Protein AF-A0A522W7G7-F1 (afdb_monomer_lite)

Foldseek 3Di:
DAWAFWAKDQFDFPADKDWADDPQFIKIKTKTFPDFADWDFPFKDLAPHTPVVAPQKDKDKAAAPGDDDLDQRDKDWFPVAAWAWQAFPVRDDPPDPSKDDQTWADAAPFWFQKKKWKKKLQQDFFFQDPVRFTDKDKWKKWKWKFAAHNVRHTPDDIDTQDIDMDMDRDRHMGMHMDMGGDDIGIMTMMMHIDHGADPDPRGSGIMTTHIMMGRTPDDDNPGNTIMMMMMGTDDPVCDPVSVSRMMTTIFFWFWQQDPVPGTDDTDGFFFLLRQLVCQCCPPLHVVDDPVQEPNVQSVVLRVVCVVVVQGFTADDPDDDHSLVVSQLSLVSSQWHWDGDPSHIYIDHQADDDFFQFEAEPVFFDPPFKDKDFQDDDPQQFQKEKEWEQAPVPRHIDIDIEGDPPGPRPRYHYDYNGRTHDPVSRRVSRNLVNLCSPPFGIKIKTKGFCLLVRDDAFGKYWYCYDVVRQFDKFFFQDKDAPDPDPQGAFIKTFTPDFDDDDPPFWKFKWKADPSRTIFDRFTWDDDPPRRRMITTNDGGHHDFDNDDPDDTIMMFMDTDNSSTFMWGWHDWDDDPRMIMTMTTGDDPSSHPD

Structure (mmCIF, N/CA/C/O backbone):
data_AF-A0A522W7G7-F1
#
_entry.id   AF-A0A522W7G7-F1
#
loop_
_atom_site.group_PDB
_atom_site.id
_atom_site.type_symbol
_atom_site.label_atom_id
_atom_site.label_alt_id
_atom_site.label_comp_id
_atom_site.label_asym_id
_atom_site.label_entity_id
_atom_site.label_seq_id
_atom_site.pdbx_PDB_ins_code
_atom_site.Cartn_x
_atom_site.Cartn_y
_atom_site.Cartn_z
_atom_site.occupancy
_atom_site.B_iso_or_equiv
_atom_site.auth_seq_id
_atom_site.auth_comp_id
_atom_site.auth_asym_id
_atom_site.auth_atom_id
_atom_site.pdbx_PDB_model_num
ATOM 1 N N . PRO A 1 1 ? -5.370 4.120 8.090 1.00 91.12 1 PRO A N 1
ATOM 2 C CA . PRO A 1 1 ? -4.248 3.660 7.225 1.00 91.12 1 PRO A CA 1
ATOM 3 C C . PRO A 1 1 ? -4.772 2.934 5.969 1.00 91.12 1 PRO A C 1
ATOM 5 O O . PRO A 1 1 ? -5.864 2.363 6.013 1.00 91.12 1 PRO A O 1
ATOM 8 N N . VAL A 1 2 ? -4.006 2.943 4.870 1.00 94.50 2 VAL A N 1
ATOM 9 C CA . VAL A 1 2 ? -4.248 2.107 3.674 1.00 94.50 2 VAL A CA 1
ATOM 10 C C . VAL A 1 2 ? -3.197 1.004 3.647 1.00 94.50 2 VAL A C 1
ATOM 12 O O . VAL A 1 2 ? -2.003 1.293 3.657 1.00 94.50 2 VAL A O 1
ATOM 15 N N . ILE A 1 3 ? -3.624 -0.255 3.622 1.00 95.62 3 ILE A N 1
ATOM 16 C CA . ILE A 1 3 ? -2.718 -1.404 3.642 1.00 95.62 3 ILE A CA 1
ATOM 17 C C . ILE A 1 3 ? -2.875 -2.168 2.331 1.00 95.62 3 ILE A C 1
ATOM 19 O O . ILE A 1 3 ? -3.988 -2.468 1.902 1.00 95.62 3 ILE A O 1
ATOM 23 N N . TYR A 1 4 ? -1.753 -2.500 1.705 1.00 97.62 4 TYR A N 1
ATOM 24 C CA . TYR A 1 4 ? -1.694 -3.366 0.533 1.00 97.62 4 TYR A CA 1
ATOM 25 C C . TYR A 1 4 ? -1.002 -4.676 0.876 1.00 97.62 4 TYR A C 1
ATOM 27 O O . TYR A 1 4 ? -0.157 -4.719 1.769 1.00 97.62 4 TYR A O 1
ATOM 35 N N . GLY A 1 5 ? -1.360 -5.734 0.150 1.00 97.06 5 GLY A N 1
ATOM 36 C CA . GLY A 1 5 ? -0.810 -7.064 0.368 1.00 97.06 5 GLY A CA 1
ATOM 37 C C . GLY A 1 5 ? -1.135 -7.637 1.741 1.00 97.06 5 GLY A C 1
ATOM 38 O O . GLY A 1 5 ? -2.173 -7.320 2.324 1.00 97.06 5 GLY A O 1
ATOM 39 N N . ARG A 1 6 ? -0.266 -8.527 2.221 1.00 97.12 6 ARG A N 1
ATOM 40 C CA . ARG A 1 6 ? -0.372 -9.233 3.501 1.00 97.12 6 ARG A CA 1
ATOM 41 C C . ARG A 1 6 ? 0.526 -8.583 4.546 1.00 97.12 6 ARG A C 1
ATOM 43 O O . ARG A 1 6 ? 1.748 -8.664 4.433 1.00 97.12 6 ARG A O 1
ATOM 50 N N . HIS A 1 7 ? -0.060 -8.029 5.603 1.00 96.06 7 HIS A N 1
ATOM 51 C CA . HIS A 1 7 ? 0.700 -7.344 6.648 1.00 96.06 7 HIS A CA 1
ATOM 52 C C . HIS A 1 7 ? 0.181 -7.646 8.060 1.00 96.06 7 HIS A C 1
ATOM 54 O O . HIS A 1 7 ? -0.998 -7.952 8.246 1.00 96.06 7 HIS A O 1
ATOM 60 N N . LEU A 1 8 ? 1.074 -7.537 9.050 1.00 94.75 8 LEU A N 1
ATOM 61 C CA . LEU A 1 8 ? 0.727 -7.466 10.467 1.00 94.75 8 LEU A CA 1
ATOM 62 C C . LEU A 1 8 ? 0.385 -6.026 10.838 1.00 94.75 8 LEU A C 1
ATOM 64 O O . LEU A 1 8 ? 1.203 -5.130 10.639 1.00 94.75 8 LEU A O 1
ATOM 68 N N . ILE A 1 9 ? -0.783 -5.808 11.418 1.00 92.88 9 ILE A N 1
ATOM 69 C CA . ILE A 1 9 ? -1.237 -4.487 11.836 1.00 92.88 9 ILE A CA 1
ATOM 70 C C . ILE A 1 9 ? -1.632 -4.480 13.307 1.00 92.88 9 ILE A C 1
ATOM 72 O O . ILE A 1 9 ? -2.141 -5.469 13.831 1.00 92.88 9 ILE A O 1
ATOM 76 N N . TYR A 1 10 ? -1.422 -3.336 13.944 1.00 92.50 10 TYR A N 1
ATOM 77 C CA . TYR A 1 10 ? -1.948 -3.013 15.265 1.00 92.50 10 TYR A CA 1
ATOM 78 C C . TYR A 1 10 ? -3.056 -1.987 15.032 1.00 92.50 10 TYR A C 1
ATOM 80 O O . TYR A 1 10 ? -2.742 -0.824 14.785 1.00 92.50 10 TYR A O 1
ATOM 88 N N . PRO A 1 11 ? -4.323 -2.423 14.943 1.00 92.69 11 PRO A N 1
ATOM 89 C CA . PRO A 1 11 ? -5.392 -1.559 14.478 1.00 92.69 11 PRO A CA 1
ATOM 90 C C . PRO A 1 11 ? -5.786 -0.532 15.547 1.00 92.69 11 PRO A C 1
ATOM 92 O O . PRO A 1 11 ? -5.988 -0.873 16.717 1.00 92.69 11 PRO A O 1
ATOM 95 N N . ASP A 1 12 ? -5.938 0.720 15.120 1.00 90.31 12 ASP A N 1
ATOM 96 C CA . ASP A 1 12 ? -6.388 1.819 15.974 1.00 90.31 12 ASP A CA 1
ATOM 97 C C . ASP A 1 12 ? -7.847 1.630 16.402 1.00 90.31 12 ASP A C 1
ATOM 99 O O . ASP A 1 12 ? -8.611 0.904 15.764 1.00 90.31 12 ASP A O 1
ATOM 103 N N . LEU A 1 13 ? -8.251 2.300 17.480 1.00 91.56 13 LEU A N 1
ATOM 104 C CA . LEU A 1 13 ? -9.642 2.301 17.929 1.00 91.56 13 LEU A CA 1
ATOM 105 C C . LEU A 1 13 ? -10.512 3.139 16.981 1.00 91.56 13 LEU A C 1
ATOM 107 O O . LEU A 1 13 ? -10.180 4.279 16.668 1.00 91.56 13 LEU A O 1
ATOM 111 N N . ALA A 1 14 ? -11.635 2.570 16.546 1.00 91.06 14 ALA A N 1
ATOM 112 C CA . ALA A 1 14 ? -12.650 3.260 15.751 1.00 91.06 14 ALA A CA 1
ATOM 113 C C . ALA A 1 14 ? -13.609 4.083 16.626 1.00 91.06 14 ALA A C 1
ATOM 115 O O . ALA A 1 14 ? -14.141 5.092 16.176 1.00 91.06 14 ALA A O 1
ATOM 116 N N . ALA A 1 15 ? -13.837 3.629 17.860 1.00 89.00 15 ALA A N 1
ATOM 117 C CA . ALA A 1 15 ? -14.727 4.238 18.841 1.00 89.00 15 ALA A CA 1
ATOM 118 C C . ALA A 1 15 ? -14.174 4.026 20.259 1.00 89.00 15 ALA A C 1
ATOM 120 O O . ALA A 1 15 ? -13.318 3.160 20.478 1.00 89.00 15 ALA A O 1
ATOM 121 N N . GLU A 1 16 ? -14.652 4.818 21.220 1.00 87.50 16 GLU A N 1
ATOM 122 C CA . GLU A 1 16 ? -14.221 4.711 22.614 1.00 87.50 16 GLU A CA 1
ATOM 123 C C . GLU A 1 16 ? -14.655 3.359 23.220 1.00 87.50 16 GLU A C 1
ATOM 125 O O . GLU A 1 16 ? -15.833 3.001 23.155 1.00 87.50 16 GLU A O 1
ATOM 130 N N . PRO A 1 17 ? -13.731 2.576 23.806 1.00 89.50 17 PRO A N 1
ATOM 131 C CA . PRO A 1 17 ? -14.076 1.331 24.479 1.00 89.50 17 PRO A CA 1
ATOM 132 C C . PRO A 1 17 ? -14.952 1.576 25.705 1.00 89.50 17 PRO A C 1
ATOM 134 O O . PRO A 1 17 ? -14.692 2.488 26.488 1.00 89.50 17 PRO A O 1
ATOM 137 N N . TYR A 1 18 ? -15.909 0.688 25.950 1.00 87.50 18 TYR A N 1
ATOM 138 C CA . TYR A 1 18 ? -16.707 0.704 27.174 1.00 87.50 18 TYR A CA 1
ATOM 139 C C . TYR A 1 18 ? -16.729 -0.673 27.832 1.00 87.50 18 TYR A C 1
ATOM 141 O O . TYR A 1 18 ? -16.375 -1.694 27.238 1.00 87.50 18 TYR A O 1
ATOM 149 N N . GLN A 1 19 ? -17.127 -0.692 29.098 1.00 88.75 19 GLN A N 1
ATOM 150 C CA . GLN A 1 19 ? -17.252 -1.910 29.891 1.00 88.75 19 GLN A CA 1
ATOM 151 C C . GLN A 1 19 ? -18.669 -2.027 30.429 1.00 88.75 19 GLN A C 1
ATOM 153 O O . GLN A 1 19 ? -19.292 -0.995 30.653 1.00 88.75 19 GLN A O 1
ATOM 158 N N . ASP A 1 20 ? -19.157 -3.244 30.651 1.00 88.38 20 ASP A N 1
ATOM 159 C CA . ASP A 1 20 ? -20.384 -3.531 31.405 1.00 88.38 20 ASP A CA 1
ATOM 160 C C . ASP A 1 20 ? -20.235 -4.822 32.229 1.00 88.38 20 ASP A C 1
ATOM 162 O O . ASP A 1 20 ? -19.193 -5.480 32.184 1.00 88.38 20 ASP A O 1
ATOM 166 N N . TYR A 1 21 ? -21.250 -5.159 33.026 1.00 90.38 21 TYR A N 1
ATOM 167 C CA . TYR A 1 21 ? -21.317 -6.392 33.802 1.00 90.38 21 TYR A CA 1
ATOM 168 C C . TYR A 1 21 ? -22.448 -7.293 33.300 1.00 90.38 21 TYR A C 1
ATOM 170 O O . TYR A 1 21 ? -23.620 -6.913 33.325 1.00 90.38 21 TYR A O 1
ATOM 178 N N . VAL A 1 22 ? -22.120 -8.530 32.931 1.00 87.00 22 VAL A N 1
ATOM 179 C CA . VAL A 1 22 ? -23.094 -9.565 32.559 1.00 87.00 22 VAL A CA 1
ATOM 180 C C . VAL A 1 22 ? -22.932 -10.735 33.520 1.00 87.00 22 VAL A C 1
ATOM 182 O O . VAL A 1 22 ? -21.869 -11.339 33.601 1.00 87.00 22 VAL A O 1
ATOM 185 N N . GLY A 1 23 ? -23.975 -11.035 34.300 1.00 85.12 23 GLY A N 1
ATOM 186 C CA . GLY A 1 23 ? -23.921 -12.113 35.297 1.00 85.12 23 GLY A CA 1
ATOM 187 C C . GLY A 1 23 ? -22.902 -11.885 36.425 1.00 85.12 23 GLY A C 1
ATOM 188 O O . GLY A 1 23 ? -22.436 -12.849 37.020 1.00 85.12 23 GLY A O 1
ATOM 189 N N . GLY A 1 24 ? -22.535 -10.629 36.712 1.00 83.38 24 GLY A N 1
ATOM 190 C CA . GLY A 1 24 ? -21.509 -10.278 37.705 1.00 83.38 24 GLY A CA 1
ATOM 191 C C . GLY A 1 24 ? -20.077 -10.245 37.164 1.00 83.38 24 GLY A C 1
ATOM 192 O O . GLY A 1 24 ? -19.179 -9.740 37.842 1.00 83.38 24 GLY A O 1
ATOM 193 N N . GLU A 1 25 ? -19.867 -10.721 35.937 1.00 85.81 25 GLU A N 1
ATOM 194 C CA . GLU A 1 25 ? -18.581 -10.707 35.247 1.00 85.81 25 GLU A CA 1
ATOM 195 C C . GLU A 1 25 ? -18.455 -9.444 34.396 1.00 85.81 25 GLU A C 1
ATOM 197 O O . GLU A 1 25 ? -19.409 -9.023 33.745 1.00 85.81 25 GLU A O 1
ATOM 202 N N . GLN A 1 26 ? -17.280 -8.823 34.410 1.00 87.56 26 GLN A N 1
ATOM 203 C CA . GLN A 1 26 ? -17.023 -7.610 33.641 1.00 87.56 26 GLN A CA 1
ATOM 204 C C . GLN A 1 26 ? -16.679 -7.968 32.198 1.00 87.56 26 GLN A C 1
ATOM 206 O O . GLN A 1 26 ? -15.850 -8.844 31.965 1.00 87.56 26 GLN A O 1
ATOM 211 N N . PHE A 1 27 ? -17.261 -7.266 31.236 1.00 89.38 27 PHE A N 1
ATOM 212 C CA . PHE A 1 27 ? -16.915 -7.363 29.824 1.00 89.38 27 PHE A CA 1
ATOM 213 C C . PHE A 1 27 ? -16.343 -6.039 29.331 1.00 89.38 27 PHE A C 1
ATOM 215 O O . PHE A 1 27 ? -16.799 -4.971 29.728 1.00 89.38 27 PHE A O 1
ATOM 222 N N . LEU A 1 28 ? -15.336 -6.117 28.466 1.00 89.56 28 LEU A N 1
ATOM 223 C CA . LEU A 1 28 ? -14.746 -5.006 27.733 1.00 89.56 28 LEU A CA 1
ATOM 224 C C . LEU A 1 28 ? -15.131 -5.133 26.261 1.00 89.56 28 LEU A C 1
ATOM 226 O O . LEU A 1 28 ? -14.927 -6.182 25.650 1.00 89.56 28 LEU A O 1
ATOM 230 N N . TYR A 1 29 ? -15.644 -4.044 25.707 1.00 90.88 29 TYR A N 1
ATOM 231 C CA . TYR A 1 29 ? -16.017 -3.918 24.308 1.00 90.88 29 TYR A CA 1
ATOM 232 C C . TYR A 1 29 ? -15.044 -2.956 23.638 1.00 90.88 29 TYR A C 1
ATOM 234 O O . TYR A 1 29 ? -14.789 -1.865 24.151 1.00 90.88 29 TYR A O 1
ATOM 242 N N . GLN A 1 30 ? -14.495 -3.356 22.498 1.00 92.50 30 GLN A N 1
ATOM 243 C CA . GLN A 1 30 ? -13.601 -2.540 21.683 1.00 92.50 30 GLN A CA 1
ATOM 244 C C . GLN A 1 30 ? -13.996 -2.643 20.214 1.00 92.50 30 GLN A C 1
ATOM 246 O O . GLN A 1 30 ? -14.396 -3.707 19.741 1.00 92.50 30 GLN A O 1
ATOM 251 N N . LEU A 1 31 ? -13.831 -1.543 19.488 1.00 94.06 31 LEU A N 1
ATOM 252 C CA . LEU A 1 31 ? -14.000 -1.492 18.044 1.00 94.06 31 LEU A CA 1
ATOM 253 C C . LEU A 1 31 ? -12.723 -0.937 17.426 1.00 94.06 31 LEU A C 1
ATOM 255 O O . LEU A 1 31 ? -12.281 0.150 17.788 1.00 94.06 31 LEU A O 1
ATOM 259 N N . HIS A 1 32 ? -12.139 -1.685 16.499 1.00 94.75 32 HIS A N 1
ATOM 260 C CA . HIS A 1 32 ? -10.863 -1.373 15.869 1.00 94.75 32 HIS A CA 1
ATOM 261 C C . HIS A 1 32 ? -11.012 -1.157 14.362 1.00 94.75 32 HIS A C 1
ATOM 263 O O . HIS A 1 32 ? -11.818 -1.826 13.716 1.00 94.75 32 HIS A O 1
ATOM 269 N N . VAL A 1 33 ? -10.186 -0.284 13.782 1.00 95.00 33 VAL A N 1
ATOM 270 C CA . VAL A 1 33 ? -10.069 -0.079 12.332 1.00 95.00 33 VAL A CA 1
ATOM 271 C C . VAL A 1 33 ? -8.899 -0.895 11.793 1.00 95.00 33 VAL A C 1
ATOM 273 O O . VAL A 1 33 ? -7.739 -0.565 12.031 1.00 95.00 33 VAL A O 1
ATOM 276 N N . ILE A 1 34 ? -9.187 -1.937 11.009 1.00 95.56 34 ILE A N 1
ATOM 277 C CA . ILE A 1 34 ? -8.149 -2.707 10.302 1.00 95.56 34 ILE A CA 1
ATOM 278 C C . ILE A 1 34 ? -7.509 -1.827 9.225 1.00 95.56 34 ILE A C 1
ATOM 280 O O . ILE A 1 34 ? -6.289 -1.742 9.123 1.00 95.56 34 ILE A O 1
ATOM 284 N N . GLY A 1 35 ? -8.326 -1.136 8.431 1.00 95.06 35 GLY A N 1
ATOM 285 C CA . GLY A 1 35 ? -7.845 -0.197 7.425 1.00 95.06 35 GLY A CA 1
ATOM 286 C C . GLY A 1 35 ? -8.902 0.168 6.394 1.00 95.06 35 GLY A C 1
ATOM 287 O O . GLY A 1 35 ? -10.005 -0.379 6.377 1.00 95.06 35 GLY A O 1
ATOM 288 N N . GLN A 1 36 ? -8.530 1.072 5.491 1.00 94.88 36 GLN A N 1
ATOM 289 C CA . GLN A 1 36 ? -9.367 1.494 4.370 1.00 94.88 36 GLN A CA 1
ATOM 290 C C . GLN A 1 36 ? -9.653 0.326 3.422 1.00 94.88 36 GLN A C 1
ATOM 292 O O . GLN A 1 36 ? -8.720 -0.358 3.018 1.00 94.88 36 GLN A O 1
ATOM 297 N N . GLY A 1 37 ? -10.916 0.143 3.035 1.00 94.88 37 GLY A N 1
ATOM 298 C CA . GLY A 1 37 ? -11.534 -0.879 2.178 1.00 94.88 37 GLY A CA 1
ATOM 299 C C . GLY A 1 37 ? -11.643 -2.267 2.820 1.00 94.88 37 GLY A C 1
ATOM 300 O O . GLY A 1 37 ? -11.604 -2.386 4.037 1.00 94.88 37 GLY A O 1
ATOM 301 N N . GLU A 1 38 ? -11.768 -3.315 2.002 1.00 96.50 38 GLU A N 1
ATOM 302 C CA . GLU A 1 38 ? -11.968 -4.699 2.449 1.00 96.50 38 GLU A CA 1
ATOM 303 C C . GLU A 1 38 ? -10.657 -5.488 2.661 1.00 96.50 38 GLU A C 1
ATOM 305 O O . GLU A 1 38 ? -9.681 -5.334 1.914 1.00 96.50 38 GLU A O 1
ATOM 310 N N . TYR A 1 39 ? -10.645 -6.370 3.665 1.00 97.62 39 TYR A N 1
ATOM 311 C CA . TYR A 1 39 ? -9.520 -7.247 3.997 1.00 97.62 39 TYR A CA 1
ATOM 312 C C . TYR A 1 39 ? -9.982 -8.685 4.247 1.00 97.62 39 TYR A C 1
ATOM 314 O O . TYR A 1 39 ? -11.057 -8.932 4.785 1.00 97.62 39 TYR A O 1
ATOM 322 N N . ALA A 1 40 ? -9.151 -9.652 3.868 1.00 97.75 40 ALA A N 1
ATOM 323 C CA . ALA A 1 40 ? -9.248 -11.020 4.356 1.00 97.75 40 ALA A CA 1
ATOM 324 C C . ALA A 1 40 ? -8.370 -11.158 5.597 1.00 97.75 40 ALA A C 1
ATOM 326 O O . ALA A 1 40 ? -7.145 -11.070 5.507 1.00 97.75 40 ALA A O 1
ATOM 327 N N . VAL A 1 41 ? -9.005 -11.352 6.748 1.00 96.94 41 VAL A N 1
ATOM 328 C CA . VAL A 1 41 ? -8.308 -11.577 8.013 1.00 96.94 41 VAL A CA 1
ATOM 329 C C . VAL A 1 41 ? -7.867 -13.033 8.077 1.00 96.94 41 VAL A C 1
ATOM 331 O O . VAL A 1 41 ? -8.687 -13.940 7.977 1.00 96.94 41 VAL A O 1
ATOM 334 N N . GLU A 1 42 ? -6.563 -13.243 8.220 1.00 95.31 42 GLU A N 1
ATOM 335 C CA . GLU A 1 42 ? -5.960 -14.568 8.366 1.00 95.31 42 GLU A CA 1
ATOM 336 C C . GLU A 1 42 ? -5.901 -14.968 9.838 1.00 95.31 42 GLU A C 1
ATOM 338 O O . GLU A 1 42 ? -6.243 -16.091 10.199 1.00 95.31 42 GLU A O 1
ATOM 343 N N . GLN A 1 43 ? -5.470 -14.039 10.692 1.00 94.81 43 GLN A N 1
ATOM 344 C CA . GLN A 1 43 ? -5.283 -14.306 12.108 1.00 94.81 43 GLN A CA 1
ATOM 345 C C . GLN A 1 43 ? -5.492 -13.039 12.932 1.00 94.81 43 GLN A C 1
ATOM 347 O O . GLN A 1 43 ? -5.018 -11.965 12.568 1.00 94.81 43 GLN A O 1
ATOM 352 N N . ILE A 1 44 ? -6.152 -13.187 14.075 1.00 95.62 44 ILE A N 1
ATOM 353 C CA . ILE A 1 44 ? -6.248 -12.165 15.118 1.00 95.62 44 ILE A CA 1
ATOM 354 C C . ILE A 1 44 ? -5.482 -12.702 16.327 1.00 95.62 44 ILE A C 1
ATOM 356 O O . ILE A 1 44 ? -5.597 -13.888 16.657 1.00 95.62 44 ILE A O 1
ATOM 360 N N . ARG A 1 45 ? -4.668 -11.861 16.961 1.00 93.38 45 ARG A N 1
ATOM 361 C CA . ARG A 1 45 ? -3.810 -12.247 18.084 1.00 93.38 45 ARG A CA 1
ATOM 362 C C . ARG A 1 45 ? -3.842 -11.202 19.186 1.00 93.38 45 ARG A C 1
ATOM 364 O O . ARG A 1 45 ? -4.105 -10.027 18.934 1.00 93.38 45 ARG A O 1
ATOM 371 N N . ILE A 1 46 ? -3.515 -11.654 20.387 1.00 89.00 46 ILE A N 1
ATOM 372 C CA . ILE A 1 46 ? -3.149 -10.812 21.522 1.00 89.00 46 ILE A CA 1
ATOM 373 C C . ILE A 1 46 ? -1.665 -11.068 21.766 1.00 89.00 46 ILE A C 1
ATOM 375 O O . ILE A 1 46 ? -1.280 -12.197 22.077 1.00 89.00 46 ILE A O 1
ATOM 379 N N . GLU A 1 47 ? -0.834 -10.049 21.542 1.00 85.94 47 GLU A N 1
ATOM 380 C CA . GLU A 1 47 ? 0.618 -10.226 21.385 1.00 85.94 47 GLU A CA 1
ATOM 381 C C . GLU A 1 47 ? 0.931 -11.314 20.329 1.00 85.94 47 GLU A C 1
ATOM 383 O O . GLU A 1 47 ? 0.537 -11.186 19.168 1.00 85.94 47 GLU A O 1
ATOM 388 N N . ASP A 1 48 ? 1.595 -12.403 20.714 1.00 85.38 48 ASP A N 1
ATOM 389 C CA . ASP A 1 48 ? 1.925 -13.519 19.824 1.00 85.38 48 ASP A CA 1
ATOM 390 C C . ASP A 1 48 ? 0.923 -14.686 19.904 1.00 85.38 48 ASP A C 1
ATOM 392 O O . ASP A 1 48 ? 1.015 -15.635 19.120 1.00 85.38 48 ASP A O 1
ATOM 396 N N . THR A 1 49 ? -0.067 -14.617 20.802 1.00 89.19 49 THR A N 1
ATOM 397 C CA . THR A 1 49 ? -1.021 -15.710 21.044 1.00 89.19 49 THR A CA 1
ATOM 398 C C . THR A 1 49 ? -2.264 -15.564 20.156 1.00 89.19 49 THR A C 1
ATOM 400 O O . THR A 1 49 ? -2.882 -14.496 20.156 1.00 89.19 49 THR A O 1
ATOM 403 N N . PRO A 1 50 ? -2.680 -16.609 19.409 1.00 91.31 50 PRO A N 1
ATOM 404 C CA . PRO A 1 50 ? -3.940 -16.599 18.665 1.00 91.31 50 PRO A CA 1
ATOM 405 C C . PRO A 1 50 ? -5.131 -16.247 19.561 1.00 91.31 50 PRO A C 1
ATOM 407 O O . PRO A 1 50 ? -5.278 -16.813 20.641 1.00 91.31 50 PRO A O 1
ATOM 410 N N . ILE A 1 51 ? -6.014 -15.356 19.098 1.00 89.94 51 ILE A N 1
ATOM 411 C CA . ILE A 1 51 ? -7.162 -14.913 19.905 1.00 89.94 51 ILE A CA 1
ATOM 412 C C . ILE A 1 51 ? -8.144 -16.055 20.202 1.00 89.94 51 ILE A C 1
ATOM 414 O O . ILE A 1 51 ? -8.831 -16.036 21.212 1.00 89.94 51 ILE A O 1
ATOM 418 N N . SER A 1 52 ? -8.168 -17.084 19.349 1.00 88.62 52 SER A N 1
ATOM 419 C CA . SER A 1 52 ? -8.980 -18.290 19.528 1.00 88.62 52 SER A CA 1
ATOM 420 C C . SER A 1 52 ? -8.579 -19.130 20.743 1.00 88.62 52 SER A C 1
ATOM 422 O O . SER A 1 52 ? -9.331 -20.015 21.130 1.00 88.62 52 SER A O 1
ATOM 424 N N . SER A 1 53 ? -7.395 -18.896 21.317 1.00 88.56 53 SER A N 1
ATOM 425 C CA . SER A 1 53 ? -6.954 -19.555 22.551 1.00 88.56 53 SER A CA 1
ATOM 426 C C . SER A 1 53 ? -7.633 -18.989 23.803 1.00 88.56 53 SER A C 1
ATOM 428 O O . SER A 1 53 ? -7.475 -19.562 24.877 1.00 88.56 53 SER A O 1
ATOM 430 N N . PHE A 1 54 ? -8.356 -17.872 23.678 1.00 86.25 54 PHE A N 1
ATOM 431 C CA . PHE A 1 54 ? -9.082 -17.228 24.766 1.00 86.25 54 PHE A CA 1
ATOM 432 C C . PHE A 1 54 ? -10.581 -17.480 24.571 1.00 86.25 54 PHE A C 1
ATOM 434 O O . PHE A 1 54 ? -11.236 -16.799 23.782 1.00 86.25 54 PHE A O 1
ATOM 441 N N . GLU A 1 55 ? -11.132 -18.472 25.275 1.00 86.00 55 GLU A N 1
ATOM 442 C CA . GLU A 1 55 ? -12.563 -18.828 25.200 1.00 86.00 55 GLU A CA 1
ATOM 443 C C . GLU A 1 55 ? -13.474 -17.668 25.626 1.00 86.00 55 GLU A C 1
ATOM 445 O O . GLU A 1 55 ? -14.638 -17.574 25.236 1.00 86.00 55 GLU A O 1
ATOM 450 N N . GLU A 1 56 ? -12.930 -16.760 26.426 1.00 86.19 56 GLU A N 1
ATOM 451 C CA . GLU A 1 56 ? -13.596 -15.579 26.935 1.00 86.19 56 GLU A CA 1
ATOM 452 C C . GLU A 1 56 ? -13.647 -14.390 25.961 1.00 86.19 56 GLU A C 1
ATOM 454 O O . GLU A 1 56 ? -14.189 -13.336 26.317 1.00 86.19 56 GLU A O 1
ATOM 459 N N . VAL A 1 57 ? -13.089 -14.540 24.755 1.00 89.62 57 VAL A N 1
ATOM 460 C CA . VAL A 1 57 ? -13.034 -13.490 23.735 1.00 89.62 57 VAL A CA 1
ATOM 461 C C . VAL A 1 57 ? -13.905 -13.846 22.535 1.00 89.62 57 VAL A C 1
ATOM 463 O O . VAL A 1 57 ? -13.751 -14.881 21.894 1.00 89.62 57 VAL A O 1
ATOM 466 N N . GLN A 1 58 ? -14.803 -12.932 22.189 1.00 92.81 58 GLN A N 1
ATOM 467 C CA . GLN A 1 58 ? -15.609 -12.970 20.976 1.00 92.81 58 GLN A CA 1
ATOM 468 C C . GLN A 1 58 ? -15.130 -11.879 20.023 1.00 92.81 58 GLN A C 1
ATOM 470 O O . GLN A 1 58 ? -14.815 -10.765 20.448 1.00 92.81 58 GLN A O 1
ATOM 475 N N . THR A 1 59 ? -15.095 -12.188 18.730 1.00 94.94 59 THR A N 1
ATOM 476 C CA . THR A 1 59 ? -14.718 -11.236 17.685 1.00 94.94 59 THR A CA 1
ATOM 477 C C . THR A 1 59 ? -15.729 -11.230 16.550 1.00 94.94 59 THR A C 1
ATOM 479 O O . THR A 1 59 ? -16.362 -12.240 16.247 1.00 94.94 59 THR A O 1
ATOM 482 N N . GLU A 1 60 ? -15.862 -10.079 15.905 1.00 95.62 60 GLU A N 1
ATOM 483 C CA . GLU A 1 60 ? -16.651 -9.888 14.693 1.00 95.62 60 GLU A CA 1
ATOM 484 C C . GLU A 1 60 ? -15.819 -9.052 13.716 1.00 95.62 60 GLU A C 1
ATOM 486 O O . GLU A 1 60 ? -15.320 -7.984 14.071 1.00 95.62 60 GLU A O 1
ATOM 491 N N . ILE A 1 61 ? -15.651 -9.537 12.485 1.00 96.62 61 ILE A N 1
ATOM 492 C CA . ILE A 1 61 ? -15.037 -8.768 11.398 1.00 96.62 61 ILE A CA 1
ATOM 493 C C . ILE A 1 61 ? -16.169 -8.149 10.591 1.00 96.62 61 ILE A C 1
ATOM 495 O O . ILE A 1 61 ? -17.013 -8.871 10.061 1.00 96.62 61 ILE A O 1
ATOM 499 N N . ILE A 1 62 ? -16.163 -6.826 10.472 1.00 95.56 62 ILE A N 1
ATOM 500 C CA . ILE A 1 62 ? -17.225 -6.067 9.816 1.00 95.56 62 ILE A CA 1
ATOM 501 C C . ILE A 1 62 ? -16.680 -5.511 8.495 1.00 95.56 62 ILE A C 1
ATOM 503 O O . ILE A 1 62 ? -15.768 -4.675 8.518 1.00 95.56 62 ILE A O 1
ATOM 507 N N . PRO A 1 63 ? -17.192 -5.965 7.335 1.00 94.19 63 PRO A N 1
ATOM 508 C CA . PRO A 1 63 ? -16.827 -5.399 6.042 1.00 94.19 63 PRO A CA 1
ATOM 509 C C . PRO A 1 63 ? -17.267 -3.931 5.900 1.00 94.19 63 PRO A C 1
ATOM 511 O O . PRO A 1 63 ? -18.207 -3.504 6.578 1.00 94.19 63 PRO A O 1
ATOM 514 N N . PRO A 1 64 ? -16.664 -3.171 4.967 1.00 93.06 64 PRO A N 1
ATOM 515 C CA . PRO A 1 64 ? -17.078 -1.801 4.671 1.00 93.06 64 PRO A CA 1
ATOM 516 C C . PRO A 1 64 ? -18.588 -1.661 4.442 1.00 93.06 64 PRO A C 1
ATOM 518 O O . PRO A 1 64 ? -19.183 -2.445 3.702 1.00 93.06 64 PRO A O 1
ATOM 521 N N . GLY A 1 65 ? -19.204 -0.661 5.079 1.00 88.00 65 GLY A N 1
ATOM 522 C CA . GLY A 1 65 ? -20.640 -0.373 4.966 1.00 88.00 65 GLY A CA 1
ATOM 523 C C . GLY A 1 65 ? -21.575 -1.377 5.656 1.00 88.00 65 GLY A C 1
ATOM 524 O O . GLY A 1 65 ? -22.792 -1.250 5.532 1.00 88.00 65 GLY A O 1
ATOM 525 N N . SER A 1 66 ? -21.042 -2.376 6.367 1.00 90.38 66 SER A N 1
ATOM 526 C CA . SER A 1 66 ? -21.847 -3.330 7.141 1.00 90.38 66 SER A CA 1
ATOM 527 C C . SER A 1 66 ? -22.118 -2.819 8.559 1.00 90.38 66 SER A C 1
ATOM 529 O O . SER A 1 66 ? -21.354 -2.030 9.111 1.00 90.38 66 SER A O 1
ATOM 531 N N . ARG A 1 67 ? -23.216 -3.280 9.167 1.00 86.88 67 ARG A N 1
ATOM 532 C CA . ARG A 1 67 ? -23.590 -2.911 10.538 1.00 86.88 67 ARG A CA 1
ATOM 533 C C . ARG A 1 67 ? -22.753 -3.686 11.557 1.00 86.88 67 ARG A C 1
ATOM 535 O O . ARG A 1 67 ? -22.615 -4.897 11.432 1.00 86.88 67 ARG A O 1
ATOM 542 N N . VAL A 1 68 ? -22.281 -2.992 12.590 1.00 88.81 68 VAL A N 1
ATOM 543 C CA . VAL A 1 68 ? -21.618 -3.592 13.759 1.00 88.81 68 VAL A CA 1
ATOM 544 C C . VAL A 1 68 ? -22.665 -4.225 14.681 1.00 88.81 68 VAL A C 1
ATOM 546 O O . VAL A 1 68 ? -23.672 -3.580 14.986 1.00 88.81 68 VAL A O 1
ATOM 549 N N . THR A 1 69 ? -22.464 -5.479 15.104 1.00 89.81 69 THR A N 1
ATOM 550 C CA . THR A 1 69 ? -23.444 -6.202 15.941 1.00 89.81 69 THR A CA 1
ATOM 551 C C . THR A 1 69 ? -22.910 -6.606 17.311 1.00 89.81 69 THR A C 1
ATOM 553 O O . THR A 1 69 ? -23.681 -6.665 18.269 1.00 89.81 69 THR A O 1
ATOM 556 N N . LEU A 1 70 ? -21.601 -6.835 17.437 1.00 90.44 70 LEU A N 1
ATOM 557 C CA . LEU A 1 70 ? -20.945 -7.227 18.685 1.00 90.44 70 LEU A CA 1
ATOM 558 C C . LEU A 1 70 ? -20.569 -6.029 19.577 1.00 90.44 70 LEU A C 1
ATOM 560 O O . LEU A 1 70 ? -20.324 -6.200 20.772 1.00 90.44 70 LEU A O 1
ATOM 564 N N . PHE A 1 71 ? -20.533 -4.823 19.008 1.00 89.88 71 PHE A N 1
ATOM 565 C CA . PHE A 1 71 ? -20.186 -3.568 19.677 1.00 89.88 71 PHE A CA 1
ATOM 566 C C . PHE A 1 71 ? -21.261 -2.516 19.394 1.00 89.88 71 PHE A C 1
ATOM 568 O O . PHE A 1 71 ? -21.667 -2.354 18.244 1.00 89.88 71 PHE A O 1
ATOM 575 N N . GLU A 1 72 ? -21.710 -1.787 20.418 1.00 88.62 72 GLU A N 1
ATOM 576 C CA . GLU A 1 72 ? -22.552 -0.610 20.199 1.00 88.62 72 GLU A CA 1
ATOM 577 C C . GLU A 1 72 ? -21.651 0.605 19.933 1.00 88.62 72 GLU A C 1
ATOM 579 O O . GLU A 1 72 ? -20.879 0.979 20.816 1.00 88.62 72 GLU A O 1
ATOM 584 N N . PRO A 1 73 ? -21.714 1.215 18.739 1.00 80.19 73 PRO A N 1
ATOM 585 C CA . PRO A 1 73 ? -20.686 2.147 18.308 1.00 80.19 73 PRO A CA 1
ATOM 586 C C . PRO A 1 73 ? -20.770 3.535 18.959 1.00 80.19 73 PRO A C 1
ATOM 588 O O . PRO A 1 73 ? -19.733 4.167 19.142 1.00 80.19 73 PRO A O 1
ATOM 591 N N . ASP A 1 74 ? -21.965 3.959 19.380 1.00 87.12 74 ASP A N 1
ATOM 592 C CA . ASP A 1 74 ? -22.197 5.258 20.017 1.00 87.12 74 ASP A CA 1
ATOM 593 C C . ASP A 1 74 ? -22.602 5.097 21.490 1.00 87.12 74 ASP A C 1
ATOM 595 O O . ASP A 1 74 ? -23.769 5.239 21.875 1.00 87.12 74 ASP A O 1
ATOM 599 N N . VAL A 1 75 ? -21.616 4.797 22.335 1.00 89.75 75 VAL A N 1
ATOM 600 C CA . VAL A 1 75 ? -21.780 4.748 23.793 1.00 89.75 75 VAL A CA 1
ATOM 601 C C . VAL A 1 75 ? -20.911 5.815 24.434 1.00 89.75 75 VAL A C 1
ATOM 603 O O . VAL A 1 75 ? -19.703 5.844 24.229 1.00 89.75 75 VAL A O 1
ATOM 606 N N . VAL A 1 76 ? -21.521 6.665 25.257 1.00 90.56 76 VAL A N 1
ATOM 607 C CA . VAL A 1 76 ? -20.804 7.665 26.057 1.00 90.56 76 VAL A CA 1
ATOM 608 C C . VAL A 1 76 ? -20.892 7.287 27.527 1.00 90.56 76 VAL A C 1
ATOM 610 O O . VAL A 1 76 ? -21.957 6.887 27.994 1.00 90.56 76 VAL A O 1
ATOM 613 N N . THR A 1 77 ? -19.788 7.420 28.263 1.00 91.31 77 THR A N 1
ATOM 614 C CA . THR A 1 77 ? -19.750 7.204 29.716 1.00 91.31 77 THR A CA 1
ATOM 615 C C . THR A 1 77 ? -19.579 8.541 30.433 1.00 91.31 77 THR A C 1
ATOM 617 O O . THR A 1 77 ? -18.685 9.316 30.103 1.00 91.31 77 THR A O 1
ATOM 620 N N . ALA A 1 78 ? -20.426 8.826 31.421 1.00 92.31 78 ALA A N 1
ATOM 621 C CA . ALA A 1 78 ? -20.344 10.055 32.200 1.00 92.31 78 ALA A CA 1
ATOM 622 C C . ALA A 1 78 ? -19.163 9.992 33.182 1.00 92.31 78 ALA A C 1
ATOM 624 O O . ALA A 1 78 ? -19.158 9.177 34.104 1.00 92.31 78 ALA A O 1
ATOM 625 N N . ALA A 1 79 ? -18.181 10.879 33.006 1.00 87.56 79 ALA A N 1
ATOM 626 C CA . ALA A 1 79 ? -16.952 10.898 33.807 1.00 87.56 79 ALA A CA 1
ATOM 627 C C . ALA A 1 79 ? -17.172 11.246 35.294 1.00 87.56 79 ALA A C 1
ATOM 629 O O . ALA A 1 79 ? -16.328 10.940 36.132 1.00 87.56 79 ALA A O 1
ATOM 630 N N . GLU A 1 80 ? -18.294 11.891 35.627 1.00 88.94 80 GLU A N 1
ATOM 631 C CA . GLU A 1 80 ? -18.630 12.303 36.998 1.00 88.94 80 GLU A CA 1
ATOM 632 C C . GLU A 1 80 ? -19.038 11.120 37.888 1.00 88.94 80 GLU A C 1
ATOM 634 O O . GLU A 1 80 ? -18.929 11.196 39.114 1.00 88.94 80 GLU A O 1
ATOM 639 N N . VAL A 1 81 ? -19.475 10.007 37.291 1.00 91.31 81 VAL A N 1
ATOM 640 C CA . VAL A 1 81 ? -19.864 8.800 38.025 1.00 91.31 81 VAL A CA 1
ATOM 641 C C . VAL A 1 81 ? -18.649 7.901 38.197 1.00 91.31 81 VAL A C 1
ATOM 643 O O . VAL A 1 81 ? -18.132 7.343 37.233 1.00 91.31 81 VAL A O 1
ATOM 646 N N . ALA A 1 82 ? -18.198 7.764 39.443 1.00 88.38 82 ALA A N 1
ATOM 647 C CA . ALA A 1 82 ? -16.925 7.129 39.772 1.00 88.38 82 ALA A CA 1
ATOM 648 C C . ALA A 1 82 ? -16.983 6.344 41.096 1.00 88.38 82 ALA A C 1
ATOM 650 O O . ALA A 1 82 ? -16.040 6.361 41.890 1.00 88.38 82 ALA A O 1
ATOM 651 N N . GLY A 1 83 ? -18.094 5.654 41.368 1.00 91.81 83 GLY A N 1
ATOM 652 C CA . GLY A 1 83 ? -18.221 4.795 42.548 1.00 91.81 83 GLY A CA 1
ATOM 653 C C . GLY A 1 83 ? -18.767 5.490 43.796 1.00 91.81 83 GLY A C 1
ATOM 654 O O . GLY A 1 83 ? -18.434 5.065 44.904 1.00 91.81 83 GLY A O 1
ATOM 655 N N . GLN A 1 84 ? -19.579 6.541 43.656 1.00 95.06 84 GLN A N 1
ATOM 656 C CA . GLN A 1 84 ? -20.214 7.213 44.796 1.00 95.06 84 GLN A CA 1
ATOM 657 C C . GLN A 1 84 ? -21.137 6.247 45.560 1.00 95.06 84 GLN A C 1
ATOM 659 O O . GLN A 1 84 ? -21.923 5.526 44.949 1.00 95.06 84 GLN A O 1
ATOM 664 N N . GLU A 1 85 ? -21.063 6.220 46.894 1.00 95.31 85 GLU A N 1
ATOM 665 C CA . GLU A 1 85 ? -21.966 5.403 47.718 1.00 95.31 85 GLU A CA 1
ATOM 666 C C . GLU A 1 85 ? -23.378 6.003 47.734 1.00 95.31 85 GLU A C 1
ATOM 668 O O . GLU A 1 85 ? -23.542 7.203 47.955 1.00 95.31 85 GLU A O 1
ATOM 673 N N . LEU A 1 86 ? -24.409 5.174 47.537 1.00 95.56 86 LEU A N 1
ATOM 674 C CA . LEU A 1 86 ? -25.787 5.622 47.738 1.00 95.56 86 LEU A CA 1
ATOM 675 C C . LEU A 1 86 ? -26.089 5.672 49.238 1.00 95.56 86 LEU A C 1
ATOM 677 O O . LEU A 1 86 ? -26.084 4.645 49.927 1.00 95.56 86 LEU A O 1
ATOM 681 N N . VAL A 1 87 ? -26.387 6.871 49.732 1.00 94.00 87 VAL A N 1
ATOM 682 C CA . VAL A 1 87 ? -26.651 7.118 51.151 1.00 94.00 87 VAL A CA 1
ATOM 683 C C . VAL A 1 87 ? -27.999 6.515 51.545 1.00 94.00 87 VAL A C 1
ATOM 685 O O . VAL A 1 87 ? -29.021 6.761 50.907 1.00 94.00 87 VAL A O 1
ATOM 688 N N . ALA A 1 88 ? -28.005 5.699 52.598 1.00 92.88 88 ALA A N 1
ATOM 689 C CA . ALA A 1 88 ? -29.218 5.056 53.093 1.00 92.88 88 ALA A CA 1
ATOM 690 C C . ALA A 1 88 ? -30.104 6.030 53.880 1.00 92.88 88 ALA A C 1
ATOM 692 O O . ALA A 1 88 ? -29.555 6.895 54.559 1.00 92.88 88 ALA A O 1
ATOM 693 N N . PRO A 1 89 ? -31.440 5.856 53.904 1.00 92.62 89 PRO A N 1
ATOM 694 C CA . PRO A 1 89 ? -32.365 6.769 54.582 1.00 92.62 89 PRO A CA 1
ATOM 695 C C . PRO A 1 89 ? -32.040 7.031 56.060 1.00 92.62 89 PRO A C 1
ATOM 697 O O . PRO A 1 89 ? -32.237 8.139 56.542 1.00 92.62 89 PRO A O 1
ATOM 700 N N . ASN A 1 90 ? -31.501 6.038 56.776 1.00 93.31 90 ASN A N 1
ATOM 701 C CA . ASN A 1 90 ? -31.080 6.163 58.178 1.00 93.31 90 ASN A CA 1
ATOM 702 C C . ASN A 1 90 ? -29.736 6.890 58.381 1.00 93.31 90 ASN A C 1
ATOM 704 O O . ASN A 1 90 ? -29.318 7.072 59.520 1.00 93.31 90 ASN A O 1
ATOM 708 N N . LEU A 1 91 ? -29.052 7.264 57.299 1.00 92.25 91 LEU A N 1
ATOM 709 C CA . LEU A 1 91 ? -27.753 7.943 57.291 1.00 92.25 91 LEU A CA 1
ATOM 710 C C . LEU A 1 91 ? -27.779 9.263 56.502 1.00 92.25 91 LEU A C 1
ATOM 712 O O . LEU A 1 91 ? -26.750 9.929 56.405 1.00 92.25 91 LEU A O 1
ATOM 716 N N . VAL A 1 92 ? -28.931 9.641 55.937 1.00 91.12 92 VAL A N 1
ATOM 717 C CA . VAL A 1 92 ? -29.115 10.937 55.271 1.00 91.12 92 VAL A CA 1
ATOM 718 C C . VAL A 1 92 ? -29.037 12.045 56.322 1.00 91.12 92 VAL A C 1
ATOM 720 O O . VAL A 1 92 ? -29.685 11.964 57.368 1.00 91.12 92 VAL A O 1
ATOM 723 N N . GLN A 1 93 ? -28.229 13.076 56.066 1.00 88.44 93 GLN A N 1
ATOM 724 C CA . GLN A 1 93 ? -28.111 14.214 56.975 1.00 88.44 93 GLN A CA 1
ATOM 725 C C . GLN A 1 93 ? -29.377 15.077 56.930 1.00 88.44 93 GLN A C 1
ATOM 727 O O . GLN A 1 93 ? -30.098 15.124 55.934 1.00 88.44 93 GLN A O 1
ATOM 732 N N . SER A 1 94 ? -29.670 15.773 58.030 1.00 83.50 94 SER A N 1
ATOM 733 C CA . SER A 1 94 ? -30.848 16.640 58.111 1.00 83.50 94 SER A CA 1
ATOM 734 C C . SER A 1 94 ? -30.793 17.739 57.045 1.00 83.50 94 SER A C 1
ATOM 736 O O . SER A 1 94 ? -29.949 18.627 57.130 1.00 83.50 94 SER A O 1
ATOM 738 N N . GLY A 1 95 ? -31.734 17.714 56.098 1.00 81.81 95 GLY A N 1
ATOM 739 C CA . GLY A 1 95 ? -31.830 18.677 54.994 1.00 81.81 95 GLY A CA 1
ATOM 740 C C . GLY A 1 95 ? -31.479 18.099 53.620 1.00 81.81 95 GLY A C 1
ATOM 741 O O . GLY A 1 95 ? -31.849 18.710 52.621 1.00 81.81 95 GLY A O 1
ATOM 742 N N . ASP A 1 96 ? -30.858 16.918 53.566 1.00 88.31 96 ASP A N 1
ATOM 743 C CA . ASP A 1 96 ? -30.558 16.221 52.315 1.00 88.31 96 ASP A CA 1
ATOM 744 C C . ASP A 1 96 ? -31.735 15.349 51.860 1.00 88.31 96 ASP A C 1
ATOM 746 O O . ASP A 1 96 ? -32.478 14.774 52.661 1.00 88.31 96 ASP A O 1
ATOM 750 N N . ASP A 1 97 ? -31.895 15.207 50.546 1.00 88.81 97 ASP A N 1
ATOM 751 C CA . ASP A 1 97 ? -32.936 14.371 49.945 1.00 88.81 97 ASP A CA 1
ATOM 752 C C . ASP A 1 97 ? -32.482 12.917 49.702 1.00 88.81 97 ASP A C 1
ATOM 754 O O . ASP A 1 97 ? -33.298 12.066 49.327 1.00 88.81 97 ASP A O 1
ATOM 758 N N . GLY A 1 98 ? -31.205 12.612 49.964 1.00 91.88 98 GLY A N 1
ATOM 759 C CA . GLY A 1 98 ? -30.593 11.290 49.821 1.00 91.88 98 GLY A CA 1
ATOM 760 C C . GLY A 1 98 ? -30.334 10.855 48.374 1.00 91.88 98 GLY A C 1
ATOM 761 O O . GLY A 1 98 ? -30.028 9.680 48.155 1.00 91.88 98 GLY A O 1
ATOM 762 N N . TYR A 1 99 ? -30.480 11.750 47.392 1.00 95.38 99 TYR A N 1
ATOM 763 C CA . TYR A 1 99 ? -30.107 11.468 46.008 1.00 95.38 99 TYR A CA 1
ATOM 764 C C . TYR A 1 99 ? -28.608 11.679 45.779 1.00 95.38 99 TYR A C 1
ATOM 766 O O . TYR A 1 99 ? -27.997 12.612 46.291 1.00 95.38 99 TYR A O 1
ATOM 774 N N . ILE A 1 100 ? -28.024 10.815 44.953 1.00 96.12 100 ILE A N 1
ATOM 775 C CA . ILE A 1 100 ? -26.708 11.011 44.350 1.00 96.12 100 ILE A CA 1
ATOM 776 C C . ILE A 1 100 ? -26.920 11.424 42.894 1.00 96.12 100 ILE A C 1
ATOM 778 O O . ILE A 1 100 ? -27.666 10.764 42.166 1.00 96.12 100 ILE A O 1
ATOM 782 N N . GLY A 1 101 ? -26.266 12.510 42.485 1.00 93.69 101 GLY A N 1
ATOM 783 C CA . GLY A 1 101 ? -26.537 13.222 41.236 1.00 93.69 101 GLY A CA 1
ATOM 784 C C . GLY A 1 101 ? -27.310 14.529 41.485 1.00 93.69 101 GLY A C 1
ATOM 785 O O . GLY A 1 101 ? -27.445 14.950 42.634 1.00 93.69 101 GLY A O 1
ATOM 786 N N . PRO A 1 102 ? -27.832 15.181 40.437 1.00 94.88 102 PRO A N 1
ATOM 787 C CA . PRO A 1 102 ? -27.921 14.679 39.071 1.00 94.88 102 PRO A CA 1
ATOM 788 C C . PRO A 1 102 ? -26.591 14.738 38.313 1.00 94.88 102 PRO A C 1
ATOM 790 O O . PRO A 1 102 ? -25.826 15.682 38.475 1.00 94.88 102 PRO A O 1
ATOM 793 N N . PHE A 1 103 ? -26.340 13.743 37.463 1.00 96.44 103 PHE A N 1
ATOM 794 C CA . PHE A 1 103 ? -25.215 13.744 36.523 1.00 96.44 103 PHE A CA 1
ATOM 795 C C . PHE A 1 103 ? -25.724 13.681 35.090 1.00 96.44 103 PHE A C 1
ATOM 797 O O . PHE A 1 103 ? -26.668 12.947 34.788 1.00 96.44 103 PHE A O 1
ATOM 804 N N . THR A 1 104 ? -25.081 14.430 34.200 1.00 96.31 104 THR A N 1
ATOM 805 C CA . THR A 1 104 ? -25.416 14.436 32.773 1.00 96.31 104 THR A CA 1
ATOM 806 C C . THR A 1 104 ? -24.982 13.119 32.126 1.00 96.31 104 THR A C 1
ATOM 808 O O . THR A 1 104 ? -23.823 12.727 32.233 1.00 96.31 104 THR A O 1
ATOM 811 N N . ALA A 1 105 ? -25.891 12.448 31.414 1.00 95.00 105 ALA A N 1
ATOM 812 C CA . ALA A 1 105 ? -25.623 11.159 30.777 1.00 95.00 105 ALA A CA 1
ATOM 813 C C . ALA A 1 105 ? -24.954 11.282 29.400 1.00 95.00 105 ALA A C 1
ATOM 815 O O . ALA A 1 105 ? -24.143 10.432 29.040 1.00 95.00 105 ALA A O 1
ATOM 816 N N . ASN A 1 106 ? -25.298 12.314 28.621 1.00 93.75 106 ASN A N 1
ATOM 817 C CA . ASN A 1 106 ? -24.788 12.500 27.264 1.00 93.75 106 ASN A CA 1
ATOM 818 C C . ASN A 1 106 ? -24.464 13.976 26.930 1.00 93.75 106 ASN A C 1
ATOM 820 O O . ASN A 1 106 ? -25.096 14.886 27.483 1.00 93.75 106 ASN A O 1
ATOM 824 N N . PRO A 1 107 ? -23.477 14.238 26.046 1.00 92.38 107 PRO A N 1
ATOM 825 C CA . PRO A 1 107 ? -23.044 15.592 25.688 1.00 92.38 107 PRO A CA 1
ATOM 826 C C . PRO A 1 107 ? -24.140 16.441 25.028 1.00 92.38 107 PRO A C 1
ATOM 828 O O . PRO A 1 107 ? -25.170 15.924 24.588 1.00 92.38 107 PRO A O 1
ATOM 831 N N . VAL A 1 108 ? -23.899 17.750 24.924 1.00 93.00 108 VAL A N 1
ATOM 832 C CA . VAL A 1 108 ? -24.727 18.653 24.104 1.00 93.00 108 VAL A CA 1
ATOM 833 C C . VAL A 1 108 ? -24.794 18.158 22.651 1.00 93.00 108 VAL A C 1
ATOM 835 O O . VAL A 1 108 ? -23.875 17.486 22.187 1.00 93.00 108 VAL A O 1
ATOM 838 N N . ASP A 1 109 ? -25.904 18.431 21.963 1.00 88.19 109 ASP A N 1
ATOM 839 C CA . ASP A 1 109 ? -26.171 18.019 20.573 1.00 88.19 109 ASP A CA 1
ATOM 840 C C . ASP A 1 109 ? -26.171 16.500 20.313 1.00 88.19 109 ASP A C 1
ATOM 842 O O . ASP A 1 109 ? -26.116 16.049 19.169 1.00 88.19 109 ASP A O 1
ATOM 846 N N . THR A 1 110 ? -26.297 15.683 21.365 1.00 91.50 110 THR A N 1
ATOM 847 C CA . THR A 1 110 ? -26.453 14.226 21.248 1.00 91.50 110 THR A CA 1
ATOM 848 C C . THR A 1 110 ? -27.806 13.757 21.776 1.00 91.50 110 THR A C 1
ATOM 850 O O . THR A 1 110 ? -28.438 14.406 22.609 1.00 91.50 110 THR A O 1
ATOM 853 N N . THR A 1 111 ? -28.265 12.604 21.288 1.00 93.31 111 THR A N 1
ATOM 854 C CA . THR A 1 111 ? -29.572 12.030 21.632 1.00 93.31 111 THR A CA 1
ATOM 855 C C . THR A 1 111 ? -29.398 10.582 22.079 1.00 93.31 111 THR A C 1
ATOM 857 O O . THR A 1 111 ? -28.975 9.741 21.289 1.00 93.31 111 THR A O 1
ATOM 860 N N . ALA A 1 112 ? -29.726 10.287 23.337 1.00 94.50 112 ALA A N 1
ATOM 861 C CA . ALA A 1 112 ? -29.706 8.948 23.912 1.00 94.50 112 ALA A CA 1
ATOM 862 C C . ALA A 1 112 ? -31.066 8.255 23.750 1.00 94.50 112 ALA A C 1
ATOM 864 O O . ALA A 1 112 ? -32.105 8.849 24.034 1.00 94.50 112 ALA A O 1
ATOM 865 N N . GLY A 1 113 ? -31.053 6.992 23.320 1.00 94.50 113 GLY A N 1
ATOM 866 C CA . GLY A 1 113 ? -32.236 6.119 23.267 1.00 94.50 113 GLY A CA 1
ATOM 867 C C . GLY A 1 113 ? -32.281 5.100 24.409 1.00 94.50 113 GLY A C 1
ATOM 868 O O . GLY A 1 113 ? -33.311 4.477 24.664 1.00 94.50 113 GLY A O 1
ATOM 869 N N . ALA A 1 114 ? -31.168 4.917 25.120 1.00 95.62 114 ALA A N 1
ATOM 870 C CA . ALA A 1 114 ? -31.121 4.127 26.340 1.00 95.62 114 ALA A CA 1
ATOM 871 C C . ALA A 1 114 ? -30.052 4.650 27.305 1.00 95.62 114 ALA A C 1
ATOM 873 O O . ALA A 1 114 ? -29.068 5.265 26.893 1.00 95.62 114 ALA A O 1
ATOM 874 N N . LEU A 1 115 ? -30.229 4.346 28.588 1.00 96.69 115 LEU A N 1
ATOM 875 C CA . LEU A 1 115 ? -29.316 4.686 29.675 1.00 96.69 115 LEU A CA 1
ATOM 876 C C . LEU A 1 115 ? -28.814 3.407 30.349 1.00 96.69 115 LEU A C 1
ATOM 878 O O . LEU A 1 115 ? -29.599 2.511 30.665 1.00 96.69 115 LEU A O 1
ATOM 882 N N . GLY A 1 116 ? -27.503 3.315 30.543 1.00 95.94 116 GLY A N 1
ATOM 883 C CA . GLY A 1 116 ? -26.826 2.224 31.233 1.00 95.94 116 GLY A CA 1
ATOM 884 C C . GLY A 1 116 ? -26.435 2.628 32.647 1.00 95.94 116 GLY A C 1
ATOM 885 O O . GLY A 1 116 ? -25.801 3.663 32.821 1.00 95.94 116 GLY A O 1
ATOM 886 N N . ILE A 1 117 ? -26.785 1.823 33.646 1.00 96.62 117 ILE A N 1
ATOM 887 C CA . ILE A 1 117 ? -26.493 2.093 35.057 1.00 96.62 117 ILE A CA 1
ATOM 888 C C . ILE A 1 117 ? -25.765 0.903 35.657 1.00 96.62 117 ILE A C 1
ATOM 890 O O . ILE A 1 117 ? -26.321 -0.197 35.697 1.00 96.62 117 ILE A O 1
ATOM 894 N N . ASP A 1 118 ? -24.567 1.145 36.178 1.00 95.56 118 ASP A N 1
ATOM 895 C CA . ASP A 1 118 ? -23.805 0.135 36.905 1.00 95.56 118 ASP A CA 1
ATOM 896 C C . ASP A 1 118 ? -23.860 0.390 38.403 1.00 95.56 118 ASP A C 1
ATOM 898 O O . ASP A 1 118 ? -23.631 1.508 38.863 1.00 95.56 118 ASP A O 1
ATOM 902 N N . VAL A 1 119 ? -24.099 -0.660 39.182 1.00 95.88 119 VAL A N 1
ATOM 903 C CA . VAL A 1 119 ? -24.023 -0.619 40.643 1.00 95.88 119 VAL A CA 1
ATOM 904 C C . VAL A 1 119 ? -23.097 -1.709 41.162 1.00 95.88 119 VAL A C 1
ATOM 906 O O . VAL A 1 119 ? -23.033 -2.815 40.621 1.00 95.88 119 VAL A O 1
ATOM 909 N N . VAL A 1 120 ? -22.369 -1.386 42.226 1.00 95.75 120 VAL A N 1
ATOM 910 C CA . VAL A 1 120 ? -21.382 -2.271 42.844 1.00 95.75 120 VAL A CA 1
ATOM 911 C C . VAL A 1 120 ? -21.651 -2.359 44.338 1.00 95.75 120 VAL A C 1
ATOM 913 O O . VAL A 1 120 ? -21.739 -1.338 45.015 1.00 95.75 120 VAL A O 1
ATOM 916 N N . MET A 1 121 ? -21.727 -3.575 44.869 1.00 96.25 121 MET A N 1
ATOM 917 C CA . MET A 1 121 ? -21.744 -3.843 46.306 1.00 96.25 121 MET A CA 1
ATOM 918 C C . MET A 1 121 ? -20.370 -4.403 46.690 1.00 96.25 121 MET A C 1
ATOM 920 O O . MET A 1 121 ? -20.150 -5.615 46.589 1.00 96.25 121 MET A O 1
ATOM 924 N N . PRO A 1 122 ? -19.401 -3.541 47.064 1.00 94.12 122 PRO A N 1
ATOM 925 C CA . PRO A 1 122 ? -17.983 -3.908 47.132 1.00 94.12 122 PRO A CA 1
ATOM 926 C C . PRO A 1 122 ? -17.697 -5.004 48.161 1.00 94.12 122 PRO A C 1
ATOM 928 O O . PRO A 1 122 ? -16.863 -5.872 47.918 1.00 94.12 122 PRO A O 1
ATOM 931 N N . ARG A 1 123 ? -18.435 -5.001 49.276 1.00 94.06 123 ARG A N 1
ATOM 932 C CA . ARG A 1 123 ? -18.332 -5.988 50.360 1.00 94.06 123 ARG A CA 1
ATOM 933 C C . ARG A 1 123 ? -19.296 -7.176 50.201 1.00 94.06 123 ARG A C 1
ATOM 935 O O . ARG A 1 123 ? -19.444 -7.952 51.138 1.00 94.06 123 ARG A O 1
ATOM 942 N N . GLY A 1 124 ? -19.989 -7.288 49.068 1.00 94.69 124 GLY A N 1
ATOM 943 C CA . GLY A 1 124 ? -21.140 -8.181 48.925 1.00 94.69 124 GLY A CA 1
ATOM 944 C C . GLY A 1 124 ? -22.344 -7.729 49.753 1.00 94.69 124 GLY A C 1
ATOM 945 O O . GLY A 1 124 ? -22.426 -6.570 50.173 1.00 94.69 124 GLY A O 1
ATOM 946 N N . LEU A 1 125 ? -23.281 -8.652 49.973 1.00 96.50 125 LEU A N 1
ATOM 947 C CA . LEU A 1 125 ? -24.471 -8.460 50.800 1.00 96.50 125 LEU A CA 1
ATOM 948 C C . LEU A 1 125 ? -24.572 -9.613 51.791 1.00 96.50 125 LEU A C 1
ATOM 950 O O . LEU A 1 125 ? -24.762 -10.754 51.377 1.00 96.50 125 LEU A O 1
ATOM 954 N N . TYR A 1 126 ? -24.408 -9.330 53.083 1.00 97.31 126 TYR A N 1
ATOM 955 C CA . TYR A 1 126 ? -24.505 -10.343 54.133 1.00 97.31 126 TYR A CA 1
ATOM 956 C C . TYR A 1 126 ? -24.574 -9.739 55.539 1.00 97.31 126 TYR A C 1
ATOM 958 O O . TYR A 1 126 ? -24.188 -8.591 55.757 1.00 97.31 126 TYR A O 1
ATOM 966 N N . TYR A 1 127 ? -24.966 -10.562 56.510 1.00 96.38 127 TYR A N 1
ATOM 967 C CA . TYR A 1 127 ? -24.639 -10.389 57.925 1.00 96.38 127 TYR A CA 1
ATOM 968 C C . TYR A 1 127 ? -23.974 -11.663 58.457 1.00 96.38 127 TYR A C 1
ATOM 970 O O . TYR A 1 127 ? -24.505 -12.754 58.273 1.00 96.38 127 TYR A O 1
ATOM 978 N N . ALA A 1 128 ? -22.796 -11.552 59.073 1.00 95.19 128 ALA A N 1
ATOM 979 C CA . ALA A 1 128 ? -22.092 -12.715 59.613 1.00 95.19 128 ALA A CA 1
ATOM 980 C C . ALA A 1 128 ? -22.633 -13.070 61.001 1.00 95.19 128 ALA A C 1
ATOM 982 O O . ALA A 1 128 ? -22.294 -12.400 61.981 1.00 95.19 128 ALA A O 1
ATOM 983 N N . ASN A 1 129 ? -23.440 -14.129 61.086 1.00 92.75 129 ASN A N 1
ATOM 984 C CA . ASN A 1 129 ? -24.046 -14.562 62.342 1.00 92.75 129 ASN A CA 1
ATOM 985 C C . ASN A 1 129 ? -23.051 -15.289 63.261 1.00 92.75 129 ASN A C 1
ATOM 987 O O . ASN A 1 129 ? -21.939 -15.654 62.870 1.00 92.75 129 ASN A O 1
ATOM 991 N N . ASP A 1 130 ? -23.448 -15.487 64.518 1.00 92.44 130 ASP A N 1
ATOM 992 C CA . ASP A 1 130 ? -22.623 -16.163 65.530 1.00 92.44 130 ASP A CA 1
ATOM 993 C C . ASP A 1 130 ? -22.486 -17.672 65.288 1.00 92.44 130 ASP A C 1
ATOM 995 O O . ASP A 1 130 ? -21.589 -18.307 65.835 1.00 92.44 130 ASP A O 1
ATOM 999 N N . GLY A 1 131 ? -23.327 -18.239 64.418 1.00 87.19 131 GLY A N 1
ATOM 1000 C CA . GLY A 1 131 ? -23.244 -19.629 63.968 1.00 87.19 131 GLY A CA 1
ATOM 1001 C C . GLY A 1 131 ? -22.230 -19.865 62.844 1.00 87.19 131 GLY A C 1
ATOM 1002 O O . GLY A 1 131 ? -22.128 -20.987 62.356 1.00 87.19 131 GLY A O 1
ATOM 1003 N N . GLY A 1 132 ? -21.502 -18.831 62.406 1.00 85.44 132 GLY A N 1
ATOM 1004 C CA . GLY A 1 132 ? -20.493 -18.930 61.347 1.00 85.44 132 GLY A CA 1
ATOM 1005 C C . GLY A 1 132 ? -21.055 -18.965 59.921 1.00 85.44 132 GLY A C 1
ATOM 1006 O O . GLY A 1 132 ? -20.299 -19.208 58.984 1.00 85.44 132 GLY A O 1
ATOM 1007 N N . SER A 1 133 ? -22.354 -18.711 59.739 1.00 92.62 133 SER A N 1
ATOM 1008 C CA . SER A 1 133 ? -22.996 -18.602 58.422 1.00 92.62 133 SER A CA 1
ATOM 1009 C C . SER A 1 133 ? -23.328 -17.146 58.071 1.00 92.62 133 SER A C 1
ATOM 1011 O O . SER A 1 133 ? -23.224 -16.240 58.903 1.00 92.62 133 SER A O 1
ATOM 1013 N N . LEU A 1 134 ? -23.656 -16.908 56.800 1.00 95.56 134 LEU A N 1
ATOM 1014 C CA . LEU A 1 134 ? -24.015 -15.589 56.287 1.00 95.56 134 LEU A CA 1
ATOM 1015 C C . LEU A 1 134 ? -25.533 -15.495 56.132 1.00 95.56 134 LEU A C 1
ATOM 1017 O O . LEU A 1 134 ? -26.128 -16.277 55.393 1.00 95.56 134 LEU A O 1
ATOM 1021 N N . ASP A 1 135 ? -26.144 -14.517 56.793 1.00 95.88 135 ASP A N 1
ATOM 1022 C CA . ASP A 1 135 ? -27.555 -14.190 56.609 1.00 95.88 135 ASP A CA 1
ATOM 1023 C C . ASP A 1 135 ? -27.725 -13.211 55.450 1.00 95.88 135 ASP A C 1
ATOM 1025 O O . ASP A 1 135 ? -26.876 -12.345 55.208 1.00 95.88 135 ASP A O 1
ATOM 1029 N N . SER A 1 136 ? -28.855 -13.316 54.751 1.00 96.00 136 SER A N 1
ATOM 1030 C CA . SER A 1 136 ? -29.134 -12.456 53.606 1.00 96.00 136 SER A CA 1
ATOM 1031 C C . SER A 1 136 ? -29.317 -10.992 54.018 1.00 96.00 136 SER A C 1
ATOM 1033 O O . SER A 1 136 ? -29.972 -10.669 55.017 1.00 96.00 136 SER A O 1
ATOM 1035 N N . ARG A 1 137 ? -28.802 -10.089 53.183 1.00 96.81 137 ARG A N 1
ATOM 1036 C CA . ARG A 1 137 ? -29.146 -8.661 53.190 1.00 96.81 137 ARG A CA 1
ATOM 1037 C C . ARG A 1 137 ? -29.695 -8.249 51.832 1.00 96.81 137 ARG A C 1
ATOM 1039 O O . ARG A 1 137 ? -29.354 -8.855 50.818 1.00 96.81 137 ARG A O 1
ATOM 1046 N N . THR A 1 138 ? -30.575 -7.253 51.841 1.00 96.81 138 THR A N 1
ATOM 1047 C CA . THR A 1 138 ? -31.300 -6.784 50.658 1.00 96.81 138 THR A CA 1
ATOM 1048 C C . THR A 1 138 ? -31.110 -5.290 50.513 1.00 96.81 138 THR A C 1
ATOM 1050 O O . THR A 1 138 ? -31.523 -4.553 51.401 1.00 96.81 138 THR A O 1
ATOM 1053 N N . VAL A 1 139 ? -30.563 -4.862 49.378 1.00 97.00 139 VAL A N 1
ATOM 1054 C CA . VAL A 1 139 ? -30.498 -3.446 49.007 1.00 97.00 139 VAL A CA 1
ATOM 1055 C C . VAL A 1 139 ? -31.584 -3.140 47.989 1.00 97.00 139 VAL A C 1
ATOM 1057 O O . VAL A 1 139 ? -31.789 -3.906 47.045 1.00 97.00 139 VAL A O 1
ATOM 1060 N N . GLN A 1 140 ? -32.243 -1.999 48.161 1.00 97.56 140 GLN A N 1
ATOM 1061 C CA . GLN A 1 140 ? -33.232 -1.446 47.245 1.00 97.56 140 GLN A CA 1
ATOM 1062 C C . GLN A 1 140 ? -32.811 -0.039 46.848 1.00 97.56 140 GLN A C 1
ATOM 1064 O O . GLN A 1 140 ? -32.389 0.754 47.688 1.00 97.56 140 GLN A O 1
ATOM 1069 N N . TRP A 1 141 ? -32.922 0.297 45.570 1.00 97.69 141 TRP A N 1
ATOM 1070 C CA . TRP A 1 141 ? -32.596 1.634 45.083 1.00 97.69 141 TRP A CA 1
ATOM 1071 C C . TRP A 1 141 ? -33.554 2.062 43.982 1.00 97.69 141 TRP A C 1
ATOM 1073 O O . TRP A 1 141 ? -34.265 1.247 43.408 1.00 97.69 141 TRP A O 1
ATOM 1083 N N . GLN A 1 142 ? -33.578 3.356 43.702 1.00 97.75 142 GLN A N 1
ATOM 1084 C CA . GLN A 1 142 ? -34.373 3.988 42.664 1.00 97.75 142 GLN A CA 1
ATOM 1085 C C . GLN A 1 142 ? -33.449 4.672 41.667 1.00 97.75 142 GLN A C 1
ATOM 1087 O O . GLN A 1 142 ? -32.474 5.312 42.062 1.00 97.75 142 GLN A O 1
ATOM 1092 N N . VAL A 1 143 ? -33.776 4.538 40.386 1.00 98.19 143 VAL A N 1
ATOM 1093 C CA . VAL A 1 143 ? -33.117 5.228 39.278 1.00 98.19 143 VAL A CA 1
ATOM 1094 C C . VAL A 1 143 ? -34.120 6.206 38.685 1.00 98.19 143 VAL A C 1
ATOM 1096 O O . VAL A 1 143 ? -35.192 5.793 38.240 1.00 98.19 143 VAL A O 1
ATOM 1099 N N . GLU A 1 144 ? -33.769 7.487 38.652 1.00 98.06 144 GLU A N 1
ATOM 1100 C CA . GLU A 1 144 ? -34.565 8.518 37.992 1.00 98.06 144 GLU A CA 1
ATOM 1101 C C . GLU A 1 144 ? -33.770 9.202 36.890 1.00 98.06 144 GLU A C 1
ATOM 1103 O O . GLU A 1 144 ? -32.570 9.432 37.034 1.00 98.06 144 GLU A O 1
ATOM 1108 N N . ALA A 1 145 ? -34.457 9.579 35.817 1.00 97.69 145 ALA A N 1
ATOM 1109 C CA . ALA A 1 145 ? -33.900 10.414 34.766 1.00 97.69 145 ALA A CA 1
ATOM 1110 C C . ALA A 1 145 ? -34.865 11.542 34.406 1.00 97.69 145 ALA A C 1
ATOM 1112 O O . ALA A 1 145 ? -36.082 11.402 34.550 1.00 97.69 145 ALA A O 1
ATOM 1113 N N . ARG A 1 146 ? -34.331 12.653 33.905 1.00 97.06 146 ARG A N 1
ATOM 1114 C CA . ARG A 1 146 ? -35.130 13.704 33.264 1.00 97.06 146 ARG A CA 1
ATOM 1115 C C . ARG A 1 146 ? -34.435 14.216 32.015 1.00 97.06 146 ARG A C 1
ATOM 1117 O O . ARG A 1 146 ? -33.207 14.222 31.949 1.00 97.06 146 ARG A O 1
ATOM 1124 N N . ALA A 1 147 ? -35.234 14.634 31.040 1.00 96.62 147 ALA A N 1
ATOM 1125 C CA . ALA A 1 147 ? -34.721 15.253 29.829 1.00 96.62 147 ALA A CA 1
ATOM 1126 C C . ALA A 1 147 ? -34.221 16.676 30.121 1.00 96.62 147 ALA A C 1
ATOM 1128 O O . ALA A 1 147 ? -34.860 17.413 30.881 1.00 96.62 147 ALA A O 1
ATOM 1129 N N . ILE A 1 148 ? -33.110 17.054 29.496 1.00 96.62 148 ILE A N 1
ATOM 1130 C CA . ILE A 1 148 ? -32.481 18.372 29.609 1.00 96.62 148 ILE A CA 1
ATOM 1131 C C . ILE A 1 148 ? -32.206 18.968 28.225 1.00 96.62 148 ILE A C 1
ATOM 1133 O O . ILE A 1 148 ? -32.045 18.233 27.250 1.00 96.62 148 ILE A O 1
ATOM 1137 N N . ASP A 1 149 ? -32.175 20.294 28.139 1.00 94.06 149 ASP A N 1
ATOM 1138 C CA . ASP A 1 149 ? -31.835 21.044 26.928 1.00 94.06 149 ASP A CA 1
ATOM 1139 C C . ASP A 1 149 ? -30.313 21.124 26.715 1.00 94.06 149 ASP A C 1
ATOM 1141 O O . ASP A 1 149 ? -29.530 20.435 27.384 1.00 94.06 149 ASP A O 1
ATOM 1145 N N . ALA A 1 150 ? -29.884 21.913 25.730 1.00 91.00 150 ALA A N 1
ATOM 1146 C CA . ALA A 1 150 ? -28.475 22.078 25.393 1.00 91.00 150 ALA A CA 1
ATOM 1147 C C . ALA A 1 150 ? -27.690 22.766 26.525 1.00 91.00 150 ALA A C 1
ATOM 1149 O O . ALA A 1 150 ? -26.546 22.401 26.801 1.00 91.00 150 ALA A O 1
ATOM 1150 N N . GLU A 1 151 ? -28.331 23.695 27.230 1.00 91.62 151 GLU A N 1
ATOM 1151 C CA . GLU A 1 151 ? -27.786 24.459 28.349 1.00 91.62 151 GLU A CA 1
ATOM 1152 C C . GLU A 1 151 ? -27.833 23.693 29.686 1.00 91.62 151 GLU A C 1
ATOM 1154 O O . GLU A 1 151 ? -27.259 24.144 30.677 1.00 91.62 151 GLU A O 1
ATOM 1159 N N . GLY A 1 152 ? -28.478 22.521 29.727 1.00 88.94 152 GLY A N 1
ATOM 1160 C CA . GLY A 1 152 ? -28.669 21.720 30.942 1.00 88.94 152 GLY A CA 1
ATOM 1161 C C . GLY A 1 152 ? -29.910 22.103 31.756 1.00 88.94 152 GLY A C 1
ATOM 1162 O O . GLY A 1 152 ? -30.093 21.618 32.872 1.00 88.94 152 GLY A O 1
ATOM 1163 N N . GLY A 1 153 ? -30.779 22.952 31.212 1.00 93.44 153 GLY A N 1
ATOM 1164 C CA . GLY A 1 153 ? -32.105 23.233 31.742 1.00 93.44 153 GLY A CA 1
ATOM 1165 C C . GLY A 1 153 ? -33.027 22.022 31.615 1.00 93.44 153 GLY A C 1
ATOM 1166 O O . GLY A 1 153 ? -33.003 21.286 30.634 1.00 93.44 153 GLY A O 1
ATOM 1167 N N . ALA A 1 154 ? -33.856 21.782 32.629 1.00 94.12 154 ALA A N 1
ATOM 1168 C CA . ALA A 1 154 ? -34.788 20.659 32.623 1.00 94.12 154 ALA A CA 1
ATOM 1169 C C . ALA A 1 154 ? -35.955 20.900 31.654 1.00 94.12 154 ALA A C 1
ATOM 1171 O O . ALA A 1 154 ? -36.687 21.878 31.791 1.00 94.12 154 ALA A O 1
ATOM 1172 N N . ILE A 1 155 ? -36.184 19.959 30.736 1.00 90.75 155 ILE A N 1
ATOM 1173 C CA . ILE A 1 155 ? -37.310 19.980 29.784 1.00 90.75 155 ILE A CA 1
ATOM 1174 C C . ILE A 1 155 ? -38.564 19.326 30.399 1.00 90.75 155 ILE A C 1
ATOM 1176 O O . ILE A 1 155 ? -39.687 19.544 29.946 1.00 90.75 155 ILE A O 1
ATOM 1180 N N . GLY A 1 156 ? -38.401 18.543 31.469 1.00 87.38 156 GLY A N 1
ATOM 1181 C CA . GLY A 1 156 ? -39.498 17.873 32.160 1.00 87.38 156 GLY A CA 1
ATOM 1182 C C . GLY A 1 156 ? -39.177 17.499 33.605 1.00 87.38 156 GLY A C 1
ATOM 1183 O O . GLY A 1 156 ? -38.092 17.768 34.126 1.00 87.38 156 GLY A O 1
ATOM 1184 N N . GLY A 1 157 ? -40.157 16.877 34.260 1.00 93.94 157 GLY A N 1
ATOM 1185 C CA . GLY A 1 157 ? -39.996 16.325 35.601 1.00 93.94 157 GLY A CA 1
ATOM 1186 C C . GLY A 1 157 ? -39.147 15.054 35.619 1.00 93.94 157 GLY A C 1
ATOM 1187 O O . GLY A 1 157 ? -38.884 14.438 34.587 1.00 93.94 157 GLY A O 1
ATOM 1188 N N . TRP A 1 158 ? -38.747 14.651 36.822 1.00 96.62 158 TRP A N 1
ATOM 1189 C CA . TRP A 1 158 ? -38.092 13.370 37.057 1.00 96.62 158 TRP A CA 1
ATOM 1190 C C . TRP A 1 158 ? -39.031 12.204 36.754 1.00 96.62 158 TRP A C 1
ATOM 1192 O O . TRP A 1 158 ? -40.173 12.178 37.214 1.00 96.62 158 TRP A O 1
ATOM 1202 N N . VAL A 1 159 ? -38.530 11.232 35.997 1.00 96.44 159 VAL A N 1
ATOM 1203 C CA . VAL A 1 159 ? -39.214 9.979 35.681 1.00 96.44 159 VAL A CA 1
ATOM 1204 C C . VAL A 1 159 ? -38.466 8.841 36.357 1.00 96.44 159 VAL A C 1
ATOM 1206 O O . VAL A 1 159 ? -37.253 8.703 36.194 1.00 96.44 159 VAL A O 1
ATOM 1209 N N . VAL A 1 160 ? -39.191 8.003 37.097 1.00 97.38 160 VAL A N 1
ATOM 1210 C CA . VAL A 1 160 ? -38.638 6.776 37.676 1.00 97.38 160 VAL A CA 1
ATOM 1211 C C . VAL A 1 160 ? -38.443 5.757 36.558 1.00 97.38 160 VAL A C 1
ATOM 1213 O O . VAL A 1 160 ? -39.415 5.274 35.982 1.00 97.38 160 VAL A O 1
ATOM 1216 N N . LEU A 1 161 ? -37.188 5.425 36.257 1.00 96.56 161 LEU A N 1
ATOM 1217 C CA . LEU A 1 161 ? -36.849 4.388 35.281 1.00 96.56 161 LEU A CA 1
ATOM 1218 C C . LEU A 1 161 ? -37.018 2.991 35.881 1.00 96.56 161 LEU A C 1
ATOM 1220 O O . LEU A 1 161 ? -37.501 2.084 35.206 1.00 96.56 161 LEU A O 1
ATOM 1224 N N . ALA A 1 162 ? -36.616 2.816 37.144 1.00 97.06 162 ALA A N 1
ATOM 1225 C CA . ALA A 1 162 ? -36.737 1.554 37.868 1.00 97.06 162 ALA A CA 1
ATOM 1226 C C . ALA A 1 162 ? -36.565 1.727 39.384 1.00 97.06 162 ALA A C 1
ATOM 1228 O O . ALA A 1 162 ? -35.951 2.689 39.850 1.00 97.06 162 ALA A O 1
ATOM 1229 N N . GLN A 1 163 ? -37.030 0.725 40.138 1.00 97.44 163 GLN A N 1
ATOM 1230 C CA . GLN A 1 163 ? -36.741 0.538 41.564 1.00 97.44 163 GLN A CA 1
ATOM 1231 C C . GLN A 1 163 ? -36.176 -0.871 41.828 1.00 97.44 163 GLN A C 1
ATOM 1233 O O . GLN A 1 163 ? -36.907 -1.751 42.293 1.00 97.44 163 GLN A O 1
ATOM 1238 N N . PRO A 1 164 ? -34.916 -1.159 41.456 1.00 96.81 164 PRO A N 1
ATOM 1239 C CA . PRO A 1 164 ? -34.377 -2.503 41.602 1.00 96.81 164 PRO A CA 1
ATOM 1240 C C . PRO A 1 164 ? -34.173 -2.905 43.071 1.00 96.81 164 PRO A C 1
ATOM 1242 O O . PRO A 1 164 ? -33.951 -2.074 43.954 1.00 96.81 164 PRO A O 1
ATOM 1245 N N . SER A 1 165 ? -34.196 -4.216 43.309 1.00 96.25 165 SER A N 1
ATOM 1246 C CA . SER A 1 165 ? -33.905 -4.845 44.597 1.00 96.25 165 SER A CA 1
ATOM 1247 C C . SER A 1 165 ? -32.957 -6.016 44.372 1.00 96.25 165 SER A C 1
ATOM 1249 O O . SER A 1 165 ? -33.155 -6.796 43.439 1.00 96.25 165 SER A O 1
ATOM 1251 N N . HIS A 1 166 ? -31.954 -6.177 45.231 1.00 96.69 166 HIS A N 1
ATOM 1252 C CA . HIS A 1 166 ? -31.037 -7.312 45.173 1.00 96.69 166 HIS A CA 1
ATOM 1253 C C . HIS A 1 166 ? -30.774 -7.875 46.568 1.00 96.69 166 HIS A C 1
ATOM 1255 O O . HIS A 1 166 ? -30.456 -7.124 47.489 1.00 96.69 166 HIS A O 1
ATOM 1261 N N . SER A 1 167 ? -30.898 -9.195 46.701 1.00 96.75 167 SER A N 1
ATOM 1262 C CA . SER A 1 167 ? -30.698 -9.933 47.947 1.00 96.75 167 SER A CA 1
ATOM 1263 C C . SER A 1 167 ? -29.610 -10.975 47.756 1.00 96.75 167 SER A C 1
ATOM 1265 O O . SER A 1 167 ? -29.670 -11.755 46.806 1.00 96.75 167 SER A O 1
ATOM 1267 N N . ALA A 1 168 ? -28.645 -11.020 48.668 1.00 96.12 168 ALA A N 1
ATOM 1268 C CA . ALA A 1 168 ? -27.663 -12.095 48.709 1.00 96.12 168 ALA A CA 1
ATOM 1269 C C . ALA A 1 168 ? -27.182 -12.343 50.143 1.00 96.12 168 ALA A C 1
ATOM 1271 O O . ALA A 1 168 ? -27.444 -11.542 51.042 1.00 96.12 168 ALA A O 1
ATOM 1272 N N . ALA A 1 169 ? -26.487 -13.466 50.327 1.00 96.12 169 ALA A N 1
ATOM 1273 C CA . ALA A 1 169 ? -25.839 -13.895 51.565 1.00 96.12 169 ALA A CA 1
ATOM 1274 C C . ALA A 1 169 ? -24.365 -14.245 51.280 1.00 96.12 169 ALA A C 1
ATOM 1276 O O . ALA A 1 169 ? -23.924 -15.379 51.452 1.00 96.12 169 ALA A O 1
ATOM 1277 N N . THR A 1 170 ? -23.618 -13.283 50.740 1.00 94.94 170 THR A N 1
ATOM 1278 C CA . THR A 1 170 ? -22.226 -13.458 50.308 1.00 94.94 170 THR A CA 1
ATOM 1279 C C . THR A 1 170 ? -21.375 -12.250 50.669 1.00 94.94 170 THR A C 1
ATOM 1281 O O . THR A 1 170 ? -21.824 -11.110 50.577 1.00 94.94 170 THR A O 1
ATOM 1284 N N . ASN A 1 171 ? -20.122 -12.503 51.038 1.00 93.19 171 ASN A N 1
ATOM 1285 C CA . ASN A 1 171 ? -19.091 -11.486 51.248 1.00 93.19 171 ASN A CA 1
ATOM 1286 C C . ASN A 1 171 ? -18.296 -11.152 49.971 1.00 93.19 171 ASN A C 1
ATOM 1288 O O . ASN A 1 171 ? -17.396 -10.315 50.007 1.00 93.19 171 ASN A O 1
ATOM 1292 N N . SER A 1 172 ? -18.607 -11.811 48.851 1.00 93.06 172 SER A N 1
ATOM 1293 C CA . SER A 1 172 ? -17.994 -11.536 47.550 1.00 93.06 172 SER A CA 1
ATOM 1294 C C . SER A 1 172 ? -18.608 -10.291 46.917 1.00 93.06 172 SER A C 1
ATOM 1296 O O . SER A 1 172 ? -19.817 -10.081 47.011 1.00 93.06 172 SER A O 1
ATOM 1298 N N . THR A 1 173 ? -17.793 -9.475 46.245 1.00 93.44 173 THR A N 1
ATOM 1299 C CA . THR A 1 173 ? -18.268 -8.280 45.535 1.00 93.44 173 THR A CA 1
ATOM 1300 C C . THR A 1 173 ? -19.343 -8.633 44.510 1.00 93.44 173 THR A C 1
ATOM 1302 O O . THR A 1 173 ? -19.153 -9.535 43.696 1.00 93.44 173 THR A O 1
ATOM 1305 N N . ILE A 1 174 ? -20.436 -7.873 44.501 1.00 94.69 174 ILE A N 1
ATOM 1306 C CA . ILE A 1 174 ? -21.513 -8.008 43.513 1.00 94.69 174 ILE A CA 1
ATOM 1307 C C . ILE A 1 174 ? -21.452 -6.806 42.570 1.00 94.69 174 ILE A C 1
ATOM 1309 O O . ILE A 1 174 ? -21.275 -5.674 43.021 1.00 94.69 174 ILE A O 1
ATOM 1313 N N . ARG A 1 175 ? -21.581 -7.045 41.262 1.00 93.75 175 ARG A N 1
ATOM 1314 C CA . ARG A 1 175 ? -21.558 -6.011 40.217 1.00 93.75 175 ARG A CA 1
ATOM 1315 C C . ARG A 1 175 ? -22.721 -6.240 39.266 1.00 93.75 175 ARG A C 1
ATOM 1317 O O . ARG A 1 175 ? -22.898 -7.356 38.789 1.00 93.75 175 ARG A O 1
ATOM 1324 N N . LEU A 1 176 ? -23.523 -5.214 39.016 1.00 94.50 176 LEU A N 1
ATOM 1325 C CA . LEU A 1 176 ? -24.726 -5.320 38.194 1.00 94.50 176 LEU A CA 1
ATOM 1326 C C . LEU A 1 176 ? -24.778 -4.157 37.207 1.00 94.50 176 LEU A C 1
ATOM 1328 O O . LEU A 1 176 ? -24.547 -3.016 37.604 1.00 94.50 176 LEU A O 1
ATOM 1332 N N . SER A 1 177 ? -25.138 -4.447 35.959 1.00 95.31 177 SER A N 1
ATOM 1333 C CA . SER A 1 177 ? -25.418 -3.450 34.925 1.00 95.31 177 SER A CA 1
ATOM 1334 C C . SER A 1 177 ? -26.868 -3.546 34.478 1.00 95.31 177 SER A C 1
ATOM 1336 O O . SER A 1 177 ? -27.381 -4.633 34.217 1.00 95.31 177 SER A O 1
ATOM 1338 N N . PHE A 1 178 ? -27.520 -2.397 34.345 1.00 95.12 178 PHE A N 1
ATOM 1339 C CA . PHE A 1 178 ? -28.890 -2.276 33.860 1.00 95.12 178 PHE A CA 1
ATOM 1340 C C . PHE A 1 178 ? -28.925 -1.384 32.624 1.00 95.12 178 PHE A C 1
ATOM 1342 O O . PHE A 1 178 ? -28.220 -0.380 32.579 1.00 95.12 178 PHE A O 1
ATOM 1349 N N . ARG A 1 179 ? -29.765 -1.721 31.638 1.00 95.38 179 ARG A N 1
ATOM 1350 C CA . ARG A 1 179 ? -30.031 -0.891 30.453 1.00 95.38 179 ARG A CA 1
ATOM 1351 C C . ARG A 1 179 ? -31.514 -0.536 30.422 1.00 95.38 179 ARG A C 1
ATOM 1353 O O . ARG A 1 179 ? -32.356 -1.427 30.339 1.00 95.38 179 ARG A O 1
ATOM 1360 N N . TYR A 1 180 ? -31.824 0.754 30.466 1.00 96.31 180 TYR A N 1
ATOM 1361 C CA . TYR A 1 180 ? -33.187 1.281 30.443 1.00 96.31 180 TYR A CA 1
ATOM 1362 C C . TYR A 1 180 ? -33.426 2.035 29.140 1.00 96.31 180 TYR A C 1
ATOM 1364 O O . TYR A 1 180 ? -32.650 2.921 28.796 1.00 96.31 180 TYR A O 1
ATOM 1372 N N . SER A 1 181 ? -34.486 1.690 28.410 1.00 96.06 181 SER A N 1
ATOM 1373 C CA . SER A 1 181 ? -34.873 2.441 27.207 1.00 96.06 181 SER A CA 1
ATOM 1374 C C . SER A 1 181 ? -35.514 3.767 27.605 1.00 96.06 181 SER A C 1
ATOM 1376 O O . SER A 1 181 ? -36.311 3.808 28.541 1.00 96.06 181 SER A O 1
ATOM 1378 N N . VAL A 1 182 ? -35.184 4.835 26.886 1.00 95.12 182 VAL A N 1
ATOM 1379 C CA . VAL A 1 182 ? -35.749 6.174 27.080 1.00 95.12 182 VAL A CA 1
ATOM 1380 C C . VAL A 1 182 ? -36.153 6.764 25.735 1.00 95.12 182 VAL A C 1
ATOM 1382 O O . VAL A 1 182 ? -35.649 6.357 24.688 1.00 95.12 182 VAL A O 1
ATOM 1385 N N . SER A 1 183 ? -37.075 7.726 25.742 1.00 94.19 183 SER A N 1
ATOM 1386 C CA . SER A 1 183 ? -37.369 8.487 24.525 1.00 94.19 183 SER A CA 1
ATOM 1387 C C . SER A 1 183 ? -36.097 9.192 24.038 1.00 94.19 183 SER A C 1
ATOM 1389 O O . SER A 1 183 ? -35.329 9.655 24.878 1.00 94.19 183 SER A O 1
ATOM 1391 N N . PRO A 1 184 ? -35.863 9.321 22.724 1.00 94.75 184 PRO A N 1
ATOM 1392 C CA . PRO A 1 184 ? -34.683 10.010 22.213 1.00 94.75 184 PRO A CA 1
ATOM 1393 C C . PRO A 1 184 ? -34.548 11.421 22.814 1.00 94.75 184 PRO A C 1
ATOM 1395 O O . PRO A 1 184 ? -35.427 12.261 22.624 1.00 94.75 184 PRO A O 1
ATOM 1398 N N . GLY A 1 185 ? -33.471 11.676 23.559 1.00 94.44 185 GLY A N 1
ATOM 1399 C CA . GLY A 1 185 ? -33.196 12.996 24.136 1.00 94.44 185 GLY A CA 1
ATOM 1400 C C . GLY A 1 185 ? -31.866 13.073 24.879 1.00 94.44 185 GLY A C 1
ATOM 1401 O O . GLY A 1 185 ? -31.130 12.089 24.957 1.00 94.44 185 GLY A O 1
ATOM 1402 N N . ARG A 1 186 ? -31.554 14.245 25.436 1.00 95.56 186 ARG A N 1
ATOM 1403 C CA . ARG A 1 186 ? -30.441 14.423 26.373 1.00 95.56 186 ARG A CA 1
ATOM 1404 C C . ARG A 1 186 ? -30.952 14.293 27.799 1.00 95.56 186 ARG A C 1
ATOM 1406 O O . ARG A 1 186 ? -32.007 14.837 28.111 1.00 95.56 186 ARG A O 1
ATOM 1413 N N . TYR A 1 187 ? -30.227 13.566 28.644 1.00 96.88 187 TYR A N 1
ATOM 1414 C CA . TYR A 1 187 ? -30.689 13.221 29.987 1.00 96.88 187 TYR A CA 1
ATOM 1415 C C . TYR A 1 187 ? -29.674 13.562 31.067 1.00 96.88 187 TYR A C 1
ATOM 1417 O O . TYR A 1 187 ? -28.464 13.468 30.863 1.00 96.88 187 TYR A O 1
ATOM 1425 N N . GLU A 1 188 ? -30.190 13.849 32.254 1.00 97.06 188 GLU A N 1
ATOM 1426 C CA . GLU A 1 188 ? -29.459 13.663 33.502 1.00 97.06 188 GLU A CA 1
ATOM 1427 C C . GLU A 1 188 ? -30.134 12.597 34.363 1.00 97.06 188 GLU A C 1
ATOM 1429 O O . GLU A 1 188 ? -31.340 12.347 34.250 1.00 97.06 188 GLU A O 1
ATOM 1434 N N . VAL A 1 189 ? -29.334 11.949 35.206 1.00 98.06 189 VAL A N 1
ATOM 1435 C CA . VAL A 1 189 ? -29.731 10.791 36.005 1.00 98.06 189 VAL A CA 1
ATOM 1436 C C . VAL A 1 189 ? -29.354 11.013 37.462 1.00 98.06 189 VAL A C 1
ATOM 1438 O O . VAL A 1 189 ? -28.302 11.580 37.760 1.00 98.06 189 VAL A O 1
ATOM 1441 N N . ARG A 1 190 ? -30.198 10.530 38.374 1.00 97.44 190 ARG A N 1
ATOM 1442 C CA . ARG A 1 190 ? -29.902 10.463 39.808 1.00 97.44 190 ARG A CA 1
ATOM 1443 C C . ARG A 1 190 ? -30.376 9.147 40.406 1.00 97.44 190 ARG A C 1
ATOM 1445 O O . ARG A 1 190 ? -31.372 8.571 39.961 1.00 97.44 190 ARG A O 1
ATOM 1452 N N . LEU A 1 191 ? -29.668 8.681 41.428 1.00 98.00 191 LEU A N 1
ATOM 1453 C CA . LEU A 1 191 ? -29.973 7.440 42.138 1.00 98.00 191 LEU A CA 1
ATOM 1454 C C . LEU A 1 191 ? -30.236 7.710 43.617 1.00 98.00 191 LEU A C 1
ATOM 1456 O O . LEU A 1 191 ? -29.639 8.607 44.204 1.00 98.00 191 LEU A O 1
ATOM 1460 N N . LYS A 1 192 ? -31.086 6.891 44.236 1.00 96.50 192 LYS A N 1
ATOM 1461 C CA . LYS A 1 192 ? -31.355 6.945 45.679 1.00 96.50 192 LYS A CA 1
ATOM 1462 C C . LYS A 1 192 ? -31.519 5.553 46.260 1.00 96.50 192 LYS A C 1
ATOM 1464 O O . LYS A 1 192 ? -32.211 4.725 45.675 1.00 96.50 192 LYS A O 1
ATOM 1469 N N . ARG A 1 193 ? -30.923 5.294 47.424 1.00 97.00 193 ARG A N 1
ATOM 1470 C CA . ARG A 1 193 ? -31.172 4.063 48.184 1.00 97.00 193 ARG A CA 1
ATOM 1471 C C . ARG A 1 193 ? -32.507 4.160 48.930 1.00 97.00 193 ARG A C 1
ATOM 1473 O O . ARG A 1 193 ? -32.836 5.206 49.484 1.00 97.00 193 ARG A O 1
ATOM 1480 N N . LEU A 1 194 ? -33.270 3.071 48.935 1.00 96.44 194 LEU A N 1
ATOM 1481 C CA . LEU A 1 194 ? -34.618 2.991 49.502 1.00 96.44 194 LEU A CA 1
ATOM 1482 C C . LEU A 1 194 ? -34.660 2.234 50.837 1.00 96.44 194 LEU A C 1
ATOM 1484 O O . LEU A 1 194 ? -35.511 2.527 51.671 1.00 96.44 194 LEU A O 1
ATOM 1488 N N . ASP A 1 195 ? -33.748 1.287 51.061 1.00 95.88 195 ASP A N 1
ATOM 1489 C CA . ASP A 1 195 ? -33.679 0.489 52.288 1.00 95.88 195 ASP A CA 1
ATOM 1490 C C . ASP A 1 195 ? -32.726 1.089 53.338 1.00 95.88 195 ASP A C 1
ATOM 1492 O O . ASP A 1 195 ? -31.758 1.782 53.014 1.00 95.88 195 ASP A O 1
ATOM 1496 N N . THR A 1 196 ? -32.967 0.783 54.614 1.00 94.69 196 THR A N 1
ATOM 1497 C CA . THR A 1 196 ? -32.086 1.173 55.724 1.00 94.69 196 THR A CA 1
ATOM 1498 C C . THR A 1 196 ? -30.799 0.350 55.732 1.00 94.69 196 THR A C 1
ATOM 1500 O O . THR A 1 196 ? -30.843 -0.883 55.758 1.00 94.69 196 THR A O 1
ATOM 1503 N N . LYS A 1 197 ? -29.644 1.022 55.810 1.00 93.88 197 LYS A N 1
ATOM 1504 C CA . LYS A 1 197 ? -28.341 0.357 55.913 1.00 93.88 197 LYS A CA 1
ATOM 1505 C C . LYS A 1 197 ? -28.183 -0.314 57.268 1.00 93.88 197 LYS A C 1
ATOM 1507 O O . LYS A 1 197 ? -28.421 0.305 58.304 1.00 93.88 197 LYS A O 1
ATOM 1512 N N . ASP A 1 198 ? -27.707 -1.555 57.226 1.00 93.94 198 ASP A N 1
ATOM 1513 C CA . ASP A 1 198 ? -27.222 -2.274 58.402 1.00 93.94 198 ASP A CA 1
ATOM 1514 C C . ASP A 1 198 ? -25.800 -1.778 58.670 1.00 93.94 198 ASP A C 1
ATOM 1516 O O . ASP A 1 198 ? -24.906 -1.959 57.841 1.00 93.94 198 ASP A O 1
ATOM 1520 N N . THR A 1 199 ? -25.628 -1.058 59.775 1.00 93.38 199 THR A N 1
ATOM 1521 C CA . THR A 1 199 ? -24.368 -0.409 60.148 1.00 93.38 199 THR A CA 1
ATOM 1522 C C . THR A 1 199 ? -23.482 -1.295 61.016 1.00 93.38 199 THR A C 1
ATOM 1524 O O . THR A 1 199 ? -22.415 -0.846 61.434 1.00 93.38 199 THR A O 1
ATOM 1527 N N . ALA A 1 200 ? -23.886 -2.540 61.294 1.00 92.75 200 ALA A N 1
ATOM 1528 C CA . ALA A 1 200 ? -23.047 -3.471 62.031 1.00 92.75 200 ALA A CA 1
ATOM 1529 C C . ALA A 1 200 ? -21.729 -3.726 61.281 1.00 92.75 200 ALA A C 1
ATOM 1531 O O . ALA A 1 200 ? -21.714 -3.944 60.071 1.00 92.75 200 ALA A O 1
ATOM 1532 N N . GLU A 1 201 ? -20.609 -3.789 62.004 1.00 91.19 201 GLU A N 1
ATOM 1533 C CA . GLU A 1 201 ? -19.291 -4.065 61.405 1.00 91.19 201 GLU A CA 1
ATOM 1534 C C . GLU A 1 201 ? -19.252 -5.421 60.675 1.00 91.19 201 GLU A C 1
ATOM 1536 O O . GLU A 1 201 ? -18.561 -5.590 59.664 1.00 91.19 201 GLU A O 1
ATOM 1541 N N . ARG A 1 202 ? -20.069 -6.367 61.163 1.00 93.88 202 ARG A N 1
ATOM 1542 C CA . ARG A 1 202 ? -20.271 -7.722 60.628 1.00 93.88 202 ARG A CA 1
ATOM 1543 C C . ARG A 1 202 ? -21.224 -7.782 59.426 1.00 93.88 202 ARG A C 1
ATOM 1545 O O . ARG A 1 202 ? -21.457 -8.879 58.918 1.00 93.88 202 ARG A O 1
ATOM 1552 N N . ALA A 1 203 ? -21.763 -6.648 58.973 1.00 94.38 203 ALA A N 1
ATOM 1553 C CA . ALA A 1 203 ? -22.625 -6.561 57.801 1.00 94.38 203 ALA A CA 1
ATOM 1554 C C . ALA A 1 203 ? -21.867 -6.029 56.572 1.00 94.38 203 ALA A C 1
ATOM 1556 O O . ALA A 1 203 ? -21.209 -4.987 56.614 1.00 94.38 203 ALA A O 1
ATOM 1557 N N . GLY A 1 204 ? -22.000 -6.727 55.445 1.00 95.12 204 GLY A N 1
ATOM 1558 C CA . GLY A 1 204 ? -21.785 -6.153 54.120 1.00 95.12 204 GLY A CA 1
ATOM 1559 C C . GLY A 1 204 ? -23.122 -5.615 53.628 1.00 95.12 204 GLY A C 1
ATOM 1560 O O . GLY A 1 204 ? -24.002 -6.402 53.293 1.00 95.12 204 GLY A O 1
ATOM 1561 N N . HIS A 1 205 ? -23.325 -4.295 53.649 1.00 95.94 205 HIS A N 1
ATOM 1562 C CA . HIS A 1 205 ? -24.604 -3.702 53.239 1.00 95.94 205 HIS A CA 1
ATOM 1563 C C . HIS A 1 205 ? -24.433 -2.336 52.551 1.00 95.94 205 HIS A C 1
ATOM 1565 O O . HIS A 1 205 ? -25.096 -1.347 52.878 1.00 95.94 205 HIS A O 1
ATOM 1571 N N . GLU A 1 206 ? -23.493 -2.271 51.613 1.00 94.56 206 GLU A N 1
ATOM 1572 C CA . GLU A 1 206 ? -23.079 -1.061 50.896 1.00 94.56 206 GLU A CA 1
ATOM 1573 C C . GLU A 1 206 ? -23.375 -1.192 49.398 1.00 94.56 206 GLU A C 1
ATOM 1575 O O . GLU A 1 206 ? -23.178 -2.261 48.824 1.00 94.56 206 GLU A O 1
ATOM 1580 N N . ILE A 1 207 ? -23.819 -0.102 48.769 1.00 96.88 207 ILE A N 1
ATOM 1581 C CA . ILE A 1 207 ? -24.058 -0.001 47.325 1.00 96.88 207 ILE A CA 1
ATOM 1582 C C . ILE A 1 207 ? -23.425 1.288 46.799 1.00 96.88 207 ILE A C 1
ATOM 1584 O O . ILE A 1 207 ? -23.603 2.362 47.371 1.00 96.88 207 ILE A O 1
ATOM 1588 N N . ARG A 1 208 ? -22.695 1.177 45.693 1.00 96.94 208 ARG A N 1
ATOM 1589 C CA . ARG A 1 208 ? -22.040 2.282 44.995 1.00 96.94 208 ARG A CA 1
ATOM 1590 C C . ARG A 1 208 ? -22.537 2.385 43.564 1.00 96.94 208 ARG A C 1
ATOM 1592 O O . ARG A 1 208 ? -22.744 1.361 42.915 1.00 96.94 208 ARG A O 1
ATOM 1599 N N . TRP A 1 209 ? -22.683 3.606 43.065 1.00 96.56 209 TRP A N 1
ATOM 1600 C CA . TRP A 1 209 ? -22.948 3.884 41.659 1.00 96.56 209 TRP A CA 1
ATOM 1601 C C . TRP A 1 209 ? -21.638 3.801 40.874 1.00 96.56 209 TRP A C 1
ATOM 1603 O O . TRP A 1 209 ? -20.783 4.672 40.989 1.00 96.56 209 TRP A O 1
ATOM 1613 N N . GLY A 1 210 ? -21.462 2.716 40.122 1.00 93.50 210 GLY A N 1
ATOM 1614 C CA . GLY A 1 210 ? -20.228 2.414 39.402 1.00 93.50 210 GLY A CA 1
ATOM 1615 C C . GLY A 1 210 ? -20.016 3.292 38.172 1.00 93.50 210 GLY A C 1
ATOM 1616 O O . GLY A 1 210 ? -18.974 3.927 38.061 1.00 93.50 210 GLY A O 1
ATOM 1617 N N . ALA A 1 211 ? -20.995 3.328 37.267 1.00 94.62 211 ALA A N 1
ATOM 1618 C CA . ALA A 1 211 ? -20.917 4.058 36.003 1.00 94.62 211 ALA A CA 1
ATOM 1619 C C . ALA A 1 211 ? -22.311 4.453 35.492 1.00 94.62 211 ALA A C 1
ATOM 1621 O O . ALA A 1 211 ? -23.319 3.800 35.791 1.00 94.62 211 ALA A O 1
ATOM 1622 N N . LEU A 1 212 ? -22.349 5.517 34.691 1.00 96.38 212 LEU A N 1
ATOM 1623 C CA . LEU A 1 212 ? -23.507 5.958 33.918 1.00 96.38 212 LEU A CA 1
ATOM 1624 C C . LEU A 1 212 ? -23.113 5.994 32.443 1.00 96.38 212 LEU A C 1
ATOM 1626 O O . LEU A 1 212 ? -22.140 6.653 32.084 1.00 96.38 212 LEU A O 1
ATOM 1630 N N . ARG A 1 213 ? -23.874 5.300 31.600 1.00 95.12 213 ARG A N 1
ATOM 1631 C CA . ARG A 1 213 ? -23.694 5.269 30.148 1.00 95.12 213 ARG A CA 1
ATOM 1632 C C . ARG A 1 213 ? -24.927 5.806 29.434 1.00 95.12 213 ARG A C 1
ATOM 1634 O O . ARG A 1 213 ? -26.050 5.586 29.886 1.00 95.12 213 ARG A O 1
ATOM 1641 N N . ALA A 1 214 ? -24.728 6.416 28.279 1.00 95.00 214 ALA A N 1
ATOM 1642 C CA . ALA A 1 214 ? -25.780 6.752 27.335 1.00 95.00 214 ALA A CA 1
ATOM 1643 C C . ALA A 1 214 ? -25.521 6.045 26.003 1.00 95.00 214 ALA A C 1
ATOM 1645 O O . ALA A 1 214 ? -24.439 6.161 25.435 1.00 95.00 214 ALA A O 1
ATOM 1646 N N . TYR A 1 215 ? -26.526 5.320 25.517 1.00 93.50 215 TYR A N 1
ATOM 1647 C CA . TYR A 1 215 ? -26.516 4.667 24.211 1.00 93.50 215 TYR A CA 1
ATOM 1648 C C . TYR A 1 215 ? -27.217 5.600 23.224 1.00 93.50 215 TYR A C 1
ATOM 1650 O O . TYR A 1 215 ? -28.435 5.805 23.329 1.00 93.50 215 TYR A O 1
ATOM 1658 N N . LEU A 1 216 ? -26.456 6.216 22.321 1.00 92.25 216 LEU A N 1
ATOM 1659 C CA . LEU A 1 216 ? -26.995 7.212 21.400 1.00 92.25 216 LEU A CA 1
ATOM 1660 C C . LEU A 1 216 ? -27.789 6.547 20.272 1.00 92.25 216 LEU A C 1
ATOM 1662 O O . LEU A 1 216 ? -27.581 5.386 19.936 1.00 92.25 216 LEU A O 1
ATOM 1666 N N . THR A 1 217 ? -28.741 7.280 19.697 1.00 86.25 217 THR A N 1
ATOM 1667 C CA . THR A 1 217 ? -29.581 6.784 18.591 1.00 86.25 217 THR A CA 1
ATOM 1668 C C . THR A 1 217 ? -28.933 6.940 17.212 1.00 86.25 217 THR A C 1
ATOM 1670 O O . THR A 1 217 ? -29.544 6.565 16.211 1.00 86.25 217 THR A O 1
ATOM 1673 N N . GLY A 1 218 ? -27.741 7.538 17.143 1.00 74.62 218 GLY A N 1
ATOM 1674 C CA . GLY A 1 218 ? -26.967 7.676 15.914 1.00 74.62 218 GLY A CA 1
ATOM 1675 C C . GLY A 1 218 ? -26.449 6.330 15.408 1.00 74.62 218 GLY A C 1
ATOM 1676 O O . GLY A 1 218 ? -26.296 5.375 16.166 1.00 74.62 218 GLY A O 1
ATOM 1677 N N . GLN A 1 219 ? -26.218 6.244 14.099 1.00 71.94 219 GLN A N 1
ATOM 1678 C CA . GLN A 1 219 ? -25.333 5.226 13.544 1.00 71.94 219 GLN A CA 1
ATOM 1679 C C . GLN A 1 219 ? -24.111 5.954 12.996 1.00 71.94 219 GLN A C 1
ATOM 1681 O O . GLN A 1 219 ? -24.262 6.731 12.048 1.00 71.94 219 GLN A O 1
ATOM 1686 N N . PRO A 1 220 ? -22.925 5.746 13.579 1.00 79.19 220 PRO A N 1
ATOM 1687 C CA . PRO A 1 220 ? -21.721 6.375 13.081 1.00 79.19 220 PRO A CA 1
ATOM 1688 C C . PRO A 1 220 ? -21.346 5.751 11.739 1.00 79.19 220 PRO A C 1
ATOM 1690 O O . PRO A 1 220 ? -21.367 4.530 11.563 1.00 79.19 220 PRO A O 1
ATOM 1693 N N . ASP A 1 221 ? -21.006 6.612 10.785 1.00 85.69 221 ASP A N 1
ATOM 1694 C CA . ASP A 1 221 ? -20.461 6.200 9.500 1.00 85.69 221 ASP A CA 1
ATOM 1695 C C . ASP A 1 221 ? -18.935 6.150 9.597 1.00 85.69 221 ASP A C 1
ATOM 1697 O O . ASP A 1 221 ? -18.256 7.177 9.646 1.00 85.69 221 ASP A O 1
ATOM 1701 N N . PHE A 1 222 ? -18.389 4.937 9.626 1.00 88.12 222 PHE A N 1
ATOM 1702 C CA . PHE A 1 222 ? -16.942 4.707 9.606 1.00 88.12 222 PHE A CA 1
ATOM 1703 C C . PHE A 1 222 ? -16.353 4.790 8.187 1.00 88.12 222 PHE A C 1
ATOM 1705 O O . PHE A 1 222 ? -15.143 4.642 7.999 1.00 88.12 222 PHE A O 1
ATOM 1712 N N . GLY A 1 223 ? -17.193 5.019 7.176 1.00 90.06 223 GLY A N 1
ATOM 1713 C CA . GLY A 1 223 ? -16.819 5.053 5.776 1.00 90.06 223 GLY A CA 1
ATOM 1714 C C . GLY A 1 223 ? -16.455 3.675 5.229 1.00 90.06 223 GLY A C 1
ATOM 1715 O O . GLY A 1 223 ? -16.845 2.617 5.729 1.00 90.06 223 GLY A O 1
ATOM 1716 N N . SER A 1 224 ? -15.676 3.677 4.148 1.00 92.62 224 SER A N 1
ATOM 1717 C CA . SER A 1 224 ? -15.249 2.446 3.482 1.00 92.62 224 SER A CA 1
ATOM 1718 C C . SER A 1 224 ? -14.053 1.805 4.191 1.00 92.62 224 SER A C 1
ATOM 1720 O O . SER A 1 224 ? -12.966 1.774 3.623 1.00 92.62 224 SER A O 1
ATOM 1722 N N . VAL A 1 225 ? -14.226 1.298 5.412 1.00 95.00 225 VAL A N 1
ATOM 1723 C CA . VAL A 1 225 ? -13.175 0.629 6.208 1.00 95.00 225 VAL A CA 1
ATOM 1724 C C . VAL A 1 225 ? -13.617 -0.761 6.666 1.00 95.00 225 VAL A C 1
ATOM 1726 O O . VAL A 1 225 ? -14.805 -1.008 6.842 1.00 95.00 225 VAL A O 1
ATOM 1729 N N . THR A 1 226 ? -12.669 -1.676 6.879 1.00 96.88 226 THR A N 1
ATOM 1730 C CA . THR A 1 226 ? -12.953 -2.934 7.593 1.00 96.88 226 THR A CA 1
ATOM 1731 C C . THR A 1 226 ? -12.725 -2.724 9.082 1.00 96.88 226 THR A C 1
ATOM 1733 O O . THR A 1 226 ? -11.674 -2.207 9.477 1.00 96.88 226 THR A O 1
ATOM 1736 N N . LEU A 1 227 ? -13.679 -3.157 9.902 1.00 96.31 227 LEU A N 1
ATOM 1737 C CA . LEU A 1 227 ? -13.604 -3.060 11.357 1.00 96.31 227 LEU A CA 1
ATOM 1738 C C . LEU A 1 227 ? -13.428 -4.437 11.999 1.00 96.31 227 LEU A C 1
ATOM 1740 O O . LEU A 1 227 ? -13.774 -5.470 11.422 1.00 96.31 227 LEU A O 1
ATOM 1744 N N . LEU A 1 228 ? -12.911 -4.427 13.221 1.00 96.62 228 LEU A N 1
ATOM 1745 C CA . LEU A 1 228 ? -12.850 -5.573 14.115 1.00 96.62 228 LEU A CA 1
ATOM 1746 C C . LEU A 1 228 ? -13.503 -5.179 15.441 1.00 96.62 228 LEU A C 1
ATOM 1748 O O . LEU A 1 228 ? -12.947 -4.369 16.182 1.00 96.62 228 LEU A O 1
ATOM 1752 N N . ALA A 1 229 ? -14.667 -5.748 15.740 1.00 95.44 229 ALA A N 1
ATOM 1753 C CA . ALA A 1 229 ? -15.268 -5.652 17.063 1.00 95.44 229 ALA A CA 1
ATOM 1754 C C . ALA A 1 229 ? -14.769 -6.805 17.935 1.00 95.44 229 ALA A C 1
ATOM 1756 O O . ALA A 1 229 ? -14.677 -7.950 17.485 1.00 95.44 229 ALA A O 1
ATOM 1757 N N . VAL A 1 230 ? -14.442 -6.496 19.185 1.00 93.56 230 VAL A N 1
ATOM 1758 C CA . VAL A 1 230 ? -13.923 -7.451 20.162 1.00 93.56 230 VAL A CA 1
ATOM 1759 C C . VAL A 1 230 ? -14.696 -7.280 21.461 1.00 93.56 230 VAL A C 1
ATOM 1761 O O . VAL A 1 230 ? -14.783 -6.178 22.003 1.00 93.56 230 VAL A O 1
ATOM 1764 N N . LYS A 1 231 ? -15.247 -8.381 21.967 1.00 92.12 231 LYS A N 1
ATOM 1765 C CA . LYS A 1 231 ? -15.894 -8.472 23.274 1.00 92.12 231 LYS A CA 1
ATOM 1766 C C . LYS A 1 231 ? -15.114 -9.460 24.126 1.00 92.12 231 LYS A C 1
ATOM 1768 O O . LYS A 1 231 ? -14.997 -10.624 23.760 1.00 92.12 231 LYS A O 1
ATOM 1773 N N . MET A 1 232 ? -14.599 -9.013 25.263 1.00 88.81 232 MET A N 1
ATOM 1774 C CA . MET A 1 232 ? -13.739 -9.822 26.129 1.00 88.81 232 MET A CA 1
ATOM 1775 C C . MET A 1 232 ? -14.278 -9.823 27.544 1.00 88.81 232 MET A C 1
ATOM 1777 O O . MET A 1 232 ? -14.542 -8.756 28.091 1.00 88.81 232 MET A O 1
ATOM 1781 N N . ARG A 1 233 ? -14.401 -10.992 28.167 1.00 87.75 233 ARG A N 1
ATOM 1782 C CA . ARG A 1 233 ? -14.622 -11.054 29.613 1.00 87.75 233 ARG A CA 1
ATOM 1783 C C . ARG A 1 233 ? -13.317 -10.723 30.336 1.00 87.75 233 ARG A C 1
ATOM 1785 O O . ARG A 1 233 ? -12.284 -11.319 30.045 1.00 87.75 233 ARG A O 1
ATOM 1792 N N . ALA A 1 234 ? -13.356 -9.810 31.296 1.00 74.69 234 ALA A N 1
ATOM 1793 C CA . ALA A 1 234 ? -12.225 -9.541 32.169 1.00 74.69 234 ALA A CA 1
ATOM 1794 C C . ALA A 1 234 ? -12.045 -10.720 33.140 1.00 74.69 234 ALA A C 1
ATOM 1796 O O . ALA A 1 234 ? -12.881 -10.958 34.013 1.00 74.69 234 ALA A O 1
ATOM 1797 N N . THR A 1 235 ? -10.957 -11.462 32.964 1.00 67.81 235 THR A N 1
ATOM 1798 C CA . THR A 1 235 ? -10.495 -12.535 33.855 1.00 67.81 235 THR A CA 1
ATOM 1799 C C . THR A 1 235 ? -9.098 -12.183 34.374 1.00 67.81 235 THR A C 1
ATOM 1801 O O . THR A 1 235 ? -8.424 -11.322 33.805 1.00 67.81 235 THR A O 1
ATOM 1804 N N . ASP A 1 236 ? -8.622 -12.861 35.423 1.00 57.25 236 ASP A N 1
ATOM 1805 C CA . ASP A 1 236 ? -7.266 -12.646 35.965 1.00 57.25 236 ASP A CA 1
ATOM 1806 C C . ASP A 1 236 ? -6.145 -12.895 34.928 1.00 57.25 236 ASP A C 1
ATOM 1808 O O . ASP A 1 236 ? -5.038 -12.377 35.074 1.00 57.25 236 ASP A O 1
ATOM 1812 N N . ASN A 1 237 ? -6.434 -13.634 33.848 1.00 54.84 237 ASN A N 1
ATOM 1813 C CA . ASN A 1 237 ? -5.486 -13.928 32.769 1.00 54.84 237 ASN A CA 1
ATOM 1814 C C . ASN A 1 237 ? -5.377 -12.814 31.715 1.00 54.84 237 ASN A C 1
ATOM 1816 O O . ASN A 1 237 ? -4.382 -12.758 30.991 1.00 54.84 237 ASN A O 1
ATOM 1820 N N . LEU A 1 238 ? -6.367 -11.920 31.617 1.00 59.06 238 LEU A N 1
ATOM 1821 C CA . LEU A 1 238 ? -6.407 -10.877 30.596 1.00 59.06 238 LEU A CA 1
ATOM 1822 C C . LEU A 1 238 ? -6.238 -9.496 31.234 1.00 59.06 238 LEU A C 1
ATOM 1824 O O . LEU A 1 238 ? -7.193 -8.780 31.532 1.00 59.06 238 LEU A O 1
ATOM 1828 N N . SER A 1 239 ? -4.979 -9.112 31.446 1.00 61.94 239 SER A N 1
ATOM 1829 C CA . SER A 1 239 ? -4.649 -7.796 31.994 1.00 61.94 239 SER A CA 1
ATOM 1830 C C . SER A 1 239 ? -5.110 -6.659 31.064 1.00 61.94 239 SER A C 1
ATOM 1832 O O . SER A 1 239 ? -5.100 -6.800 29.838 1.00 61.94 239 SER A O 1
ATOM 1834 N N . GLN A 1 240 ? -5.414 -5.477 31.623 1.00 62.72 240 GLN A N 1
ATOM 1835 C CA . GLN A 1 240 ? -5.706 -4.257 30.841 1.00 62.72 240 GLN A CA 1
ATOM 1836 C C . GLN A 1 240 ? -4.590 -3.874 29.852 1.00 62.72 240 GLN A C 1
ATOM 1838 O O . GLN A 1 240 ? -4.816 -3.085 28.935 1.00 62.72 240 GLN A O 1
ATOM 1843 N N . ARG A 1 241 ? -3.368 -4.386 30.052 1.00 63.88 241 ARG A N 1
ATOM 1844 C CA . ARG A 1 241 ? -2.250 -4.200 29.126 1.00 63.88 241 ARG A CA 1
ATOM 1845 C C . ARG A 1 241 ? -2.387 -5.135 27.924 1.00 63.88 241 ARG A C 1
ATOM 1847 O O . ARG A 1 241 ? -2.259 -4.673 26.796 1.00 63.88 241 ARG A O 1
ATOM 1854 N N . SER A 1 242 ? -2.697 -6.410 28.159 1.00 64.25 242 SER A N 1
ATOM 1855 C CA . SER A 1 242 ? -2.884 -7.435 27.123 1.00 64.25 242 SER A CA 1
ATOM 1856 C C . SER A 1 242 ? -4.051 -7.096 26.191 1.00 64.25 242 SER A C 1
ATOM 1858 O O . SER A 1 242 ? -3.898 -7.179 24.977 1.00 64.25 242 SER A O 1
ATOM 1860 N N . SER A 1 243 ? -5.168 -6.581 26.719 1.00 65.50 243 SER A N 1
ATOM 1861 C CA . SER A 1 243 ? -6.319 -6.152 25.901 1.00 65.50 243 SER A CA 1
ATOM 1862 C C . SER A 1 243 ? -6.052 -4.932 25.004 1.00 65.50 243 SER A C 1
ATOM 1864 O O . SER A 1 243 ? -6.866 -4.607 24.144 1.00 65.50 243 SER A O 1
ATOM 1866 N N . ARG A 1 244 ? -4.912 -4.246 25.167 1.00 70.50 244 ARG A N 1
ATOM 1867 C CA . ARG A 1 244 ? -4.470 -3.153 24.281 1.00 70.50 244 ARG A CA 1
ATOM 1868 C C . ARG A 1 244 ? -3.516 -3.617 23.179 1.00 70.50 244 ARG A C 1
ATOM 1870 O O . ARG A 1 244 ? -3.173 -2.819 22.316 1.00 70.50 244 ARG A O 1
ATOM 1877 N N . MET A 1 245 ? -3.073 -4.876 23.198 1.00 82.50 245 MET A N 1
ATOM 1878 C CA . MET A 1 245 ? -2.073 -5.421 22.266 1.00 82.50 245 MET A CA 1
ATOM 1879 C C . MET A 1 245 ? -2.692 -6.364 21.230 1.00 82.50 245 MET A C 1
ATOM 1881 O O . MET A 1 245 ? -2.079 -7.356 20.822 1.00 82.50 245 MET A O 1
ATOM 1885 N N . ILE A 1 246 ? -3.914 -6.046 20.798 1.00 90.94 246 ILE A N 1
ATOM 1886 C CA . ILE A 1 246 ? -4.576 -6.749 19.703 1.00 90.94 246 ILE A CA 1
ATOM 1887 C C . ILE A 1 246 ? -3.841 -6.424 18.407 1.00 90.94 246 ILE A C 1
ATOM 1889 O O . ILE A 1 246 ? -3.579 -5.263 18.094 1.00 90.94 246 ILE A O 1
ATOM 1893 N N . ASN A 1 247 ? -3.508 -7.461 17.649 1.00 94.25 247 ASN A N 1
ATOM 1894 C CA . ASN A 1 247 ? -2.959 -7.318 16.313 1.00 94.25 247 ASN A CA 1
ATOM 1895 C C . ASN A 1 247 ? -3.613 -8.296 15.343 1.00 94.25 247 ASN A C 1
ATOM 1897 O O . ASN A 1 247 ? -4.161 -9.331 15.728 1.00 94.25 247 ASN A O 1
ATOM 1901 N N . VAL A 1 248 ? -3.571 -7.934 14.068 1.00 95.62 248 VAL A N 1
ATOM 1902 C CA . VAL A 1 248 ? -4.247 -8.660 12.999 1.00 95.62 248 VAL A CA 1
ATOM 1903 C C . VAL A 1 248 ? -3.261 -8.905 11.872 1.00 95.62 248 VAL A C 1
ATOM 1905 O O . VAL A 1 248 ? -2.570 -7.994 11.427 1.00 95.62 248 VAL A O 1
ATOM 1908 N N . ILE A 1 249 ? -3.207 -10.140 11.388 1.00 96.06 249 ILE A N 1
ATOM 1909 C CA . ILE A 1 249 ? -2.582 -10.470 10.113 1.00 96.06 249 ILE A CA 1
ATOM 1910 C C . ILE A 1 249 ? -3.703 -10.516 9.085 1.00 96.06 249 ILE A C 1
ATOM 1912 O O . ILE A 1 249 ? -4.615 -11.342 9.178 1.00 96.06 249 ILE A O 1
ATOM 1916 N N . ALA A 1 250 ? -3.648 -9.612 8.115 1.00 96.81 250 ALA A N 1
ATOM 1917 C CA . ALA A 1 250 ? -4.669 -9.499 7.088 1.00 96.81 250 ALA A CA 1
ATOM 1918 C C . ALA A 1 250 ? -4.049 -9.288 5.709 1.00 96.81 250 ALA A C 1
ATOM 1920 O O . ALA A 1 250 ? -2.965 -8.719 5.573 1.00 96.81 250 ALA A O 1
ATOM 1921 N N . THR A 1 251 ? -4.772 -9.740 4.686 1.00 98.00 251 THR A N 1
ATOM 1922 C CA . THR A 1 251 ? -4.447 -9.497 3.282 1.00 98.00 251 THR A CA 1
ATOM 1923 C C . THR A 1 251 ? -5.489 -8.583 2.660 1.00 98.00 251 THR A C 1
ATOM 1925 O O . THR A 1 251 ? -6.691 -8.850 2.735 1.00 98.00 251 THR A O 1
ATOM 1928 N N . ARG A 1 252 ? -5.035 -7.508 2.021 1.00 97.69 252 ARG A N 1
ATOM 1929 C CA . ARG A 1 252 ? -5.886 -6.574 1.285 1.00 97.69 252 ARG A CA 1
ATOM 1930 C C . ARG A 1 252 ? -6.678 -7.296 0.190 1.00 97.69 252 ARG A C 1
ATOM 1932 O O . ARG A 1 252 ? -6.097 -8.046 -0.594 1.00 97.69 252 ARG A O 1
ATOM 1939 N N . LYS A 1 253 ? -7.991 -7.048 0.100 1.00 98.06 253 LYS A N 1
ATOM 1940 C CA . LYS A 1 253 ? -8.796 -7.485 -1.048 1.00 98.06 253 LYS A CA 1
ATOM 1941 C C . LYS A 1 253 ? -8.885 -6.370 -2.082 1.00 98.06 253 LYS A C 1
ATOM 1943 O O . LYS A 1 253 ? -9.289 -5.262 -1.743 1.00 98.06 253 LYS A O 1
ATOM 1948 N N . LEU A 1 254 ? -8.539 -6.666 -3.334 1.00 97.75 254 LEU A N 1
ATOM 1949 C CA . LEU A 1 254 ? -8.703 -5.745 -4.462 1.00 97.75 254 LEU A CA 1
ATOM 1950 C C . LEU A 1 254 ? -9.334 -6.466 -5.656 1.00 97.75 254 LEU A C 1
ATOM 1952 O O . LEU A 1 254 ? -9.118 -7.669 -5.834 1.00 97.75 254 LEU A O 1
ATOM 1956 N N . PRO A 1 255 ? -10.096 -5.750 -6.494 1.00 97.12 255 PRO A N 1
ATOM 1957 C CA . PRO A 1 255 ? -10.449 -6.215 -7.827 1.00 97.12 255 PRO A CA 1
ATOM 1958 C C . PRO A 1 255 ? -9.197 -6.499 -8.668 1.00 97.12 255 PRO A C 1
ATOM 1960 O O . PRO A 1 255 ? -8.239 -5.726 -8.653 1.00 97.12 255 PRO A O 1
ATOM 1963 N N . VAL A 1 256 ? -9.230 -7.577 -9.446 1.00 96.50 256 VAL A N 1
ATOM 1964 C CA . VAL A 1 256 ? -8.179 -7.952 -10.403 1.00 96.50 256 VAL A CA 1
ATOM 1965 C C . VAL A 1 256 ? -8.726 -7.761 -11.807 1.00 96.50 256 VAL A C 1
ATOM 1967 O O . VAL A 1 256 ? -9.843 -8.192 -12.095 1.00 96.50 256 VAL A O 1
ATOM 1970 N N . TRP A 1 257 ? -7.968 -7.105 -12.683 1.00 97.19 257 TRP A N 1
ATOM 1971 C CA . TRP A 1 257 ? -8.406 -6.863 -14.054 1.00 97.19 257 TRP A CA 1
ATOM 1972 C C . TRP A 1 257 ? -7.871 -7.930 -15.008 1.00 97.19 257 TRP A C 1
ATOM 1974 O O . TRP A 1 257 ? -6.692 -8.276 -14.972 1.00 97.19 257 TRP A O 1
ATOM 1984 N N . SER A 1 258 ? -8.718 -8.393 -15.925 1.00 94.81 258 SER A N 1
ATOM 1985 C CA . SER A 1 258 ? -8.290 -9.158 -17.095 1.00 94.81 258 SER A CA 1
ATOM 1986 C C . SER A 1 258 ? -8.891 -8.583 -18.376 1.00 94.81 258 SER A C 1
ATOM 1988 O O . SER A 1 258 ? -9.991 -8.027 -18.374 1.00 94.81 258 SER A O 1
ATOM 1990 N N . ALA A 1 259 ? -8.202 -8.771 -19.503 1.00 91.38 259 ALA A N 1
ATOM 1991 C CA . ALA A 1 259 ? -8.714 -8.339 -20.803 1.00 91.38 259 ALA A CA 1
ATOM 1992 C C . ALA A 1 259 ? -9.994 -9.084 -21.225 1.00 91.38 259 ALA A C 1
ATOM 1994 O O . ALA A 1 259 ? -10.757 -8.558 -22.029 1.00 91.38 259 ALA A O 1
ATOM 1995 N N . ALA A 1 260 ? -10.219 -10.294 -20.699 1.00 92.31 260 ALA A N 1
ATOM 1996 C CA . ALA A 1 260 ? -11.355 -11.137 -21.059 1.00 92.31 260 ALA A CA 1
ATOM 1997 C C . ALA A 1 260 ? -12.616 -10.824 -20.237 1.00 92.31 260 ALA A C 1
ATOM 1999 O O . ALA A 1 260 ? -13.717 -10.862 -20.776 1.00 92.31 260 ALA A O 1
ATOM 2000 N N . SER A 1 261 ? -12.462 -10.524 -18.944 1.00 92.75 261 SER A N 1
ATOM 2001 C CA . SER A 1 261 ? -13.578 -10.398 -17.994 1.00 92.75 261 SER A CA 1
ATOM 2002 C C . SER A 1 261 ? -13.718 -9.012 -17.361 1.00 92.75 261 SER A C 1
ATOM 2004 O O . SER A 1 261 ? -14.645 -8.796 -16.586 1.00 92.75 261 SER A O 1
ATOM 2006 N N . GLY A 1 262 ? -12.803 -8.079 -17.636 1.00 95.25 262 GLY A N 1
ATOM 2007 C CA . GLY A 1 262 ? -12.731 -6.814 -16.907 1.00 95.25 262 GLY A CA 1
ATOM 2008 C C . GLY A 1 26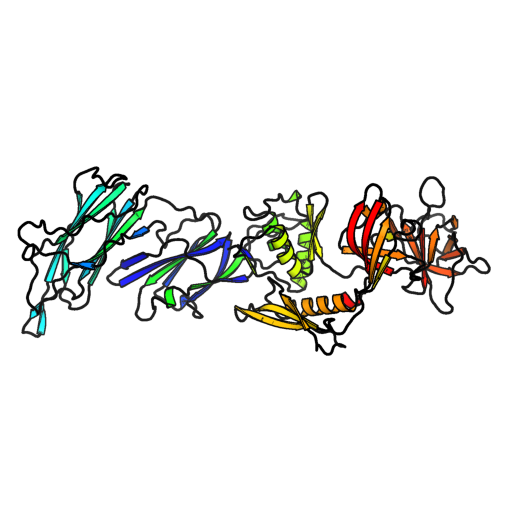2 ? -12.327 -7.024 -15.445 1.00 95.25 262 GLY A C 1
ATOM 2009 O O . GLY A 1 262 ? -11.538 -7.920 -15.138 1.00 95.25 262 GLY A O 1
ATOM 2010 N N . TRP A 1 263 ? -12.846 -6.184 -14.548 1.00 97.06 263 TRP A N 1
ATOM 2011 C CA . TRP A 1 263 ? -12.577 -6.269 -13.110 1.00 97.06 263 TRP A CA 1
ATOM 2012 C C . TRP A 1 263 ? -13.358 -7.403 -12.445 1.00 97.06 263 TRP A C 1
ATOM 2014 O O . TRP A 1 263 ? -14.571 -7.513 -12.611 1.00 97.06 263 TRP A O 1
ATOM 2024 N N . SER A 1 264 ? -12.670 -8.210 -11.644 1.00 97.38 264 SER A N 1
ATOM 2025 C CA . SER A 1 264 ? -13.295 -9.184 -10.751 1.00 97.38 264 SER A CA 1
ATOM 2026 C C . SER A 1 264 ? -13.963 -8.512 -9.545 1.00 97.38 264 SER A C 1
ATOM 2028 O O . SER A 1 264 ? -13.705 -7.347 -9.236 1.00 97.38 264 SER A O 1
ATOM 2030 N N . ALA A 1 265 ? -14.740 -9.285 -8.782 1.00 96.31 265 ALA A N 1
ATOM 2031 C CA . ALA A 1 265 ? -15.027 -8.927 -7.395 1.00 96.31 265 ALA A CA 1
ATOM 2032 C C . ALA A 1 265 ? -13.712 -8.811 -6.585 1.00 96.31 265 ALA A C 1
ATOM 2034 O O . ALA A 1 265 ? -12.714 -9.448 -6.959 1.00 96.31 265 ALA A O 1
ATOM 2035 N N . PRO A 1 266 ? -13.682 -8.018 -5.496 1.00 96.25 266 PRO A N 1
ATOM 2036 C CA . PRO A 1 266 ? -12.514 -7.930 -4.630 1.00 96.25 266 PRO A CA 1
ATOM 2037 C C . PRO A 1 266 ? -12.085 -9.302 -4.110 1.00 96.25 266 PRO A C 1
ATOM 2039 O O . PRO A 1 266 ? -12.882 -10.051 -3.548 1.00 96.25 266 PRO A O 1
ATOM 2042 N N . GLN A 1 267 ? -10.806 -9.622 -4.279 1.00 97.12 267 GLN A N 1
ATOM 2043 C CA . GLN A 1 267 ? -10.212 -10.866 -3.801 1.00 97.12 267 GLN A CA 1
ATOM 2044 C C . GLN A 1 267 ? -8.876 -10.589 -3.106 1.00 97.12 267 GLN A C 1
ATOM 2046 O O . GLN A 1 267 ? -8.220 -9.598 -3.443 1.00 97.12 267 GLN A O 1
ATOM 2051 N N . PRO A 1 268 ? -8.458 -11.419 -2.131 1.00 97.81 268 PRO A N 1
ATOM 2052 C CA . PRO A 1 268 ? -7.190 -11.227 -1.433 1.00 97.81 268 PRO A CA 1
ATOM 2053 C C . PRO A 1 268 ? -6.029 -11.214 -2.427 1.00 97.81 268 PRO A C 1
ATOM 2055 O O . PRO A 1 268 ? -5.873 -12.148 -3.211 1.00 97.81 268 PRO A O 1
ATOM 2058 N N . THR A 1 269 ? -5.214 -10.160 -2.413 1.00 97.31 269 THR A N 1
ATOM 2059 C CA . THR A 1 269 ? -4.103 -10.029 -3.356 1.00 97.31 269 THR A CA 1
ATOM 2060 C C . THR A 1 269 ? -2.899 -9.331 -2.743 1.00 97.31 269 THR A C 1
ATOM 2062 O O . THR A 1 269 ? -3.019 -8.443 -1.902 1.00 97.31 269 THR A O 1
ATOM 2065 N N . ARG A 1 270 ? -1.717 -9.744 -3.204 1.00 97.44 270 ARG A N 1
ATOM 2066 C CA . ARG A 1 270 ? -0.412 -9.159 -2.864 1.00 97.44 270 ARG A CA 1
ATOM 2067 C C . ARG A 1 270 ? 0.293 -8.578 -4.092 1.00 97.44 270 ARG A C 1
ATOM 2069 O O . ARG A 1 270 ? 1.497 -8.346 -4.074 1.00 97.44 270 ARG A O 1
ATOM 2076 N N . SER A 1 271 ? -0.444 -8.396 -5.185 1.00 97.62 271 SER A N 1
ATOM 2077 C CA . SER A 1 271 ? 0.110 -7.950 -6.461 1.00 97.62 271 SER A CA 1
ATOM 2078 C C . SER A 1 271 ? 0.485 -6.464 -6.425 1.00 97.62 271 SER A C 1
ATOM 2080 O O . SER A 1 271 ? -0.356 -5.612 -6.124 1.00 97.62 271 SER A O 1
ATOM 2082 N N . ILE A 1 272 ? 1.688 -6.155 -6.913 1.00 98.19 272 ILE A N 1
ATOM 2083 C CA . ILE A 1 272 ? 2.157 -4.785 -7.182 1.00 98.19 272 ILE A CA 1
ATOM 2084 C C . ILE A 1 272 ? 1.216 -4.061 -8.164 1.00 98.19 272 ILE A C 1
ATOM 2086 O O . ILE A 1 272 ? 0.871 -2.898 -7.958 1.00 98.19 272 ILE A O 1
ATOM 2090 N N . ALA A 1 273 ? 0.758 -4.757 -9.210 1.00 97.81 273 ALA A N 1
ATOM 2091 C CA . ALA A 1 273 ? -0.082 -4.199 -10.265 1.00 97.81 273 ALA A CA 1
ATOM 2092 C C . ALA A 1 273 ? -1.434 -3.691 -9.741 1.00 97.81 273 ALA A C 1
ATOM 2094 O O . ALA A 1 273 ? -1.810 -2.542 -9.962 1.00 97.81 273 ALA A O 1
ATOM 2095 N N . TRP A 1 274 ? -2.158 -4.527 -9.003 1.00 97.81 274 TRP A N 1
ATOM 2096 C CA . TRP A 1 274 ? -3.468 -4.164 -8.458 1.00 97.81 274 TRP A CA 1
ATOM 2097 C C . TRP A 1 274 ? -3.391 -3.145 -7.321 1.00 97.81 274 TRP A C 1
ATOM 2099 O O . TRP A 1 274 ? -4.252 -2.272 -7.267 1.00 97.81 274 TRP A O 1
ATOM 2109 N N . ALA A 1 275 ? -2.329 -3.150 -6.505 1.00 98.00 275 ALA A N 1
ATOM 2110 C CA . ALA A 1 275 ? -2.065 -2.049 -5.572 1.00 98.00 275 ALA A CA 1
ATOM 2111 C C . ALA A 1 275 ? -1.863 -0.710 -6.310 1.00 98.00 275 ALA A C 1
ATOM 2113 O O . ALA A 1 275 ? -2.404 0.318 -5.908 1.00 98.00 275 ALA A O 1
ATOM 2114 N N . PHE A 1 276 ? -1.138 -0.727 -7.434 1.00 98.12 276 PHE A N 1
ATOM 2115 C CA . PHE A 1 276 ? -0.946 0.449 -8.285 1.00 98.12 276 PHE A CA 1
ATOM 2116 C C . PHE A 1 276 ? -2.263 0.933 -8.910 1.00 98.12 276 PHE A C 1
ATOM 2118 O O . PHE A 1 276 ? -2.553 2.129 -8.904 1.00 98.12 276 PHE A O 1
ATOM 2125 N N . ALA A 1 277 ? -3.083 0.014 -9.433 1.00 97.88 277 ALA A N 1
ATOM 2126 C CA . ALA A 1 277 ? -4.387 0.358 -9.993 1.00 97.88 277 ALA A CA 1
ATOM 2127 C C . ALA A 1 277 ? -5.330 0.960 -8.945 1.00 97.88 277 ALA A C 1
ATOM 2129 O O . ALA A 1 277 ? -6.010 1.942 -9.233 1.00 97.88 277 ALA A O 1
ATOM 2130 N N . ASP A 1 278 ? -5.357 0.397 -7.738 1.00 97.69 278 ASP A N 1
ATOM 2131 C CA . ASP A 1 278 ? -6.169 0.908 -6.637 1.00 97.69 278 ASP A CA 1
ATOM 2132 C C . ASP A 1 278 ? -5.738 2.325 -6.235 1.00 97.69 278 ASP A C 1
ATOM 2134 O O . ASP A 1 278 ? -6.574 3.222 -6.211 1.00 97.69 278 ASP A O 1
ATOM 2138 N N . ALA A 1 279 ? -4.437 2.589 -6.074 1.00 97.25 279 ALA A N 1
ATOM 2139 C CA . ALA A 1 279 ? -3.933 3.939 -5.801 1.00 97.25 279 ALA A CA 1
ATOM 2140 C C . ALA A 1 279 ? -4.311 4.967 -6.894 1.00 97.25 279 ALA A C 1
ATOM 2142 O O . ALA A 1 279 ? -4.538 6.145 -6.602 1.00 97.25 279 ALA A O 1
ATOM 2143 N N . CYS A 1 280 ? -4.426 4.535 -8.154 1.00 97.56 280 CYS A N 1
ATOM 2144 C CA . CYS A 1 280 ? -4.927 5.377 -9.241 1.00 97.56 280 CYS A CA 1
ATOM 2145 C C . CYS A 1 280 ? -6.445 5.620 -9.159 1.00 97.56 280 CYS A C 1
ATOM 2147 O O . CYS A 1 280 ? -6.896 6.732 -9.430 1.00 97.56 280 CYS A O 1
ATOM 2149 N N . LYS A 1 281 ? -7.235 4.595 -8.826 1.00 96.75 281 LYS A N 1
ATOM 2150 C CA . LYS A 1 281 ? -8.705 4.607 -8.941 1.00 96.75 281 LYS A CA 1
ATOM 2151 C C . LYS A 1 281 ? -9.435 5.053 -7.679 1.00 96.75 281 LYS A C 1
ATOM 2153 O O . LYS A 1 281 ? -10.518 5.624 -7.779 1.00 96.75 281 LYS A O 1
ATOM 2158 N N . ALA A 1 282 ? -8.889 4.736 -6.512 1.00 94.88 282 ALA A N 1
ATOM 2159 C CA . ALA A 1 282 ? -9.580 4.855 -5.241 1.00 94.88 282 ALA A CA 1
ATOM 2160 C C . ALA A 1 282 ? -9.926 6.305 -4.893 1.00 94.88 282 ALA A C 1
ATOM 2162 O O . ALA A 1 282 ? -9.260 7.252 -5.324 1.00 94.88 282 ALA A O 1
ATOM 2163 N N . GLU A 1 283 ? -10.945 6.470 -4.046 1.00 92.00 283 GLU A N 1
ATOM 2164 C CA . GLU A 1 283 ? -11.379 7.786 -3.582 1.00 92.00 283 GLU A CA 1
ATOM 2165 C C . GLU A 1 283 ? -10.292 8.514 -2.772 1.00 92.00 283 GLU A C 1
ATOM 2167 O O . GLU A 1 283 ? -10.096 9.718 -2.907 1.00 92.00 283 GLU A O 1
ATOM 2172 N N . TYR A 1 284 ? -9.526 7.767 -1.984 1.00 90.81 284 TYR A N 1
ATOM 2173 C CA . TYR A 1 284 ? -8.359 8.270 -1.258 1.00 90.81 284 TYR A CA 1
ATOM 2174 C C . TYR A 1 284 ? -7.101 8.406 -2.138 1.00 90.81 284 TYR A C 1
ATOM 2176 O O . TYR A 1 284 ? -6.041 8.776 -1.638 1.00 90.81 284 TYR A O 1
ATOM 2184 N N . GLY A 1 285 ? -7.191 8.049 -3.423 1.00 93.88 285 GLY A N 1
ATOM 2185 C CA . GLY A 1 285 ? -6.107 8.081 -4.401 1.00 93.88 285 GLY A CA 1
ATOM 2186 C C . GLY A 1 285 ? -6.312 9.165 -5.461 1.00 93.88 285 GLY A C 1
ATOM 2187 O O . GLY A 1 285 ? -6.786 10.262 -5.171 1.00 93.88 285 GLY A O 1
ATOM 2188 N N . ALA A 1 286 ? -5.953 8.872 -6.716 1.00 95.38 286 ALA A N 1
ATOM 2189 C CA . ALA A 1 286 ? -6.081 9.843 -7.813 1.00 95.38 286 ALA A CA 1
ATOM 2190 C C . ALA A 1 286 ? -7.495 9.959 -8.417 1.00 95.38 286 ALA A C 1
ATOM 2192 O O . ALA A 1 286 ? -7.701 10.822 -9.272 1.00 95.38 286 ALA A O 1
ATOM 2193 N N . LYS A 1 287 ? -8.462 9.121 -8.006 1.00 96.56 287 LYS A N 1
ATOM 2194 C CA . LYS A 1 287 ? -9.836 9.094 -8.553 1.00 96.56 287 LYS A CA 1
ATOM 2195 C C . LYS A 1 287 ? -9.890 9.004 -10.089 1.00 96.56 287 LYS A C 1
ATOM 2197 O O . LYS A 1 287 ? -10.747 9.609 -10.734 1.00 96.56 287 LYS A O 1
ATOM 2202 N N . LEU A 1 288 ? -8.953 8.281 -10.700 1.00 96.81 288 LEU A N 1
ATOM 2203 C CA . LEU A 1 288 ? -8.885 8.132 -12.152 1.00 96.81 288 LEU A CA 1
ATOM 2204 C C . LEU A 1 288 ? -9.885 7.090 -12.657 1.00 96.81 288 LEU A C 1
ATOM 2206 O O . LEU A 1 288 ? -10.057 6.024 -12.070 1.00 96.81 288 LEU A O 1
ATOM 2210 N N . ALA A 1 289 ? -10.487 7.378 -13.810 1.00 96.62 289 ALA A N 1
ATOM 2211 C CA . ALA A 1 289 ? -11.245 6.391 -14.569 1.00 96.62 289 ALA A CA 1
ATOM 2212 C C . ALA A 1 289 ? -10.312 5.344 -15.202 1.00 96.62 289 ALA A C 1
ATOM 2214 O O . ALA A 1 289 ? -9.167 5.646 -15.543 1.00 96.62 289 ALA A O 1
ATOM 2215 N N . ASP A 1 290 ? -10.837 4.145 -15.462 1.00 96.00 290 ASP A N 1
ATOM 2216 C CA . ASP A 1 290 ? -10.090 3.037 -16.077 1.00 96.00 290 ASP A CA 1
ATOM 2217 C C . ASP A 1 290 ? -9.415 3.414 -17.403 1.00 96.00 290 ASP A C 1
ATOM 2219 O O . ASP A 1 290 ? -8.302 2.981 -17.678 1.00 96.00 290 ASP A O 1
ATOM 2223 N N . SER A 1 291 ? -10.048 4.275 -18.207 1.00 95.75 291 SER A N 1
ATOM 2224 C CA . SER A 1 291 ? -9.507 4.752 -19.490 1.00 95.75 291 SER A CA 1
ATOM 2225 C C . SER A 1 291 ? -8.237 5.600 -19.356 1.00 95.75 291 SER A C 1
ATOM 2227 O O . SER A 1 291 ? -7.548 5.844 -20.347 1.00 95.75 291 SER A O 1
ATOM 2229 N N . ARG A 1 292 ? -7.918 6.060 -18.142 1.00 97.19 292 ARG A N 1
ATOM 2230 C CA . ARG A 1 292 ? -6.709 6.828 -17.821 1.00 97.19 292 ARG A CA 1
ATOM 2231 C C . ARG A 1 292 ? -5.588 5.953 -17.266 1.00 97.19 292 ARG A C 1
ATOM 2233 O O . ARG A 1 292 ? -4.558 6.492 -16.873 1.00 97.19 292 ARG A O 1
ATOM 2240 N N . ILE A 1 293 ? -5.758 4.633 -17.249 1.00 97.25 293 ILE A N 1
ATOM 2241 C CA . ILE A 1 293 ? -4.771 3.672 -16.757 1.00 97.25 293 ILE A CA 1
ATOM 2242 C C . ILE A 1 293 ? -4.509 2.655 -17.867 1.00 97.25 293 ILE A C 1
ATOM 2244 O O . ILE A 1 293 ? -5.438 2.105 -18.454 1.00 97.25 293 ILE A O 1
ATOM 2248 N N . ASP A 1 294 ? -3.243 2.371 -18.160 1.00 96.25 294 ASP A N 1
ATOM 2249 C CA . ASP A 1 294 ? -2.900 1.302 -19.103 1.00 96.25 294 ASP A CA 1
ATOM 2250 C C . ASP A 1 294 ? -3.012 -0.080 -18.439 1.00 96.25 294 ASP A C 1
ATOM 2252 O O . ASP A 1 294 ? -2.024 -0.704 -18.044 1.00 96.25 294 ASP A O 1
ATOM 2256 N N . LEU A 1 295 ? -4.256 -0.548 -18.295 1.00 96.75 295 LEU A N 1
ATOM 2257 C CA . LEU A 1 295 ? -4.590 -1.810 -17.628 1.00 96.75 295 LEU A CA 1
ATOM 2258 C C . LEU A 1 295 ? -4.027 -3.040 -18.353 1.00 96.75 295 LEU A C 1
ATOM 2260 O O . LEU A 1 295 ? -3.705 -4.035 -17.708 1.00 96.75 295 LEU A O 1
ATOM 2264 N N . LYS A 1 296 ? -3.856 -2.971 -19.680 1.00 95.62 296 LYS A N 1
ATOM 2265 C CA . LYS A 1 296 ? -3.281 -4.069 -20.472 1.00 95.62 296 LYS A CA 1
ATOM 2266 C C . LYS A 1 296 ? -1.812 -4.280 -20.128 1.00 95.62 296 LYS A C 1
ATOM 2268 O O . LYS A 1 296 ? -1.418 -5.402 -19.816 1.00 95.62 296 LYS A O 1
ATOM 2273 N N . THR A 1 297 ? -1.025 -3.205 -20.144 1.00 94.81 297 THR A N 1
ATOM 2274 C CA . THR A 1 297 ? 0.386 -3.257 -19.743 1.00 94.81 297 THR A CA 1
ATOM 2275 C C . THR A 1 297 ? 0.513 -3.670 -18.278 1.00 94.81 297 THR A C 1
ATOM 2277 O O . THR A 1 297 ? 1.363 -4.489 -17.935 1.00 94.81 297 THR A O 1
ATOM 2280 N N . LEU A 1 298 ? -0.377 -3.169 -17.419 1.00 96.69 298 LEU A N 1
ATOM 2281 C CA . LEU A 1 298 ? -0.395 -3.504 -16.000 1.00 96.69 298 LEU A CA 1
ATOM 2282 C C . LEU A 1 298 ? -0.633 -5.002 -15.743 1.00 96.69 298 LEU A C 1
ATOM 2284 O O . LEU A 1 298 ? 0.091 -5.601 -14.953 1.00 96.69 298 LEU A O 1
ATOM 2288 N N . ALA A 1 299 ? -1.579 -5.621 -16.455 1.00 97.00 299 ALA A N 1
ATOM 2289 C CA . ALA A 1 299 ? -1.840 -7.059 -16.375 1.00 97.00 299 ALA A CA 1
ATOM 2290 C C . ALA A 1 299 ? -0.667 -7.909 -16.892 1.00 97.00 299 ALA A C 1
ATOM 2292 O O . ALA A 1 299 ? -0.356 -8.955 -16.325 1.00 97.00 299 ALA A O 1
ATOM 2293 N N . ALA A 1 300 ? 0.013 -7.459 -17.952 1.00 96.56 300 ALA A N 1
ATOM 2294 C CA . ALA A 1 300 ? 1.207 -8.137 -18.453 1.00 96.56 300 ALA A CA 1
ATOM 2295 C C . ALA A 1 300 ? 2.354 -8.097 -17.427 1.00 96.56 300 ALA A C 1
ATOM 2297 O O . ALA A 1 300 ? 3.050 -9.094 -17.239 1.00 96.56 300 ALA A O 1
ATOM 2298 N N . LEU A 1 301 ? 2.530 -6.967 -16.732 1.00 96.94 301 LEU A N 1
ATOM 2299 C CA . LEU A 1 301 ? 3.509 -6.840 -15.651 1.00 96.94 301 LEU A CA 1
ATOM 2300 C C . LEU A 1 301 ? 3.138 -7.677 -14.420 1.00 96.94 301 LEU A C 1
ATOM 2302 O O . LEU A 1 301 ? 4.029 -8.284 -13.829 1.00 96.94 301 LEU A O 1
ATOM 2306 N N . ASP A 1 302 ? 1.851 -7.766 -14.068 1.00 97.31 302 ASP A N 1
ATOM 2307 C CA . ASP A 1 302 ? 1.367 -8.635 -12.985 1.00 97.31 302 ASP A CA 1
ATOM 2308 C C . ASP A 1 302 ? 1.799 -10.092 -13.201 1.00 97.31 302 ASP A C 1
ATOM 2310 O O . ASP A 1 302 ? 2.407 -10.696 -12.321 1.00 97.31 302 ASP A O 1
ATOM 2314 N N . ALA A 1 303 ? 1.604 -10.628 -14.411 1.00 96.25 303 ALA A N 1
ATOM 2315 C CA . ALA A 1 303 ? 2.030 -11.987 -14.749 1.00 96.25 303 ALA A CA 1
ATOM 2316 C C . ALA A 1 303 ? 3.550 -12.193 -14.586 1.00 96.25 303 ALA A C 1
ATOM 2318 O O . ALA A 1 303 ? 3.992 -13.240 -14.109 1.00 96.25 303 ALA A O 1
ATOM 2319 N N . VAL A 1 304 ? 4.361 -11.186 -14.937 1.00 95.62 304 VAL A N 1
ATOM 2320 C CA . VAL A 1 304 ? 5.821 -11.226 -14.745 1.00 95.62 304 VAL A CA 1
ATOM 2321 C C . VAL A 1 304 ? 6.180 -11.254 -13.260 1.00 95.62 304 VAL A C 1
ATOM 2323 O O . VAL A 1 304 ? 7.031 -12.044 -12.854 1.00 95.62 304 VAL A O 1
ATOM 2326 N N . TRP A 1 305 ? 5.553 -10.412 -12.440 1.00 96.00 305 TRP A N 1
ATOM 2327 C CA . TRP A 1 305 ? 5.815 -10.369 -11.001 1.00 96.00 305 TRP A CA 1
ATOM 2328 C C . TRP A 1 305 ? 5.352 -11.631 -10.287 1.00 96.00 305 TRP A C 1
ATOM 2330 O O . TRP A 1 305 ? 6.106 -12.175 -9.485 1.00 96.00 305 TRP A O 1
ATOM 2340 N N . GLN A 1 306 ? 4.189 -12.168 -10.652 1.00 95.38 306 GLN A N 1
ATOM 2341 C CA . GLN A 1 306 ? 3.712 -13.451 -10.140 1.00 95.38 306 GLN A CA 1
ATOM 2342 C C . GLN A 1 306 ? 4.692 -14.585 -10.455 1.00 95.38 306 GLN A C 1
ATOM 2344 O O . GLN A 1 306 ? 5.061 -15.336 -9.555 1.00 95.38 306 GLN A O 1
ATOM 2349 N N . ALA A 1 307 ? 5.188 -14.670 -11.695 1.00 95.31 307 ALA A N 1
ATOM 2350 C CA . ALA A 1 307 ? 6.177 -15.677 -12.083 1.00 95.31 307 ALA A CA 1
ATOM 2351 C C . ALA A 1 307 ? 7.511 -15.545 -11.321 1.00 95.31 307 ALA A C 1
ATOM 2353 O O . ALA A 1 307 ? 8.199 -16.540 -11.103 1.00 95.31 307 ALA A O 1
ATOM 2354 N N . ARG A 1 308 ? 7.879 -14.327 -10.899 1.00 93.00 308 ARG A N 1
ATOM 2355 C CA . ARG A 1 308 ? 9.087 -14.044 -10.100 1.00 93.00 308 ARG A CA 1
ATOM 2356 C C . ARG A 1 308 ? 8.884 -14.210 -8.590 1.00 93.00 308 ARG A C 1
ATOM 2358 O O . ARG A 1 308 ? 9.871 -14.162 -7.854 1.00 93.00 308 ARG A O 1
ATOM 2365 N N . GLY A 1 309 ? 7.641 -14.369 -8.130 1.00 93.94 309 GLY A N 1
ATOM 2366 C CA . GLY A 1 309 ? 7.287 -14.334 -6.709 1.00 93.94 309 GLY A CA 1
ATOM 2367 C C . GLY A 1 309 ? 7.382 -12.936 -6.083 1.00 93.94 309 GLY A C 1
ATOM 2368 O O . GLY A 1 309 ? 7.582 -12.823 -4.876 1.00 93.94 309 GLY A O 1
ATOM 2369 N N . ASP A 1 310 ? 7.273 -11.879 -6.891 1.00 95.50 310 ASP A N 1
ATOM 2370 C CA . ASP A 1 310 ? 7.301 -10.491 -6.427 1.00 95.50 310 ASP A CA 1
ATOM 2371 C C . ASP A 1 310 ? 5.928 -10.082 -5.887 1.00 95.50 310 ASP A C 1
ATOM 2373 O O . ASP A 1 310 ? 4.899 -10.269 -6.540 1.00 95.50 310 ASP A O 1
ATOM 2377 N N . SER A 1 311 ? 5.917 -9.480 -4.700 1.00 96.31 311 SER A N 1
ATOM 2378 C CA . SER A 1 311 ? 4.713 -8.985 -4.036 1.00 96.31 311 SER A CA 1
ATOM 2379 C C . SER A 1 311 ? 4.916 -7.578 -3.490 1.00 96.31 311 SER A C 1
ATOM 2381 O O . SER A 1 311 ? 6.049 -7.142 -3.285 1.00 96.31 311 SER A O 1
ATOM 2383 N N . PHE A 1 312 ? 3.806 -6.890 -3.228 1.00 97.81 312 PHE A N 1
ATOM 2384 C CA . PHE A 1 312 ? 3.780 -5.606 -2.542 1.00 97.81 312 PHE A CA 1
ATOM 2385 C C . PHE A 1 312 ? 2.922 -5.708 -1.286 1.00 97.81 312 PHE A C 1
ATOM 2387 O O . PHE A 1 312 ? 1.696 -5.784 -1.378 1.00 97.81 312 PHE A O 1
ATOM 2394 N N . ASP A 1 313 ? 3.571 -5.690 -0.122 1.00 97.31 313 ASP A N 1
ATOM 2395 C CA . ASP A 1 313 ? 2.900 -5.655 1.172 1.00 97.31 313 ASP A CA 1
ATOM 2396 C C . ASP A 1 313 ? 3.388 -4.465 1.990 1.00 97.31 313 ASP A C 1
ATOM 2398 O O . ASP A 1 313 ? 4.523 -4.434 2.465 1.00 97.31 313 ASP A O 1
ATOM 2402 N N . ALA A 1 314 ? 2.532 -3.460 2.130 1.00 95.88 314 ALA A N 1
ATOM 2403 C CA . ALA A 1 314 ? 2.921 -2.169 2.671 1.00 95.88 314 ALA A CA 1
ATOM 2404 C C . ALA A 1 314 ? 1.784 -1.512 3.444 1.00 95.88 314 ALA A C 1
ATOM 2406 O O . ALA A 1 314 ? 0.613 -1.666 3.096 1.00 95.88 314 ALA A O 1
ATOM 2407 N N . VAL A 1 315 ? 2.152 -0.706 4.438 1.00 95.50 315 VAL A N 1
ATOM 2408 C CA . VAL A 1 315 ? 1.228 0.132 5.204 1.00 95.50 315 VAL A CA 1
ATOM 2409 C C . VAL A 1 315 ? 1.518 1.595 4.889 1.00 95.50 315 VAL A C 1
ATOM 2411 O O . VAL A 1 315 ? 2.636 2.068 5.078 1.00 95.50 315 VAL A O 1
ATOM 2414 N N . PHE A 1 316 ? 0.508 2.307 4.398 1.00 95.31 316 PHE A N 1
ATOM 2415 C CA . PHE A 1 316 ? 0.508 3.758 4.253 1.00 95.31 316 PHE A CA 1
ATOM 2416 C C . PHE A 1 316 ? -0.257 4.368 5.434 1.00 95.31 316 PHE A C 1
ATOM 2418 O O . PHE A 1 316 ? -1.490 4.312 5.501 1.00 95.31 316 PHE A O 1
ATOM 2425 N N . ASP A 1 317 ? 0.491 4.924 6.380 1.00 92.06 317 ASP A N 1
ATOM 2426 C CA . ASP A 1 317 ? 0.014 5.531 7.630 1.00 92.06 317 ASP A CA 1
ATOM 2427 C C . ASP A 1 317 ? 0.147 7.065 7.654 1.00 92.06 317 ASP A C 1
ATOM 2429 O O . ASP A 1 317 ? -0.442 7.731 8.501 1.00 92.06 317 ASP A O 1
ATOM 2433 N N . THR A 1 318 ? 0.874 7.636 6.694 1.00 91.38 318 THR A N 1
ATOM 2434 C CA . THR A 1 318 ? 1.151 9.071 6.574 1.00 91.38 318 THR A CA 1
ATOM 2435 C C . THR A 1 318 ? 0.596 9.644 5.272 1.00 91.38 318 THR A C 1
ATOM 2437 O O . THR A 1 318 ? 0.489 8.957 4.253 1.00 91.38 318 THR A O 1
ATOM 2440 N N . SER A 1 319 ? 0.234 10.930 5.298 1.00 90.19 319 SER A N 1
ATOM 2441 C CA . SER A 1 319 ? -0.235 11.641 4.103 1.00 90.19 319 SER A CA 1
ATOM 2442 C C . SER A 1 319 ? 0.923 11.898 3.138 1.00 90.19 319 SER A C 1
ATOM 2444 O O . SER A 1 319 ? 1.961 12.420 3.537 1.00 90.19 319 SER A O 1
ATOM 2446 N N . MET A 1 320 ? 0.735 11.567 1.860 1.00 94.38 320 MET A N 1
ATOM 2447 C CA . MET A 1 320 ? 1.705 11.823 0.792 1.00 94.38 320 MET A CA 1
ATOM 2448 C C . MET A 1 320 ? 1.003 12.086 -0.538 1.00 94.38 320 MET A C 1
ATOM 2450 O O . MET A 1 320 ? -0.199 11.857 -0.682 1.00 94.38 320 MET A O 1
ATOM 2454 N N . THR A 1 321 ? 1.751 12.562 -1.533 1.00 96.12 321 THR A N 1
ATOM 2455 C CA . THR A 1 321 ? 1.188 12.755 -2.876 1.00 96.12 321 THR A CA 1
ATOM 2456 C C . THR A 1 321 ? 0.909 11.409 -3.543 1.00 96.12 321 THR A C 1
ATOM 2458 O O . THR A 1 321 ? 1.661 10.448 -3.366 1.00 96.12 321 THR A O 1
ATOM 2461 N N . VAL A 1 322 ? -0.133 11.336 -4.378 1.00 94.88 322 VAL A N 1
ATOM 2462 C CA . VAL A 1 322 ? -0.450 10.092 -5.099 1.00 94.88 322 VAL A CA 1
ATOM 2463 C C . VAL A 1 322 ? 0.722 9.646 -5.976 1.00 94.88 322 VAL A C 1
ATOM 2465 O O . VAL A 1 322 ? 1.034 8.462 -6.033 1.00 94.88 322 VAL A O 1
ATOM 2468 N N . TRP A 1 323 ? 1.431 10.586 -6.609 1.00 96.00 323 TRP A N 1
ATOM 2469 C CA . TRP A 1 323 ? 2.592 10.256 -7.438 1.00 96.00 323 TRP A CA 1
ATOM 2470 C C . TRP A 1 323 ? 3.738 9.624 -6.639 1.00 96.00 323 TRP A C 1
ATOM 2472 O O . TRP A 1 323 ? 4.398 8.700 -7.121 1.00 96.00 323 TRP A O 1
ATOM 2482 N N . GLU A 1 324 ? 3.961 10.079 -5.405 1.00 96.31 324 GLU A N 1
ATOM 2483 C CA . GLU A 1 324 ? 4.931 9.466 -4.501 1.00 96.31 324 GLU A CA 1
ATOM 2484 C C . GLU A 1 324 ? 4.509 8.043 -4.113 1.00 96.31 324 GLU A C 1
ATOM 2486 O O . GLU A 1 324 ? 5.328 7.125 -4.198 1.00 96.31 324 GLU A O 1
ATOM 2491 N N . ALA A 1 325 ? 3.232 7.829 -3.778 1.00 96.62 325 ALA A N 1
ATOM 2492 C CA . ALA A 1 325 ? 2.703 6.499 -3.478 1.00 96.62 325 ALA A CA 1
ATOM 2493 C C . ALA A 1 325 ? 2.850 5.541 -4.676 1.00 96.62 325 ALA A C 1
ATOM 2495 O O . ALA A 1 325 ? 3.386 4.443 -4.523 1.00 96.62 325 ALA A O 1
ATOM 2496 N N . LEU A 1 326 ? 2.472 5.978 -5.884 1.00 97.12 326 LEU A N 1
ATOM 2497 C CA . LEU A 1 326 ? 2.644 5.213 -7.126 1.00 97.12 326 LEU A CA 1
ATOM 2498 C C . LEU A 1 326 ? 4.115 4.880 -7.397 1.00 97.12 326 LEU A C 1
ATOM 2500 O O . LEU A 1 326 ? 4.431 3.764 -7.806 1.00 97.12 326 LEU A O 1
ATOM 2504 N N . SER A 1 327 ? 5.022 5.824 -7.134 1.00 96.81 327 SER A N 1
ATOM 2505 C CA . SER A 1 327 ? 6.463 5.614 -7.296 1.00 96.81 327 SER A CA 1
ATOM 2506 C C . SER A 1 327 ? 7.000 4.581 -6.303 1.00 96.81 327 SER A C 1
ATOM 2508 O O . SER A 1 327 ? 7.799 3.729 -6.689 1.00 96.81 327 SER A O 1
ATOM 2510 N N . ARG A 1 328 ? 6.539 4.606 -5.044 1.00 96.44 328 ARG A N 1
ATOM 2511 C CA . ARG A 1 328 ? 6.897 3.605 -4.023 1.00 96.44 328 ARG A CA 1
ATOM 2512 C C . ARG A 1 328 ? 6.393 2.208 -4.401 1.00 96.44 328 ARG A C 1
ATOM 2514 O O . ARG A 1 328 ? 7.170 1.261 -4.326 1.00 96.44 328 ARG A O 1
ATOM 2521 N N . ILE A 1 329 ? 5.143 2.092 -4.864 1.00 97.44 329 ILE A N 1
ATOM 2522 C CA . ILE A 1 329 ? 4.555 0.822 -5.328 1.00 97.44 329 ILE A CA 1
ATOM 2523 C C . ILE A 1 329 ? 5.343 0.271 -6.524 1.00 97.44 329 ILE A C 1
ATOM 2525 O O . ILE A 1 329 ? 5.816 -0.864 -6.493 1.00 97.44 329 ILE A O 1
ATOM 2529 N N . ALA A 1 330 ? 5.538 1.085 -7.566 1.00 96.94 330 ALA A N 1
ATOM 2530 C CA . ALA A 1 330 ? 6.206 0.662 -8.796 1.00 96.94 330 ALA A CA 1
ATOM 2531 C C . ALA A 1 330 ? 7.671 0.259 -8.565 1.00 96.94 330 ALA A C 1
ATOM 2533 O O . ALA A 1 330 ? 8.145 -0.717 -9.152 1.00 96.94 330 ALA A O 1
ATOM 2534 N N . ARG A 1 331 ? 8.381 0.962 -7.671 1.00 96.00 331 ARG A N 1
ATOM 2535 C CA . ARG A 1 331 ? 9.782 0.669 -7.339 1.00 96.00 331 ARG A CA 1
ATOM 2536 C C . ARG A 1 331 ? 9.964 -0.750 -6.803 1.00 96.00 331 ARG A C 1
ATOM 2538 O O . ARG A 1 331 ? 10.971 -1.373 -7.129 1.00 96.00 331 ARG A O 1
ATOM 2545 N N . CYS A 1 332 ? 8.992 -1.265 -6.047 1.00 95.06 332 CYS A N 1
ATOM 2546 C CA . CYS A 1 332 ? 8.996 -2.647 -5.565 1.00 95.06 332 CYS A CA 1
ATOM 2547 C C . CYS A 1 332 ? 9.062 -3.655 -6.727 1.00 95.06 332 CYS A C 1
ATOM 2549 O O . CYS A 1 332 ? 9.741 -4.665 -6.634 1.00 95.06 332 CYS A O 1
ATOM 2551 N N . GLY A 1 333 ? 8.446 -3.336 -7.869 1.00 94.62 333 GLY A N 1
ATOM 2552 C CA . GLY A 1 333 ? 8.454 -4.166 -9.073 1.00 94.62 333 GLY A CA 1
ATOM 2553 C C . GLY A 1 333 ? 9.561 -3.863 -10.087 1.00 94.62 333 GLY A C 1
ATOM 2554 O O . GLY A 1 333 ? 9.447 -4.304 -11.236 1.00 94.62 333 GLY A O 1
ATOM 2555 N N . ARG A 1 334 ? 10.604 -3.102 -9.719 1.00 94.50 334 ARG A N 1
ATOM 2556 C CA . ARG A 1 334 ? 11.616 -2.570 -10.660 1.00 94.50 334 ARG A CA 1
ATOM 2557 C C . ARG A 1 334 ? 10.990 -1.730 -11.779 1.00 94.50 334 ARG A C 1
ATOM 2559 O O . ARG A 1 334 ? 11.381 -1.811 -12.945 1.00 94.50 334 ARG A O 1
ATOM 2566 N N . ALA A 1 335 ? 9.974 -0.952 -11.436 1.00 96.00 335 ALA A N 1
ATOM 2567 C CA . ALA A 1 335 ? 9.237 -0.148 -12.390 1.00 96.00 335 ALA A CA 1
ATOM 2568 C C . ALA A 1 335 ? 9.113 1.309 -11.950 1.00 96.00 335 ALA A C 1
ATOM 2570 O O . ALA A 1 335 ? 9.346 1.665 -10.795 1.00 96.00 335 ALA A O 1
ATOM 2571 N N . VAL A 1 336 ? 8.751 2.158 -12.907 1.00 95.56 336 VAL A N 1
ATOM 2572 C CA . VAL A 1 336 ? 8.555 3.594 -12.716 1.00 95.56 336 VAL A CA 1
ATOM 2573 C C . VAL A 1 336 ? 7.192 3.986 -13.291 1.00 95.56 336 VAL A C 1
ATOM 2575 O O . VAL A 1 336 ? 6.866 3.556 -14.406 1.00 95.56 336 VAL A O 1
ATOM 2578 N N . PRO A 1 337 ?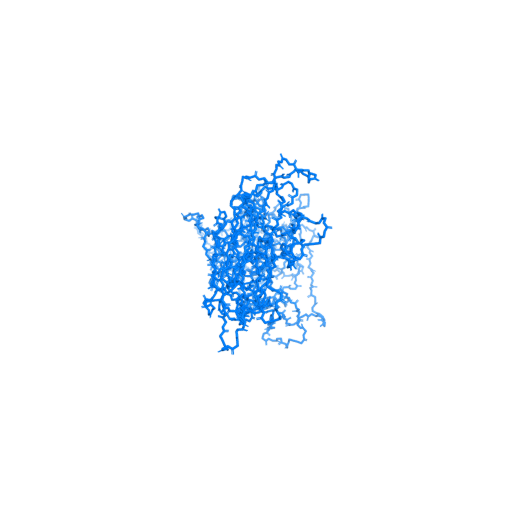 6.381 4.782 -12.568 1.00 96.38 337 PRO A N 1
ATOM 2579 C CA . PRO A 1 337 ? 5.180 5.366 -13.138 1.00 96.38 337 PRO A CA 1
ATOM 2580 C C . PRO A 1 337 ? 5.550 6.482 -14.111 1.00 96.38 337 PRO A C 1
ATOM 2582 O O . PRO A 1 337 ? 6.405 7.320 -13.824 1.00 96.38 337 PRO A O 1
ATOM 2585 N N . ILE A 1 338 ? 4.861 6.537 -15.244 1.00 94.44 338 ILE A N 1
ATOM 2586 C CA . ILE A 1 338 ? 4.923 7.666 -16.170 1.00 94.44 338 ILE A CA 1
ATOM 2587 C C . ILE A 1 338 ? 3.513 8.109 -16.549 1.00 94.44 338 ILE A C 1
ATOM 2589 O O . ILE A 1 338 ? 2.567 7.321 -16.536 1.00 94.44 338 ILE A O 1
ATOM 2593 N N . GLN A 1 339 ? 3.374 9.380 -16.908 1.00 92.25 339 GLN A N 1
ATOM 2594 C CA . GLN A 1 339 ? 2.139 9.921 -17.456 1.00 92.25 339 GLN A CA 1
ATOM 2595 C C . GLN A 1 339 ? 2.390 10.337 -18.902 1.00 92.25 339 GLN A C 1
ATOM 2597 O O . GLN A 1 339 ? 3.203 11.218 -19.172 1.00 92.25 339 GLN A O 1
ATOM 2602 N N . GLN A 1 340 ? 1.681 9.706 -19.836 1.00 87.44 340 GLN A N 1
ATOM 2603 C CA . GLN A 1 340 ? 1.831 9.945 -21.269 1.00 87.44 340 GLN A CA 1
ATOM 2604 C C . GLN A 1 340 ? 0.451 10.106 -21.902 1.00 87.44 340 GLN A C 1
ATOM 2606 O O . GLN A 1 340 ? -0.408 9.241 -21.755 1.00 87.44 340 GLN A O 1
ATOM 2611 N N . GLY A 1 341 ? 0.202 11.241 -22.563 1.00 86.25 341 GLY A N 1
ATOM 2612 C CA . GLY A 1 341 ? -1.109 11.525 -23.166 1.00 86.25 341 GLY A CA 1
ATOM 2613 C C . GLY A 1 341 ? -2.272 11.539 -22.160 1.00 86.25 341 GLY A C 1
ATOM 2614 O O . GLY A 1 341 ? -3.409 11.250 -22.517 1.00 86.25 341 GLY A O 1
ATOM 2615 N N . GLY A 1 342 ? -1.994 11.820 -20.880 1.00 89.56 342 GLY A N 1
ATOM 2616 C CA . GLY A 1 342 ? -2.987 11.746 -19.803 1.00 89.56 342 GLY A CA 1
ATOM 2617 C C . GLY A 1 342 ? -3.380 10.323 -19.388 1.00 89.56 342 GLY A C 1
ATOM 2618 O O . GLY A 1 342 ? -4.376 10.168 -18.689 1.00 89.56 342 GLY A O 1
ATOM 2619 N N . ILE A 1 343 ? -2.624 9.306 -19.812 1.00 95.56 343 ILE A N 1
ATOM 2620 C CA . ILE A 1 343 ? -2.737 7.921 -19.346 1.00 95.56 343 ILE A CA 1
ATOM 2621 C C . ILE A 1 343 ? -1.555 7.632 -18.419 1.00 95.56 343 ILE A C 1
ATOM 2623 O O . ILE A 1 343 ? -0.401 7.889 -18.774 1.00 95.56 343 ILE A O 1
ATOM 2627 N N . VAL A 1 344 ? -1.844 7.100 -17.235 1.00 96.62 344 VAL A N 1
ATOM 2628 C CA . VAL A 1 344 ? -0.841 6.604 -16.294 1.00 96.62 344 VAL A CA 1
ATOM 2629 C C . VAL A 1 344 ? -0.417 5.208 -16.732 1.00 96.62 344 VAL A C 1
ATOM 2631 O O . VAL A 1 344 ? -1.244 4.310 -16.910 1.00 96.62 344 VAL A O 1
ATOM 2634 N N . ARG A 1 345 ? 0.887 5.038 -16.920 1.00 95.19 345 ARG A N 1
ATOM 2635 C CA . ARG A 1 345 ? 1.519 3.782 -17.318 1.00 95.19 345 ARG A CA 1
ATOM 2636 C C . ARG A 1 345 ? 2.601 3.429 -16.319 1.00 95.19 345 ARG A C 1
ATOM 2638 O O . ARG A 1 345 ? 3.139 4.299 -15.638 1.00 95.19 345 ARG A O 1
ATOM 2645 N N . MET A 1 346 ? 2.950 2.156 -16.276 1.00 94.19 346 MET A N 1
ATOM 2646 C CA . MET A 1 346 ? 4.082 1.674 -15.504 1.00 94.19 346 MET A CA 1
ATOM 2647 C C . MET A 1 346 ? 5.059 0.989 -16.446 1.00 94.19 346 MET A C 1
ATOM 2649 O O . MET A 1 346 ? 4.658 0.166 -17.266 1.00 94.19 346 MET A O 1
ATOM 2653 N N . ILE A 1 347 ? 6.334 1.352 -16.338 1.00 94.88 347 ILE A N 1
ATOM 2654 C CA . ILE A 1 347 ? 7.394 0.814 -17.189 1.00 94.88 347 ILE A CA 1
ATOM 2655 C C . ILE A 1 347 ? 8.411 0.125 -16.300 1.00 94.88 347 ILE A C 1
ATOM 2657 O O . ILE A 1 347 ? 8.992 0.749 -15.414 1.00 94.88 347 ILE A O 1
ATOM 2661 N N . ARG A 1 348 ? 8.602 -1.173 -16.536 1.00 94.81 348 ARG A N 1
ATOM 2662 C CA . ARG A 1 348 ? 9.578 -2.002 -15.832 1.00 94.81 348 ARG A CA 1
ATOM 2663 C C . ARG A 1 348 ? 10.895 -2.017 -16.592 1.00 94.81 348 ARG A C 1
ATOM 2665 O O . ARG A 1 348 ? 10.904 -2.216 -17.804 1.00 94.81 348 ARG A O 1
ATOM 2672 N N . ASP A 1 349 ? 12.001 -1.874 -15.870 1.00 94.00 349 ASP A N 1
ATOM 2673 C CA . ASP A 1 349 ? 13.326 -2.055 -16.456 1.00 94.00 349 ASP A CA 1
ATOM 2674 C C . ASP A 1 349 ? 13.601 -3.553 -16.651 1.00 94.00 349 ASP A C 1
ATOM 2676 O O . ASP A 1 349 ? 13.790 -4.311 -15.694 1.00 94.00 349 ASP A O 1
ATOM 2680 N N . ALA A 1 350 ? 13.536 -3.994 -17.903 1.00 91.75 350 ALA A N 1
ATOM 2681 C CA . ALA A 1 350 ? 13.690 -5.381 -18.309 1.00 91.75 350 ALA A CA 1
ATOM 2682 C C . ALA A 1 350 ? 14.615 -5.473 -19.534 1.00 91.75 350 ALA A C 1
ATOM 2684 O O . ALA A 1 350 ? 14.727 -4.502 -20.296 1.00 91.75 350 ALA A O 1
ATOM 2685 N N . PRO A 1 351 ? 15.264 -6.629 -19.763 1.00 91.38 351 PRO A N 1
ATOM 2686 C CA . PRO A 1 351 ? 16.062 -6.825 -20.964 1.00 91.38 351 PRO A CA 1
ATOM 2687 C C . PRO A 1 351 ? 15.198 -6.664 -22.222 1.00 91.38 351 PRO A C 1
ATOM 2689 O O . PRO A 1 351 ? 14.121 -7.247 -22.341 1.00 91.38 351 PRO A O 1
ATOM 2692 N N . GLN A 1 352 ? 15.690 -5.857 -23.160 1.00 90.69 352 GLN A N 1
ATOM 2693 C CA . GLN A 1 352 ? 15.080 -5.597 -24.462 1.00 90.69 352 GLN A CA 1
ATOM 2694 C C . GLN A 1 352 ? 16.096 -5.948 -25.548 1.00 90.69 352 GLN A C 1
ATOM 2696 O O . GLN A 1 352 ? 17.287 -5.681 -25.395 1.00 90.69 352 GLN A O 1
ATOM 2701 N N . THR A 1 353 ? 15.634 -6.561 -26.634 1.00 86.06 353 THR A N 1
ATOM 2702 C CA . THR A 1 353 ? 16.497 -7.023 -27.734 1.00 86.06 353 THR A CA 1
ATOM 2703 C C . THR A 1 353 ? 16.349 -6.189 -29.000 1.00 86.06 353 THR A C 1
ATOM 2705 O O . THR A 1 353 ? 17.264 -6.160 -29.817 1.00 86.06 353 THR A O 1
ATOM 2708 N N . MET A 1 354 ? 15.218 -5.501 -29.164 1.00 85.44 354 MET A N 1
ATOM 2709 C CA . MET A 1 354 ? 14.908 -4.717 -30.356 1.00 85.44 354 MET A CA 1
ATOM 2710 C C . MET A 1 354 ? 14.840 -3.227 -30.010 1.00 85.44 354 MET A C 1
ATOM 2712 O O . MET A 1 354 ? 13.973 -2.828 -29.230 1.00 85.44 354 MET A O 1
ATOM 2716 N N . PRO A 1 355 ? 15.736 -2.400 -30.574 1.00 91.00 355 PRO A N 1
ATOM 2717 C CA . PRO A 1 355 ? 15.636 -0.954 -30.470 1.00 91.00 355 PRO A CA 1
ATOM 2718 C C . PRO A 1 355 ? 14.386 -0.408 -31.175 1.00 91.00 355 PRO A C 1
ATOM 2720 O O . PRO A 1 355 ? 14.102 -0.768 -32.318 1.00 91.00 355 PRO A O 1
ATOM 2723 N N . VAL A 1 356 ? 13.677 0.505 -30.511 1.00 92.12 356 VAL A N 1
ATOM 2724 C CA . VAL A 1 356 ? 12.482 1.188 -31.037 1.00 92.12 356 VAL A CA 1
ATOM 2725 C C . VAL A 1 356 ? 12.858 2.267 -32.053 1.00 92.12 356 VAL A C 1
ATOM 2727 O O . VAL A 1 356 ? 12.117 2.491 -33.004 1.00 92.12 356 VAL A O 1
ATOM 2730 N N . ALA A 1 357 ? 14.013 2.916 -31.875 1.00 92.06 357 ALA A N 1
ATOM 2731 C CA . ALA A 1 357 ? 14.492 3.976 -32.756 1.00 92.06 357 ALA A CA 1
ATOM 2732 C C . ALA A 1 357 ? 16.009 3.911 -32.976 1.00 92.06 357 ALA A C 1
ATOM 2734 O O . ALA A 1 357 ? 16.762 3.456 -32.105 1.00 92.06 357 ALA A O 1
ATOM 2735 N N . MET A 1 358 ? 16.451 4.404 -34.135 1.00 91.94 358 MET A N 1
ATOM 2736 C CA . MET A 1 358 ? 17.863 4.575 -34.482 1.00 91.94 358 MET A CA 1
ATOM 2737 C C . MET A 1 358 ? 18.222 6.061 -34.576 1.00 91.94 358 MET A C 1
ATOM 2739 O O . MET A 1 358 ? 17.604 6.810 -35.333 1.00 91.94 358 MET A O 1
ATOM 2743 N N . PHE A 1 359 ? 19.258 6.471 -33.849 1.00 93.31 359 PHE A N 1
ATOM 2744 C CA . PHE A 1 359 ? 19.814 7.820 -33.890 1.00 93.31 359 PHE A CA 1
ATOM 2745 C C . PHE A 1 359 ? 21.251 7.784 -34.412 1.00 93.31 359 PHE A C 1
ATOM 2747 O O . PHE A 1 359 ? 22.070 6.986 -33.962 1.00 93.31 359 PHE A O 1
ATOM 2754 N N . GLY A 1 360 ? 21.555 8.640 -35.376 1.00 92.06 360 GLY A N 1
ATOM 2755 C CA . GLY A 1 360 ? 22.841 8.766 -36.043 1.00 92.06 360 GLY A CA 1
ATOM 2756 C C . GLY A 1 360 ? 23.183 10.228 -36.338 1.00 92.06 360 GLY A C 1
ATOM 2757 O O . GLY A 1 360 ? 22.374 11.118 -36.085 1.00 92.06 360 GLY A O 1
ATOM 2758 N N . PRO A 1 361 ? 24.349 10.516 -36.938 1.00 89.75 361 PRO A N 1
ATOM 2759 C CA . PRO A 1 361 ? 24.748 11.891 -37.250 1.00 89.75 361 PRO A CA 1
ATOM 2760 C C . PRO A 1 361 ? 23.788 12.631 -38.197 1.00 89.75 361 PRO A C 1
ATOM 2762 O O . PRO A 1 361 ? 23.852 13.852 -38.288 1.00 89.75 361 PRO A O 1
ATOM 2765 N N . ARG A 1 362 ? 22.913 11.898 -38.903 1.00 89.44 362 ARG A N 1
ATOM 2766 C CA . ARG A 1 362 ? 21.914 12.444 -39.831 1.00 89.44 362 ARG A CA 1
ATOM 2767 C C . ARG A 1 362 ? 20.667 13.001 -39.141 1.00 89.44 362 ARG A C 1
ATOM 2769 O O . ARG A 1 362 ? 20.116 13.969 -39.637 1.00 89.44 362 ARG A O 1
ATOM 2776 N N . ASN A 1 363 ? 20.270 12.455 -37.989 1.00 91.19 363 ASN A N 1
ATOM 2777 C CA . ASN A 1 363 ? 19.098 12.922 -37.235 1.00 91.19 363 ASN A CA 1
ATOM 2778 C C . ASN A 1 363 ? 19.413 13.464 -35.832 1.00 91.19 363 ASN A C 1
ATOM 2780 O O . ASN A 1 363 ? 18.526 13.935 -35.117 1.00 91.19 363 ASN A O 1
ATOM 2784 N N . ILE A 1 364 ? 20.682 13.426 -35.429 1.00 94.31 364 ILE A N 1
ATOM 2785 C CA . ILE A 1 364 ? 21.176 14.139 -34.257 1.00 94.31 364 ILE A CA 1
ATOM 2786 C C . ILE A 1 364 ? 21.581 15.551 -34.679 1.00 94.31 364 ILE A C 1
ATOM 2788 O O . ILE A 1 364 ? 22.430 15.748 -35.545 1.00 94.31 364 ILE A O 1
ATOM 2792 N N . VAL A 1 365 ? 21.026 16.555 -34.001 1.00 94.75 365 VAL A N 1
ATOM 2793 C CA . VAL A 1 365 ? 21.361 17.963 -34.225 1.00 94.75 365 VAL A CA 1
ATOM 2794 C C . VAL A 1 365 ? 22.850 18.183 -33.959 1.00 94.75 365 VAL A C 1
ATOM 2796 O O . VAL A 1 365 ? 23.363 17.877 -32.874 1.00 94.75 365 VAL A O 1
ATOM 2799 N N . LYS A 1 366 ? 23.548 18.763 -34.939 1.00 92.56 366 LYS A N 1
ATOM 2800 C CA . LYS A 1 366 ? 24.989 19.033 -34.876 1.00 92.56 366 LYS A CA 1
ATOM 2801 C C . LYS A 1 366 ? 25.370 19.801 -33.603 1.00 92.56 366 LYS A C 1
ATOM 2803 O O . LYS A 1 366 ? 24.751 20.801 -33.251 1.00 92.56 366 LYS A O 1
ATOM 2808 N N . GLY A 1 367 ? 26.412 19.334 -32.910 1.00 92.06 367 GLY A N 1
ATOM 2809 C CA . GLY A 1 367 ? 26.927 19.959 -31.683 1.00 92.06 367 GLY A CA 1
ATOM 2810 C C . GLY A 1 367 ? 26.083 19.727 -30.421 1.00 92.06 367 GLY A C 1
ATOM 2811 O O . GLY A 1 367 ? 26.445 20.220 -29.354 1.00 92.06 367 GLY A O 1
ATOM 2812 N N . SER A 1 368 ? 24.977 18.978 -30.505 1.00 94.88 368 SER A N 1
ATOM 2813 C CA . SER A 1 368 ? 24.128 18.679 -29.342 1.00 94.88 368 SER A CA 1
ATOM 2814 C C . SER A 1 368 ? 24.564 17.440 -28.552 1.00 94.88 368 SER A C 1
ATOM 2816 O O . SER A 1 368 ? 24.216 17.321 -27.377 1.00 94.88 368 SER A O 1
ATOM 2818 N N . PHE A 1 369 ? 25.319 16.535 -29.180 1.00 96.12 369 PHE A N 1
ATOM 2819 C CA . PHE A 1 369 ? 25.707 15.247 -28.614 1.00 96.12 369 PHE A CA 1
ATOM 2820 C C . PHE A 1 369 ? 26.756 15.389 -27.505 1.00 96.12 369 PHE A C 1
ATOM 2822 O O . PHE A 1 369 ? 27.808 16.003 -27.692 1.00 96.12 369 PHE A O 1
ATOM 2829 N N . LYS A 1 370 ? 26.472 14.804 -26.339 1.00 95.44 370 LYS A N 1
ATOM 2830 C CA . LYS A 1 370 ? 27.313 14.849 -25.139 1.00 95.44 370 LYS A CA 1
ATOM 2831 C C . LYS A 1 370 ? 27.329 13.490 -24.458 1.00 95.44 370 LYS A C 1
ATOM 2833 O O . LYS A 1 370 ? 26.276 12.889 -24.260 1.00 95.44 370 LYS A O 1
ATOM 2838 N N . ILE A 1 371 ? 28.509 13.055 -24.018 1.00 95.31 371 ILE A N 1
ATOM 2839 C CA . ILE A 1 371 ? 28.672 11.868 -23.173 1.00 95.31 371 ILE A CA 1
ATOM 2840 C C . ILE A 1 371 ? 29.228 12.308 -21.822 1.00 95.31 371 ILE A C 1
ATOM 2842 O O . ILE A 1 371 ? 30.290 12.924 -21.745 1.00 95.31 371 ILE A O 1
ATOM 2846 N N . LY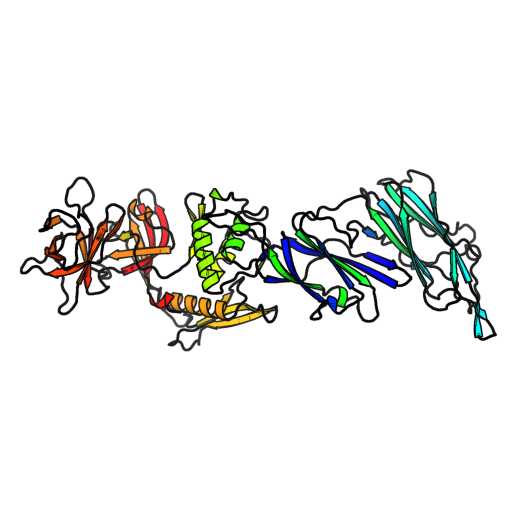S A 1 372 ? 28.519 11.963 -20.749 1.00 95.19 372 LYS A N 1
ATOM 2847 C CA . LYS A 1 372 ? 28.988 12.092 -19.372 1.00 95.19 372 LYS A CA 1
ATOM 2848 C C . LYS A 1 372 ? 29.356 10.708 -18.844 1.00 95.19 372 LYS A C 1
ATOM 2850 O O . LYS A 1 372 ? 28.497 9.835 -18.713 1.00 95.19 372 LYS A O 1
ATOM 2855 N N . TYR A 1 373 ? 30.631 10.537 -18.516 1.00 91.88 373 TYR A N 1
ATOM 2856 C CA . TYR A 1 373 ? 31.144 9.344 -17.852 1.00 91.88 373 TYR A CA 1
ATOM 2857 C C . TYR A 1 373 ? 31.031 9.516 -16.340 1.00 91.88 373 TYR A C 1
ATOM 2859 O O . TYR A 1 373 ? 31.537 10.486 -15.777 1.00 91.88 373 TYR A O 1
ATOM 2867 N N . VAL A 1 374 ? 30.353 8.580 -15.686 1.00 89.19 374 VAL A N 1
ATOM 2868 C CA . VAL A 1 374 ? 30.321 8.472 -14.228 1.00 89.19 374 VAL A CA 1
ATOM 2869 C C . VAL A 1 374 ? 31.500 7.592 -13.821 1.00 89.19 374 VAL A C 1
ATOM 2871 O O . VAL A 1 374 ? 31.449 6.370 -13.961 1.00 89.19 374 VAL A O 1
ATOM 2874 N N . MET A 1 375 ? 32.596 8.221 -13.397 1.00 87.56 375 MET A N 1
ATOM 2875 C CA . MET A 1 375 ? 33.795 7.502 -12.967 1.00 87.56 375 MET A CA 1
ATOM 2876 C C . MET A 1 375 ? 33.581 6.918 -11.565 1.00 87.56 375 MET A C 1
ATOM 2878 O O . MET A 1 375 ? 33.089 7.641 -10.699 1.00 87.56 375 MET A O 1
ATOM 2882 N N . PRO A 1 376 ? 33.936 5.642 -11.320 1.00 82.38 376 PRO A N 1
ATOM 2883 C CA . PRO A 1 376 ? 34.022 5.140 -9.957 1.00 82.38 376 PRO A CA 1
ATOM 2884 C C . PRO A 1 376 ? 35.146 5.861 -9.211 1.00 82.38 376 PRO A C 1
ATOM 2886 O O . PRO A 1 376 ? 36.251 5.986 -9.735 1.00 82.38 376 PRO A O 1
ATOM 2889 N N . GLY A 1 377 ? 34.853 6.298 -7.997 1.00 82.62 377 GLY A N 1
ATOM 2890 C CA . GLY A 1 377 ? 35.838 6.704 -6.997 1.00 82.62 377 GLY A CA 1
ATOM 2891 C C . GLY A 1 377 ? 35.729 5.834 -5.748 1.00 82.62 377 GLY A C 1
ATOM 2892 O O . GLY A 1 377 ? 34.930 4.896 -5.722 1.00 82.62 377 GLY A O 1
ATOM 2893 N N . ASP A 1 378 ? 36.482 6.187 -4.711 1.00 79.25 378 ASP A N 1
ATOM 2894 C CA . ASP A 1 378 ? 36.522 5.448 -3.440 1.00 79.25 378 ASP A CA 1
ATOM 2895 C C . ASP A 1 378 ? 35.142 5.381 -2.757 1.00 79.25 378 ASP A C 1
ATOM 2897 O O . ASP A 1 378 ? 34.776 4.354 -2.194 1.00 79.25 378 ASP A O 1
ATOM 2901 N N . ASP A 1 379 ? 34.316 6.420 -2.927 1.00 81.62 379 ASP A N 1
ATOM 2902 C CA . ASP A 1 379 ? 32.941 6.489 -2.404 1.00 81.62 379 ASP A CA 1
ATOM 2903 C C . ASP A 1 379 ? 31.913 5.697 -3.241 1.00 81.62 379 ASP A C 1
ATOM 2905 O O . ASP A 1 379 ? 30.707 5.733 -2.982 1.00 81.62 379 ASP A O 1
ATOM 2909 N N . THR A 1 380 ? 32.341 5.023 -4.314 1.00 85.94 380 THR A N 1
ATOM 2910 C CA . THR A 1 380 ? 31.412 4.285 -5.177 1.00 85.94 380 THR A CA 1
ATOM 2911 C C . THR A 1 380 ? 31.025 2.969 -4.537 1.00 85.94 380 THR A C 1
ATOM 2913 O O . THR A 1 380 ? 31.863 2.091 -4.362 1.00 85.94 380 THR A O 1
ATOM 2916 N N . ALA A 1 381 ? 29.729 2.805 -4.285 1.00 89.25 381 ALA A N 1
ATOM 2917 C CA . ALA A 1 381 ? 29.222 1.586 -3.685 1.00 89.25 381 ALA A CA 1
ATOM 2918 C C . ALA A 1 381 ? 29.501 0.343 -4.546 1.00 89.25 381 ALA A C 1
ATOM 2920 O O . ALA A 1 381 ? 29.193 0.318 -5.747 1.00 89.25 381 ALA A O 1
ATOM 2921 N N . ASP A 1 382 ? 30.053 -0.691 -3.917 1.00 89.25 382 ASP A N 1
ATOM 2922 C CA . ASP A 1 382 ? 30.402 -1.978 -4.526 1.00 89.25 382 ASP A CA 1
ATOM 2923 C C . ASP A 1 382 ? 29.423 -3.105 -4.135 1.00 89.25 382 ASP A C 1
ATOM 2925 O O . ASP A 1 382 ? 29.418 -4.180 -4.744 1.00 89.25 382 ASP A O 1
ATOM 2929 N N . ALA A 1 383 ? 28.535 -2.832 -3.180 1.00 93.56 383 ALA A N 1
ATOM 2930 C CA . ALA A 1 383 ? 27.404 -3.659 -2.783 1.00 93.56 383 ALA A CA 1
ATOM 2931 C C . ALA A 1 383 ? 26.172 -2.792 -2.474 1.00 93.56 383 ALA A C 1
ATOM 2933 O O . ALA A 1 383 ? 26.250 -1.566 -2.375 1.00 93.56 383 ALA A O 1
ATOM 2934 N N . VAL A 1 384 ? 25.013 -3.432 -2.328 1.00 96.44 384 VAL A N 1
ATOM 2935 C CA . VAL A 1 384 ? 23.758 -2.774 -1.951 1.00 96.44 384 VAL A CA 1
ATOM 2936 C C . VAL A 1 384 ? 23.132 -3.524 -0.786 1.00 96.44 384 VAL A C 1
ATOM 2938 O O . VAL A 1 384 ? 22.800 -4.701 -0.915 1.00 96.44 384 VAL A O 1
ATOM 2941 N N . THR A 1 385 ? 22.938 -2.840 0.336 1.00 97.19 385 THR A N 1
ATOM 2942 C CA . THR A 1 385 ? 22.153 -3.335 1.468 1.00 97.19 385 THR A CA 1
ATOM 2943 C C . THR A 1 385 ? 20.711 -2.889 1.288 1.00 97.19 385 THR A C 1
ATOM 2945 O O . THR A 1 385 ? 20.410 -1.696 1.310 1.00 97.19 385 THR A O 1
ATOM 2948 N N . VAL A 1 386 ? 19.823 -3.853 1.068 1.00 97.19 386 VAL A N 1
ATOM 2949 C CA . VAL A 1 386 ? 18.390 -3.621 0.906 1.00 97.19 386 VAL A CA 1
ATOM 2950 C C . VAL A 1 386 ? 17.699 -3.827 2.244 1.00 97.19 386 VAL A C 1
ATOM 2952 O O . VAL A 1 386 ? 17.667 -4.945 2.756 1.00 97.19 386 VAL A O 1
ATOM 2955 N N . GLU A 1 387 ? 17.129 -2.756 2.782 1.00 97.19 387 GLU A N 1
ATOM 2956 C CA . GLU A 1 387 ? 16.241 -2.791 3.942 1.00 97.19 387 GLU A CA 1
ATOM 2957 C C . GLU A 1 387 ? 14.819 -3.131 3.470 1.00 97.19 387 GLU A C 1
ATOM 2959 O O . GLU A 1 387 ? 14.307 -2.536 2.515 1.00 97.19 387 GLU A O 1
ATOM 2964 N N . TYR A 1 388 ? 14.193 -4.114 4.113 1.00 95.94 388 TYR A N 1
ATOM 2965 C CA . TYR A 1 388 ? 12.862 -4.623 3.779 1.00 95.94 388 TYR A CA 1
ATOM 2966 C C . TYR A 1 388 ? 12.115 -5.046 5.055 1.00 95.94 388 TYR A C 1
ATOM 2968 O O . TYR A 1 388 ? 12.713 -5.196 6.118 1.00 95.94 388 TYR A O 1
ATOM 2976 N N . PHE A 1 389 ? 10.794 -5.230 4.989 1.00 95.56 389 PHE A N 1
ATOM 2977 C CA . PHE A 1 389 ? 10.007 -5.616 6.167 1.00 95.56 389 PHE A CA 1
ATOM 2978 C C . PHE A 1 389 ? 9.711 -7.115 6.154 1.00 95.56 389 PHE A C 1
ATOM 2980 O O . PHE A 1 389 ? 8.885 -7.583 5.379 1.00 95.56 389 PHE A O 1
ATOM 2987 N N . SER A 1 390 ? 10.376 -7.904 6.994 1.00 95.44 390 SER A N 1
ATOM 2988 C CA . SER A 1 390 ? 10.284 -9.363 6.909 1.00 95.44 390 SER A CA 1
ATOM 2989 C C . SER A 1 390 ? 8.885 -9.883 7.251 1.00 95.44 390 SER A C 1
ATOM 2991 O O . SER A 1 390 ? 8.407 -9.749 8.377 1.00 95.44 390 SER A O 1
ATOM 2993 N N . SER A 1 391 ? 8.259 -10.584 6.303 1.00 92.38 391 SER A N 1
ATOM 2994 C CA . SER A 1 391 ? 6.970 -11.272 6.507 1.00 92.38 391 SER A CA 1
ATOM 2995 C C . SER A 1 391 ? 7.039 -12.450 7.491 1.00 92.38 391 SER A C 1
ATOM 2997 O O . SER A 1 391 ? 5.998 -12.966 7.900 1.00 92.38 391 SER A O 1
ATOM 2999 N N . ARG A 1 392 ? 8.251 -12.891 7.870 1.00 91.56 392 ARG A N 1
ATOM 3000 C CA . ARG A 1 392 ? 8.473 -13.990 8.826 1.00 91.56 392 ARG A CA 1
ATOM 3001 C C . ARG A 1 392 ? 8.536 -13.509 10.270 1.00 91.56 392 ARG A C 1
ATOM 3003 O O . ARG A 1 392 ? 8.010 -14.176 11.151 1.00 91.56 392 ARG A O 1
ATOM 3010 N N . THR A 1 393 ? 9.226 -12.397 10.509 1.00 92.44 393 THR A N 1
ATOM 3011 C CA . THR A 1 393 ? 9.473 -11.864 11.860 1.00 92.44 393 THR A CA 1
ATOM 3012 C C . THR A 1 393 ? 8.642 -10.625 12.171 1.00 92.44 393 THR A C 1
ATOM 3014 O O . THR A 1 393 ? 8.634 -10.190 13.320 1.00 92.44 393 THR A O 1
ATOM 3017 N N . TRP A 1 394 ? 7.958 -10.062 11.168 1.00 92.31 394 TRP A N 1
ATOM 3018 C CA . TRP A 1 394 ? 7.190 -8.819 11.256 1.00 92.31 394 TRP A CA 1
ATOM 3019 C C . TRP A 1 394 ? 8.005 -7.637 11.794 1.00 92.31 394 TRP A C 1
ATOM 3021 O O . TRP A 1 394 ? 7.515 -6.816 12.568 1.00 92.31 394 TRP A O 1
ATOM 3031 N N . LYS A 1 395 ? 9.279 -7.578 11.399 1.00 94.06 395 LYS A N 1
ATOM 3032 C CA . LYS A 1 395 ? 10.237 -6.535 11.775 1.00 94.06 395 LYS A CA 1
ATOM 3033 C C . LYS A 1 395 ? 11.065 -6.129 10.551 1.00 94.06 395 LYS A C 1
ATOM 3035 O O . LYS A 1 395 ? 11.227 -6.953 9.644 1.00 94.06 395 LYS A O 1
ATOM 3040 N N . PRO A 1 396 ? 11.600 -4.894 10.518 1.00 95.06 396 PRO A N 1
ATOM 3041 C CA . PRO A 1 396 ? 12.611 -4.519 9.539 1.00 95.06 396 PRO A CA 1
ATOM 3042 C C . PRO A 1 396 ? 13.796 -5.489 9.586 1.00 95.06 396 PRO A C 1
ATOM 3044 O O . PRO A 1 396 ? 14.237 -5.884 10.666 1.00 95.06 396 PRO A O 1
ATOM 3047 N N . ASP A 1 397 ? 14.275 -5.877 8.414 1.00 96.75 397 ASP A N 1
ATOM 3048 C CA . ASP A 1 397 ? 15.438 -6.732 8.205 1.00 96.75 397 ASP A CA 1
ATOM 3049 C C . ASP A 1 397 ? 16.230 -6.189 7.006 1.00 96.75 397 ASP A C 1
ATOM 3051 O O . ASP A 1 397 ? 15.715 -5.398 6.210 1.00 96.75 397 ASP A O 1
ATOM 3055 N N . GLU A 1 398 ? 17.486 -6.593 6.866 1.00 96.62 398 GLU A N 1
ATOM 3056 C CA . GLU A 1 398 ? 18.343 -6.147 5.770 1.00 96.62 398 GLU A CA 1
ATOM 3057 C C . GLU A 1 398 ? 19.073 -7.320 5.113 1.00 96.62 398 GLU A C 1
ATOM 3059 O O . GLU A 1 398 ? 19.433 -8.313 5.746 1.00 96.62 398 GLU A O 1
ATOM 3064 N N . THR A 1 399 ? 19.277 -7.232 3.800 1.00 96.19 399 THR A N 1
ATOM 3065 C CA . THR A 1 399 ? 20.095 -8.194 3.055 1.00 96.19 399 THR A CA 1
ATOM 3066 C C . THR A 1 399 ? 21.063 -7.454 2.151 1.00 96.19 399 THR A C 1
ATOM 3068 O O . THR A 1 399 ? 20.687 -6.498 1.473 1.00 96.19 399 THR A O 1
ATOM 3071 N N . THR A 1 400 ? 22.321 -7.886 2.139 1.00 96.31 400 THR A N 1
ATOM 3072 C CA . THR A 1 400 ? 23.358 -7.271 1.309 1.00 96.31 400 THR A CA 1
ATOM 3073 C C . THR A 1 400 ? 23.569 -8.097 0.049 1.00 96.31 400 THR A C 1
ATOM 3075 O O . THR A 1 400 ? 23.920 -9.278 0.092 1.00 96.31 400 THR A O 1
ATOM 3078 N N . ALA A 1 401 ? 23.368 -7.452 -1.092 1.00 94.88 401 ALA A N 1
ATOM 3079 C CA . ALA A 1 401 ? 23.595 -8.003 -2.411 1.00 94.88 401 ALA A CA 1
ATOM 3080 C C . ALA A 1 401 ? 24.877 -7.434 -3.018 1.00 94.88 401 ALA A C 1
ATOM 3082 O O . ALA A 1 401 ? 25.108 -6.224 -3.001 1.00 94.88 401 ALA A O 1
ATOM 3083 N N . LYS A 1 402 ? 25.698 -8.313 -3.593 1.00 94.50 402 LYS A N 1
ATOM 3084 C CA . LYS A 1 402 ? 26.932 -7.940 -4.283 1.00 94.50 402 LYS A CA 1
ATOM 3085 C C . LYS A 1 402 ? 27.136 -8.780 -5.535 1.00 94.50 402 LYS A C 1
ATOM 3087 O O . LYS A 1 402 ? 26.696 -9.926 -5.594 1.00 94.50 402 LYS A O 1
ATOM 3092 N N . LEU A 1 403 ? 27.809 -8.200 -6.525 1.00 92.12 403 LEU A N 1
ATOM 3093 C CA . LEU A 1 403 ? 28.247 -8.933 -7.712 1.00 92.12 403 LEU A CA 1
ATOM 3094 C C . LEU A 1 403 ? 29.340 -9.943 -7.334 1.00 92.12 403 LEU A C 1
ATOM 3096 O O . LEU A 1 403 ? 30.039 -9.757 -6.338 1.00 92.12 403 LEU A O 1
ATOM 3100 N N . ALA A 1 404 ? 29.490 -11.011 -8.120 1.00 89.50 404 ALA A N 1
ATOM 3101 C CA . ALA A 1 404 ? 30.406 -12.113 -7.810 1.00 89.50 404 ALA A CA 1
ATOM 3102 C C . ALA A 1 404 ? 31.879 -11.677 -7.684 1.00 89.50 404 ALA A C 1
ATOM 3104 O O . ALA A 1 404 ? 32.636 -12.270 -6.922 1.00 89.50 404 ALA A O 1
ATOM 3105 N N . ASP A 1 405 ? 32.272 -10.636 -8.415 1.00 87.81 405 ASP A N 1
ATOM 3106 C CA . ASP 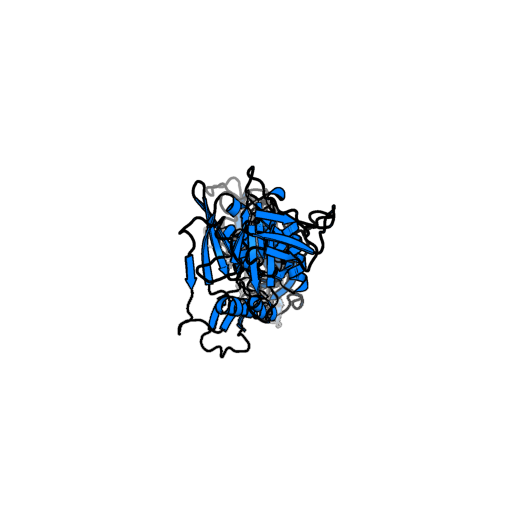A 1 405 ? 33.611 -10.045 -8.428 1.00 87.81 405 ASP A CA 1
ATOM 3107 C C . ASP A 1 405 ? 33.806 -8.929 -7.383 1.00 87.81 405 ASP A C 1
ATOM 3109 O O . ASP A 1 405 ? 34.902 -8.380 -7.271 1.00 87.81 405 ASP A O 1
ATOM 3113 N N . SER A 1 406 ? 32.768 -8.585 -6.614 1.00 89.31 406 SER A N 1
ATOM 3114 C CA . SER A 1 406 ? 32.806 -7.513 -5.616 1.00 89.31 406 SER A CA 1
ATOM 3115 C C . SER A 1 406 ? 33.198 -8.018 -4.222 1.00 89.31 406 SER A C 1
ATOM 3117 O O . SER A 1 406 ? 32.753 -9.082 -3.768 1.00 89.31 406 SER A O 1
ATOM 3119 N N . GLN A 1 407 ? 34.003 -7.229 -3.504 1.00 87.12 407 GLN A N 1
ATOM 3120 C CA . GLN A 1 407 ? 34.340 -7.501 -2.103 1.00 87.12 407 GLN A CA 1
ATOM 3121 C C . GLN A 1 407 ? 33.157 -7.162 -1.188 1.00 87.12 407 GLN A C 1
ATOM 3123 O O . GLN A 1 407 ? 32.778 -7.998 -0.361 1.00 87.12 407 GLN A O 1
ATOM 3128 N N . GLY A 1 408 ? 32.453 -6.062 -1.474 1.00 88.31 408 GLY A N 1
ATOM 3129 C CA . GLY A 1 408 ? 31.307 -5.584 -0.705 1.00 88.31 408 GLY A CA 1
ATOM 3130 C C . GLY A 1 408 ? 31.719 -4.722 0.485 1.00 88.31 408 GLY A C 1
ATOM 3131 O O . GLY A 1 408 ? 31.038 -4.753 1.509 1.00 88.31 408 GLY A O 1
ATOM 3132 N N . ASP A 1 409 ? 32.831 -4.000 0.352 1.00 88.31 409 ASP A N 1
ATOM 3133 C CA . ASP A 1 409 ? 33.440 -3.202 1.417 1.00 88.31 409 ASP A CA 1
ATOM 3134 C C . ASP A 1 409 ? 32.687 -1.878 1.647 1.00 88.31 409 ASP A C 1
ATOM 3136 O O . ASP A 1 409 ? 32.647 -1.374 2.768 1.00 88.31 409 ASP A O 1
ATOM 3140 N N . ASN A 1 410 ? 32.026 -1.350 0.609 1.00 90.81 410 ASN A N 1
ATOM 3141 C CA . ASN A 1 410 ? 31.297 -0.080 0.614 1.00 90.81 410 ASN A CA 1
ATOM 3142 C C . ASN A 1 410 ? 29.826 -0.285 0.187 1.00 90.81 410 ASN A C 1
ATOM 3144 O O . ASN A 1 410 ? 29.436 0.080 -0.930 1.00 90.81 410 ASN A O 1
ATOM 3148 N N . PRO A 1 411 ? 28.963 -0.863 1.043 1.00 93.31 411 PRO A N 1
ATOM 3149 C CA . PRO A 1 411 ? 27.563 -1.081 0.700 1.00 93.31 411 PRO A CA 1
ATOM 3150 C C . PRO A 1 411 ? 26.731 0.214 0.737 1.00 93.31 411 PRO A C 1
ATOM 3152 O O . PRO A 1 411 ? 26.702 0.930 1.738 1.00 93.31 411 PRO A O 1
ATOM 3155 N N . ALA A 1 412 ? 25.965 0.481 -0.326 1.00 95.12 412 ALA A N 1
ATOM 3156 C CA . ALA A 1 412 ? 24.927 1.515 -0.315 1.00 95.12 412 ALA A CA 1
ATOM 3157 C C . ALA A 1 412 ? 23.633 0.982 0.308 1.00 95.12 412 ALA A C 1
ATOM 3159 O O . ALA A 1 412 ? 23.128 -0.062 -0.107 1.00 95.12 412 ALA A O 1
ATOM 3160 N N . LYS A 1 413 ? 23.049 1.726 1.251 1.00 95.94 413 LYS A N 1
ATOM 3161 C CA . LYS A 1 413 ? 21.758 1.373 1.854 1.00 95.94 413 LYS A CA 1
ATOM 3162 C C . LYS A 1 413 ? 20.585 1.863 1.012 1.00 95.94 413 LYS A C 1
ATOM 3164 O O . LYS A 1 413 ? 20.535 3.024 0.606 1.00 95.94 413 LYS A O 1
ATOM 3169 N N . VAL A 1 414 ? 19.622 0.980 0.768 1.00 95.69 414 VAL A N 1
ATOM 3170 C CA . VAL A 1 414 ? 18.391 1.271 0.032 1.00 95.69 414 VAL A CA 1
ATOM 3171 C C . VAL A 1 41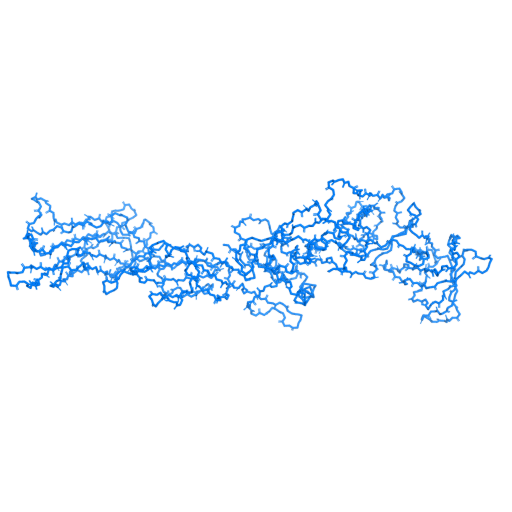4 ? 17.204 0.645 0.752 1.00 95.69 414 VAL A C 1
ATOM 3173 O O . VAL A 1 414 ? 17.165 -0.561 0.944 1.00 95.69 414 VAL A O 1
ATOM 3176 N N . ASN A 1 415 ? 16.190 1.447 1.067 1.00 95.19 415 ASN A N 1
ATOM 3177 C CA . ASN A 1 415 ? 14.913 0.934 1.557 1.00 95.19 415 ASN A CA 1
ATOM 3178 C C . ASN A 1 415 ? 14.007 0.531 0.381 1.00 95.19 415 ASN A C 1
ATOM 3180 O O . ASN A 1 415 ? 13.707 1.357 -0.493 1.00 95.19 415 ASN A O 1
ATOM 3184 N N . LEU A 1 416 ? 13.568 -0.730 0.363 1.00 94.94 416 LEU A N 1
ATOM 3185 C CA . LEU A 1 416 ? 12.620 -1.271 -0.608 1.00 94.94 416 LEU A CA 1
ATOM 3186 C C . LEU A 1 416 ? 11.237 -1.426 0.034 1.00 94.94 416 LEU A C 1
ATOM 3188 O O . LEU A 1 416 ? 10.794 -2.517 0.393 1.00 94.94 416 LEU A O 1
ATOM 3192 N N . PHE A 1 417 ? 10.546 -0.296 0.154 1.00 95.75 417 PHE A N 1
ATOM 3193 C CA . PHE A 1 417 ? 9.200 -0.226 0.713 1.00 95.75 417 PHE A CA 1
ATOM 3194 C C . PHE A 1 417 ? 8.232 -1.186 0.002 1.00 95.75 417 PHE A C 1
ATOM 3196 O O . PHE A 1 417 ? 8.145 -1.204 -1.227 1.00 95.75 417 PHE A O 1
ATOM 3203 N N . GLY A 1 418 ? 7.498 -1.973 0.788 1.00 94.88 418 GLY A N 1
ATOM 3204 C CA . GLY A 1 418 ? 6.551 -2.972 0.296 1.00 94.88 418 GLY A CA 1
ATOM 3205 C C . GLY A 1 418 ? 7.144 -4.343 -0.027 1.00 94.88 418 GLY A C 1
ATOM 3206 O O . GLY A 1 418 ? 6.392 -5.287 -0.259 1.00 94.88 418 GLY A O 1
ATOM 3207 N N . CYS A 1 419 ? 8.472 -4.490 -0.022 1.00 95.75 419 CYS A N 1
ATOM 3208 C CA . CYS A 1 419 ? 9.104 -5.797 -0.147 1.00 95.75 419 CYS A CA 1
ATOM 3209 C C . CYS A 1 419 ? 9.128 -6.507 1.210 1.00 95.75 419 CYS A C 1
ATOM 3211 O O . CYS A 1 419 ? 9.591 -5.943 2.204 1.00 95.75 419 CYS A O 1
ATOM 3213 N N . THR A 1 420 ? 8.681 -7.766 1.238 1.00 94.88 420 THR A N 1
ATOM 3214 C CA . THR A 1 420 ? 8.634 -8.564 2.475 1.00 94.88 420 THR A CA 1
ATOM 3215 C C . THR A 1 420 ? 9.327 -9.921 2.420 1.00 94.88 420 THR A C 1
ATOM 3217 O O . THR A 1 420 ? 9.429 -10.612 3.441 1.00 94.88 420 THR A O 1
ATOM 3220 N N . ALA A 1 421 ? 9.819 -10.309 1.244 1.00 94.25 421 ALA A N 1
ATOM 3221 C CA . ALA A 1 421 ? 10.548 -11.550 1.023 1.00 94.25 421 ALA A CA 1
ATOM 3222 C C . ALA A 1 421 ? 12.044 -11.268 0.846 1.00 94.25 421 ALA A C 1
ATOM 3224 O O . ALA A 1 421 ? 12.430 -10.412 0.049 1.00 94.25 421 ALA A O 1
ATOM 3225 N N . LYS A 1 422 ? 12.888 -12.036 1.547 1.00 94.88 422 LYS A N 1
ATOM 3226 C CA . LYS A 1 422 ? 14.350 -11.906 1.470 1.00 94.88 422 LYS A CA 1
ATOM 3227 C C . LYS A 1 422 ? 14.876 -12.112 0.049 1.00 94.88 422 LYS A C 1
ATOM 3229 O O . LYS A 1 422 ? 15.704 -11.334 -0.410 1.00 94.88 422 LYS A O 1
ATOM 3234 N N . ASP A 1 423 ? 14.369 -13.121 -0.657 1.00 94.38 423 ASP A N 1
ATOM 3235 C CA . ASP A 1 423 ? 14.819 -13.448 -2.017 1.00 94.38 423 ASP A CA 1
ATOM 3236 C C . ASP A 1 423 ? 14.463 -12.341 -3.019 1.00 94.38 423 ASP A C 1
ATOM 3238 O O . ASP A 1 423 ? 15.250 -12.023 -3.912 1.00 94.38 423 ASP A O 1
ATOM 3242 N N . HIS A 1 424 ? 13.304 -11.697 -2.830 1.00 95.00 424 HIS A N 1
ATOM 3243 C CA . HIS A 1 424 ? 12.905 -10.528 -3.610 1.00 95.00 424 HIS A CA 1
ATOM 3244 C C . HIS A 1 424 ? 13.857 -9.349 -3.345 1.00 95.00 424 HIS A C 1
ATOM 3246 O O . HIS A 1 424 ? 14.426 -8.800 -4.291 1.00 95.00 424 HIS A O 1
ATOM 3252 N N . ALA A 1 425 ? 14.116 -9.024 -2.072 1.00 95.94 425 ALA A N 1
ATOM 3253 C CA . ALA A 1 425 ? 15.051 -7.966 -1.686 1.00 95.94 425 ALA A CA 1
ATOM 3254 C C . ALA A 1 425 ? 16.472 -8.219 -2.224 1.00 95.94 425 ALA A C 1
ATOM 3256 O O . ALA A 1 425 ? 17.093 -7.311 -2.777 1.00 95.94 425 ALA A O 1
ATOM 3257 N N . GLN A 1 426 ? 16.966 -9.459 -2.140 1.00 95.00 426 GLN A N 1
ATOM 3258 C CA . GLN A 1 426 ? 18.290 -9.844 -2.634 1.00 95.00 426 GLN A CA 1
ATOM 3259 C C . GLN A 1 426 ? 18.416 -9.645 -4.149 1.00 95.00 426 GLN A C 1
ATOM 3261 O O . GLN A 1 426 ? 19.402 -9.081 -4.626 1.00 95.00 426 GLN A O 1
ATOM 3266 N N . ARG A 1 427 ? 17.411 -10.083 -4.914 1.00 94.69 427 ARG A N 1
ATOM 3267 C CA . ARG A 1 427 ? 17.386 -9.956 -6.375 1.00 94.69 427 ARG A CA 1
ATOM 3268 C C . ARG A 1 427 ? 17.320 -8.501 -6.831 1.00 94.69 427 ARG A C 1
ATOM 3270 O O . ARG A 1 427 ? 18.012 -8.122 -7.777 1.00 94.69 427 ARG A O 1
ATOM 3277 N N . GLU A 1 428 ? 16.524 -7.668 -6.166 1.00 95.19 428 GLU A N 1
ATOM 3278 C CA . GLU A 1 428 ? 16.493 -6.237 -6.484 1.00 95.19 428 GLU A CA 1
ATOM 3279 C C . GLU A 1 428 ? 17.778 -5.522 -6.043 1.00 95.19 428 GLU A C 1
ATOM 3281 O O . GLU A 1 428 ? 18.276 -4.667 -6.776 1.00 95.19 428 GLU A O 1
ATOM 3286 N N . GLY A 1 429 ? 18.400 -5.935 -4.935 1.00 95.25 429 GLY A N 1
ATOM 3287 C CA . GLY A 1 429 ? 19.729 -5.465 -4.536 1.00 95.25 429 GLY A CA 1
ATOM 3288 C C . GLY A 1 429 ? 20.811 -5.780 -5.575 1.00 95.25 429 GLY A C 1
ATOM 3289 O O . GLY A 1 429 ? 21.582 -4.893 -5.947 1.00 95.25 429 GLY A O 1
ATOM 3290 N N . LEU A 1 430 ? 20.832 -7.008 -6.112 1.00 94.81 430 LEU A N 1
ATOM 3291 C CA . LEU A 1 430 ? 21.762 -7.419 -7.175 1.00 94.81 430 LEU A CA 1
ATOM 3292 C C . LEU A 1 430 ? 21.573 -6.592 -8.447 1.00 94.81 430 LEU A C 1
ATOM 3294 O O . LEU A 1 430 ? 22.550 -6.181 -9.074 1.00 94.81 430 LEU A O 1
ATOM 3298 N N . TYR A 1 431 ? 20.322 -6.317 -8.815 1.00 94.94 431 TYR A N 1
ATOM 3299 C CA . TYR A 1 431 ? 20.012 -5.447 -9.941 1.00 94.94 431 TYR A CA 1
ATOM 3300 C C . TYR A 1 431 ? 20.507 -4.011 -9.718 1.00 94.94 431 TYR A C 1
ATOM 3302 O O . TYR A 1 431 ? 21.136 -3.442 -10.610 1.00 94.94 431 TYR A O 1
ATOM 3310 N N . ILE A 1 432 ? 20.286 -3.425 -8.536 1.00 94.50 432 ILE A N 1
ATOM 3311 C CA . ILE A 1 432 ? 20.752 -2.063 -8.225 1.00 94.50 432 ILE A CA 1
ATOM 3312 C C . ILE A 1 432 ? 22.287 -1.999 -8.268 1.00 94.50 432 ILE A C 1
ATOM 3314 O O . ILE A 1 432 ? 22.840 -1.062 -8.852 1.00 94.50 432 ILE A O 1
ATOM 3318 N N . ALA A 1 433 ? 22.974 -3.011 -7.728 1.00 94.06 433 ALA A N 1
ATOM 3319 C CA . ALA A 1 433 ? 24.431 -3.120 -7.790 1.00 94.06 433 ALA A CA 1
ATOM 3320 C C . ALA A 1 433 ? 24.934 -3.222 -9.244 1.00 94.06 433 ALA A C 1
ATOM 3322 O O . ALA A 1 433 ? 25.834 -2.480 -9.650 1.00 94.06 433 ALA A O 1
ATOM 3323 N N . ALA A 1 434 ? 24.311 -4.078 -10.061 1.00 94.06 434 ALA A N 1
ATOM 3324 C CA . ALA A 1 434 ? 24.647 -4.237 -11.477 1.00 94.06 434 ALA A CA 1
ATOM 3325 C C . ALA A 1 434 ? 24.400 -2.948 -12.279 1.00 94.06 434 ALA A C 1
ATOM 3327 O O . ALA A 1 434 ? 25.246 -2.533 -13.074 1.00 94.06 434 ALA A O 1
ATOM 3328 N N . ASN A 1 435 ? 23.276 -2.270 -12.031 1.00 93.25 435 ASN A N 1
ATOM 3329 C CA . ASN A 1 435 ? 22.941 -0.985 -12.637 1.00 93.25 435 ASN A CA 1
ATOM 3330 C C . ASN A 1 435 ? 24.010 0.073 -12.306 1.00 93.25 435 ASN A C 1
ATOM 3332 O O . ASN A 1 435 ? 24.553 0.695 -13.218 1.00 93.25 435 ASN A O 1
ATOM 3336 N N . ASN A 1 436 ? 24.402 0.214 -11.034 1.00 91.69 436 ASN A N 1
ATOM 3337 C CA . ASN A 1 436 ? 25.463 1.143 -10.622 1.00 91.69 436 ASN A CA 1
ATOM 3338 C C . ASN A 1 436 ? 26.828 0.825 -11.272 1.00 91.69 436 ASN A C 1
ATOM 3340 O O . ASN A 1 436 ? 27.615 1.724 -11.592 1.00 91.69 436 ASN A O 1
ATOM 3344 N N . ARG A 1 437 ? 27.134 -0.462 -11.478 1.00 90.94 437 ARG A N 1
ATOM 3345 C CA . ARG A 1 437 ? 28.413 -0.914 -12.045 1.00 90.94 437 ARG A CA 1
ATOM 3346 C C . ARG A 1 437 ? 28.507 -0.699 -13.553 1.00 90.94 437 ARG A C 1
ATOM 3348 O O . ARG A 1 437 ? 29.537 -0.212 -14.024 1.00 90.94 437 ARG A O 1
ATOM 3355 N N . TYR A 1 438 ? 27.475 -1.091 -14.297 1.00 92.69 438 TYR A N 1
ATOM 3356 C CA . TYR A 1 438 ? 27.552 -1.217 -15.755 1.00 92.69 438 TYR A CA 1
ATOM 3357 C C . TYR A 1 438 ? 26.954 -0.018 -16.509 1.00 92.69 438 TYR A C 1
ATOM 3359 O O . TYR A 1 438 ? 27.446 0.339 -17.581 1.00 92.69 438 TYR A O 1
ATOM 3367 N N . ARG A 1 439 ? 25.968 0.688 -15.942 1.00 93.94 439 ARG A N 1
ATOM 3368 C CA . ARG A 1 439 ? 25.295 1.832 -16.586 1.00 93.94 439 ARG A CA 1
ATOM 3369 C C . ARG A 1 439 ? 25.901 3.176 -16.156 1.00 93.94 439 ARG A C 1
ATOM 3371 O O . ARG A 1 439 ? 25.287 3.982 -15.467 1.00 93.94 439 ARG A O 1
ATOM 3378 N N . ARG A 1 440 ? 27.140 3.430 -16.593 1.00 91.69 440 ARG A N 1
ATOM 3379 C CA . ARG A 1 440 ? 27.947 4.619 -16.213 1.00 91.69 440 ARG A CA 1
ATOM 3380 C C . ARG A 1 440 ? 28.156 5.656 -17.315 1.00 91.69 440 ARG A C 1
ATOM 3382 O O . ARG A 1 440 ? 28.869 6.638 -17.122 1.00 91.69 440 ARG A O 1
ATOM 3389 N N . ARG A 1 441 ? 27.571 5.439 -18.490 1.00 94.38 441 ARG A N 1
ATOM 3390 C CA . ARG A 1 441 ? 27.709 6.331 -19.649 1.00 94.38 441 ARG A CA 1
ATOM 3391 C C . ARG A 1 441 ? 26.359 6.968 -19.934 1.00 94.38 441 ARG A C 1
ATOM 3393 O O . ARG A 1 441 ? 25.482 6.317 -20.491 1.00 94.38 441 ARG A O 1
ATOM 3400 N N . MET A 1 442 ? 26.200 8.221 -19.529 1.00 95.50 442 MET A N 1
ATOM 3401 C CA . MET A 1 442 ? 24.991 9.001 -19.787 1.00 95.50 442 MET A CA 1
ATOM 3402 C C . MET A 1 442 ? 25.193 9.781 -21.079 1.00 95.50 442 MET A C 1
ATOM 3404 O O . MET A 1 442 ? 26.187 10.496 -21.212 1.00 95.50 442 MET A O 1
ATOM 3408 N N . VAL A 1 443 ? 24.275 9.649 -22.027 1.00 96.50 443 VAL A N 1
ATOM 3409 C CA . VAL A 1 443 ? 24.353 10.326 -23.323 1.00 96.50 443 VAL A CA 1
ATOM 3410 C C . VAL A 1 443 ? 23.174 11.278 -23.441 1.00 96.50 443 VAL A C 1
ATOM 3412 O O . VAL A 1 443 ? 22.035 10.902 -23.168 1.00 96.50 443 VAL A O 1
ATOM 3415 N N . THR A 1 444 ? 23.445 12.513 -23.845 1.00 97.06 444 THR A N 1
ATOM 3416 C CA . THR A 1 444 ? 22.418 13.521 -24.115 1.00 97.06 444 THR A CA 1
ATOM 3417 C C . THR A 1 444 ? 22.617 14.067 -25.516 1.00 97.06 444 THR A C 1
ATOM 3419 O O . THR A 1 444 ? 23.736 14.409 -25.890 1.00 97.06 444 THR A O 1
ATOM 3422 N N . PHE A 1 445 ? 21.542 14.155 -26.288 1.00 96.56 445 PHE A N 1
ATOM 3423 C CA . PHE A 1 445 ? 21.559 14.713 -27.637 1.00 96.56 445 PHE A CA 1
ATOM 3424 C C . PHE A 1 445 ? 20.200 15.323 -27.981 1.00 96.56 445 PHE A C 1
ATOM 3426 O O . PHE A 1 445 ? 19.213 15.108 -27.275 1.00 96.56 445 PHE A O 1
ATOM 3433 N N . ARG A 1 446 ? 20.154 16.127 -29.045 1.00 96.81 446 ARG A N 1
ATOM 3434 C CA . ARG A 1 446 ? 18.916 16.710 -29.568 1.00 96.81 446 ARG A CA 1
ATOM 3435 C C . ARG A 1 446 ? 18.612 16.154 -30.944 1.00 96.81 446 ARG A C 1
ATOM 3437 O O . ARG A 1 446 ? 19.524 15.880 -31.716 1.00 96.81 446 ARG A O 1
ATOM 3444 N N . THR A 1 447 ? 17.329 16.017 -31.221 1.00 94.69 447 THR A N 1
ATOM 3445 C CA . THR A 1 447 ? 16.763 15.568 -32.497 1.00 94.69 447 THR A CA 1
ATOM 3446 C C . THR A 1 447 ? 15.618 16.502 -32.874 1.00 94.69 447 THR A C 1
ATOM 3448 O O . THR A 1 447 ? 15.246 17.361 -32.070 1.00 94.69 447 THR A O 1
ATOM 3451 N N . GLU A 1 448 ? 15.063 16.360 -34.070 1.00 91.38 448 GLU A N 1
ATOM 3452 C CA . GLU A 1 448 ? 13.803 17.015 -34.437 1.00 91.38 448 GLU A CA 1
ATOM 3453 C C . GLU A 1 448 ? 12.604 16.238 -33.852 1.00 91.38 448 GLU A C 1
ATOM 3455 O O . GLU A 1 448 ? 12.678 15.702 -32.743 1.00 91.38 448 GLU A O 1
ATOM 3460 N N . LEU A 1 449 ? 11.487 16.144 -34.581 1.00 89.69 449 LEU A N 1
ATOM 3461 C CA . LEU A 1 449 ? 10.272 15.461 -34.117 1.00 89.69 449 LEU A CA 1
ATOM 3462 C C . LEU A 1 449 ? 10.449 13.951 -33.911 1.00 89.69 449 LEU A C 1
ATOM 3464 O O . LEU A 1 449 ? 9.673 13.329 -33.188 1.00 89.69 449 LEU A O 1
ATOM 3468 N N . GLU A 1 450 ? 11.494 13.358 -34.481 1.00 87.94 450 GLU A N 1
ATOM 3469 C CA . GLU A 1 450 ? 11.806 11.935 -34.327 1.00 87.94 450 GLU A CA 1
ATOM 3470 C C . GLU A 1 450 ? 12.086 11.529 -32.881 1.00 87.94 450 GLU A C 1
ATOM 3472 O O . GLU A 1 450 ? 11.850 10.384 -32.495 1.00 87.94 450 GLU A O 1
ATOM 3477 N N . GLY A 1 451 ? 12.544 12.468 -32.049 1.00 89.88 451 GLY A N 1
ATOM 3478 C CA . GLY A 1 451 ? 12.737 12.210 -30.629 1.00 89.88 451 GLY A CA 1
ATOM 3479 C C . GLY A 1 451 ? 11.444 11.948 -29.859 1.00 89.88 451 GLY A C 1
ATOM 3480 O O . GLY A 1 451 ? 11.516 11.519 -28.711 1.00 89.88 451 GLY A O 1
ATOM 3481 N N . MET A 1 452 ? 10.278 12.172 -30.477 1.00 90.00 452 MET A N 1
ATOM 3482 C CA . MET A 1 452 ? 8.966 11.826 -29.921 1.00 90.00 452 MET A CA 1
ATOM 3483 C C . MET A 1 452 ? 8.544 10.374 -30.196 1.00 90.00 452 MET A C 1
ATOM 3485 O O . MET A 1 452 ? 7.513 9.953 -29.676 1.00 90.00 452 MET A O 1
ATOM 3489 N N . ILE A 1 453 ? 9.293 9.622 -31.015 1.00 90.12 453 ILE A N 1
ATOM 3490 C CA . ILE A 1 453 ? 9.014 8.206 -31.309 1.00 90.12 453 ILE A CA 1
ATOM 3491 C C . ILE A 1 453 ? 9.217 7.323 -30.063 1.00 90.12 453 ILE A C 1
ATOM 3493 O O . ILE A 1 453 ? 8.281 6.610 -29.695 1.00 90.12 453 ILE A O 1
ATOM 3497 N N . PRO A 1 454 ? 10.392 7.333 -29.396 1.00 92.69 454 PRO A N 1
ATOM 3498 C CA . PRO A 1 454 ? 10.588 6.521 -28.201 1.00 92.69 454 PRO A CA 1
ATOM 3499 C C . PRO A 1 454 ? 9.846 7.090 -26.984 1.00 92.69 454 PRO A C 1
ATOM 3501 O O . PRO A 1 454 ? 9.483 8.263 -26.923 1.00 92.69 454 PRO A O 1
ATOM 3504 N N . THR A 1 455 ? 9.667 6.254 -25.969 1.00 92.44 455 THR A N 1
ATOM 3505 C CA . THR A 1 455 ? 9.158 6.607 -24.639 1.00 92.44 455 THR A CA 1
ATOM 3506 C C . THR A 1 455 ? 10.208 6.272 -23.567 1.00 92.44 455 THR A C 1
ATOM 3508 O O . THR A 1 455 ? 11.228 5.639 -23.838 1.00 92.44 455 THR A O 1
ATOM 3511 N N . TYR A 1 456 ? 10.004 6.740 -22.330 1.00 93.50 456 TYR A N 1
ATOM 3512 C CA . TYR A 1 456 ? 10.830 6.355 -21.181 1.00 93.50 456 TYR A CA 1
ATOM 3513 C C . TYR A 1 456 ? 11.032 4.837 -21.115 1.00 93.50 456 TYR A C 1
ATOM 3515 O O . TYR A 1 456 ? 10.082 4.079 -21.262 1.00 93.50 456 TYR A O 1
ATOM 3523 N N . GLY A 1 457 ? 12.259 4.395 -20.857 1.00 93.44 457 GLY A N 1
ATOM 3524 C CA . GLY A 1 457 ? 12.589 2.982 -20.730 1.00 93.44 457 GLY A CA 1
ATOM 3525 C C . GLY A 1 457 ? 12.762 2.232 -22.050 1.00 93.44 457 GLY A C 1
ATOM 3526 O O . GLY A 1 457 ? 13.274 1.118 -21.991 1.00 93.44 457 GLY A O 1
ATOM 3527 N N . ASP A 1 458 ? 12.430 2.808 -23.210 1.00 94.38 458 ASP A N 1
ATOM 3528 C CA . ASP A 1 458 ? 12.672 2.156 -24.500 1.00 94.38 458 ASP A CA 1
ATOM 3529 C C . ASP A 1 458 ? 14.167 2.025 -24.810 1.00 94.38 458 ASP A C 1
ATOM 3531 O O . ASP A 1 458 ? 14.987 2.879 -24.450 1.00 94.38 458 ASP A O 1
ATOM 3535 N N . LEU A 1 459 ? 14.509 0.948 -25.517 1.00 94.75 459 LEU A N 1
ATOM 3536 C CA . LEU A 1 459 ? 15.834 0.719 -26.075 1.00 94.75 459 LEU A CA 1
ATOM 3537 C C . LEU A 1 459 ? 15.971 1.460 -27.409 1.00 94.75 459 LEU A C 1
ATOM 3539 O O . LEU A 1 459 ? 15.099 1.368 -28.270 1.00 94.75 459 LEU A O 1
ATOM 3543 N N . VAL A 1 460 ? 17.086 2.152 -27.612 1.00 95.06 460 VAL A N 1
ATOM 3544 C CA . VAL A 1 460 ? 17.425 2.856 -28.854 1.00 95.06 460 VAL A CA 1
ATOM 3545 C C . VAL A 1 460 ? 18.851 2.520 -29.285 1.00 95.06 460 VAL A C 1
ATOM 3547 O O . VAL A 1 460 ? 19.700 2.186 -28.457 1.00 95.06 460 VAL A O 1
ATOM 3550 N N . ALA A 1 461 ? 19.118 2.593 -30.586 1.00 94.25 461 ALA A N 1
ATOM 3551 C CA . ALA A 1 461 ? 20.441 2.367 -31.159 1.00 94.25 461 ALA A CA 1
ATOM 3552 C C . ALA A 1 461 ? 21.083 3.708 -31.524 1.00 94.25 461 ALA A C 1
ATOM 3554 O O . ALA A 1 461 ? 20.480 4.500 -32.244 1.00 94.25 461 ALA A O 1
ATOM 3555 N N . ILE A 1 462 ? 22.301 3.963 -31.043 1.00 94.81 462 ILE A N 1
ATOM 3556 C CA . ILE A 1 462 ? 23.030 5.210 -31.295 1.00 94.81 462 ILE A CA 1
ATOM 3557 C C . ILE A 1 462 ? 24.281 4.922 -32.113 1.00 94.81 462 ILE A C 1
ATOM 3559 O O . ILE A 1 462 ? 25.140 4.147 -31.695 1.00 94.81 462 ILE A O 1
ATOM 3563 N N . THR A 1 463 ? 24.396 5.601 -33.250 1.00 94.06 463 THR A N 1
ATOM 3564 C CA . THR A 1 463 ? 25.582 5.598 -34.108 1.00 94.06 463 THR A CA 1
ATOM 3565 C C . THR A 1 463 ? 26.229 6.976 -34.061 1.00 94.06 463 THR A C 1
ATOM 3567 O O . THR A 1 463 ? 25.546 7.976 -34.260 1.00 94.06 463 THR A O 1
ATOM 3570 N N . HIS A 1 464 ? 27.524 7.077 -33.769 1.00 93.19 464 HIS A N 1
ATOM 3571 C CA . HIS A 1 464 ? 28.207 8.376 -33.738 1.00 93.19 464 HIS A CA 1
ATOM 3572 C C . HIS A 1 464 ? 29.724 8.214 -33.894 1.00 93.19 464 HIS A C 1
ATOM 3574 O O . HIS A 1 464 ? 30.339 7.345 -33.273 1.00 93.19 464 HIS A O 1
ATOM 3580 N N . ASP A 1 465 ? 30.334 9.104 -34.674 1.00 87.94 465 ASP A N 1
ATOM 3581 C CA . ASP A 1 465 ? 31.772 9.142 -34.968 1.00 87.94 465 ASP A CA 1
ATOM 3582 C C . ASP A 1 465 ? 32.651 9.480 -33.744 1.00 87.94 465 ASP A C 1
ATOM 3584 O O . ASP A 1 465 ? 33.642 8.794 -33.503 1.00 87.94 465 ASP A O 1
ATOM 3588 N N . MET A 1 466 ? 32.271 10.478 -32.932 1.00 88.88 466 MET A N 1
ATOM 3589 C CA . MET A 1 466 ? 32.996 10.931 -31.733 1.00 88.88 466 MET A CA 1
ATOM 3590 C C . MET A 1 466 ? 33.419 9.775 -30.798 1.00 88.88 466 MET A C 1
ATOM 3592 O O . MET A 1 466 ? 34.609 9.673 -30.501 1.00 88.88 466 MET A O 1
ATOM 3596 N N . PRO A 1 467 ? 32.517 8.888 -30.330 1.00 88.38 467 PRO A N 1
ATOM 3597 C CA . PRO A 1 467 ? 32.895 7.726 -29.524 1.00 88.38 467 PRO A CA 1
ATOM 3598 C C . PRO A 1 467 ? 33.228 6.471 -30.351 1.00 88.38 467 PRO A C 1
ATOM 3600 O O . PRO A 1 467 ? 33.469 5.417 -29.763 1.00 88.38 467 PRO A O 1
ATOM 3603 N N . ARG A 1 468 ? 33.218 6.562 -31.691 1.00 89.69 468 ARG A N 1
ATOM 3604 C CA . ARG A 1 468 ? 33.345 5.436 -32.636 1.00 89.69 468 ARG A CA 1
ATOM 3605 C C . ARG A 1 468 ? 32.304 4.335 -32.406 1.00 89.69 468 ARG A C 1
ATOM 3607 O O . ARG A 1 468 ? 32.617 3.146 -32.434 1.00 89.69 468 ARG A O 1
ATOM 3614 N N . TRP A 1 469 ? 31.059 4.734 -32.159 1.00 92.31 469 TRP A N 1
ATOM 3615 C CA . TRP A 1 469 ? 29.923 3.815 -32.073 1.00 92.31 469 TRP A CA 1
ATOM 3616 C C . TRP A 1 469 ? 29.379 3.582 -33.474 1.00 92.31 469 TRP A C 1
ATOM 3618 O O . TRP A 1 469 ? 28.456 4.271 -33.894 1.00 92.31 469 TRP A O 1
ATOM 3628 N N . GLY A 1 470 ? 29.998 2.654 -34.199 1.00 91.19 470 GLY A N 1
ATOM 3629 C CA . GLY A 1 470 ? 29.651 2.355 -35.583 1.00 91.19 470 GLY A CA 1
ATOM 3630 C C . GLY A 1 470 ? 29.941 3.479 -36.579 1.00 91.19 470 GLY A C 1
ATOM 3631 O O . GLY A 1 470 ? 30.379 4.578 -36.234 1.00 91.19 470 GLY A O 1
ATOM 3632 N N . GLN A 1 471 ? 29.693 3.170 -37.847 1.00 93.12 471 GLN A N 1
ATOM 3633 C CA . GLN A 1 471 ? 29.737 4.087 -38.983 1.00 93.12 471 GLN A CA 1
ATOM 3634 C C . GLN A 1 471 ? 28.305 4.293 -39.476 1.00 93.12 471 GLN A C 1
ATOM 3636 O O . GLN A 1 471 ? 27.573 3.321 -39.638 1.00 93.12 471 GLN A O 1
ATOM 3641 N N . GLY A 1 472 ? 27.888 5.538 -39.689 1.00 92.44 472 GLY A N 1
ATOM 3642 C CA . GLY A 1 472 ? 26.515 5.852 -40.083 1.00 92.44 472 GLY A CA 1
ATOM 3643 C C . GLY A 1 472 ? 26.454 6.817 -41.252 1.00 92.44 472 GLY A C 1
ATOM 3644 O O . GLY A 1 472 ? 27.375 7.607 -41.451 1.00 92.44 472 GLY A O 1
ATOM 3645 N N . GLY A 1 473 ? 25.347 6.759 -41.984 1.00 93.12 473 GLY A N 1
ATOM 3646 C CA . GLY A 1 473 ? 25.145 7.523 -43.208 1.00 93.12 473 GLY A CA 1
ATOM 3647 C C . GLY A 1 473 ? 23.791 7.255 -43.852 1.00 93.12 473 GLY A C 1
ATOM 3648 O O . GLY A 1 473 ? 22.862 6.799 -43.187 1.00 93.12 473 GLY A O 1
ATOM 3649 N N . GLU A 1 474 ? 23.686 7.513 -45.150 1.00 94.50 474 GLU A N 1
ATOM 3650 C CA . GLU A 1 474 ? 22.501 7.317 -45.986 1.00 94.50 474 GLU A CA 1
ATOM 3651 C C . GLU A 1 474 ? 22.743 6.252 -47.065 1.00 94.50 474 GLU A C 1
ATOM 3653 O O . GLU A 1 474 ? 23.843 6.108 -47.604 1.00 94.50 474 GLU A O 1
ATOM 3658 N N . VAL A 1 475 ? 21.687 5.525 -47.426 1.00 95.06 475 VAL A N 1
ATOM 3659 C CA . VAL A 1 475 ? 21.661 4.708 -48.643 1.00 95.06 475 VAL A CA 1
ATOM 3660 C C . VAL A 1 475 ? 21.350 5.626 -49.828 1.00 95.06 475 VAL A C 1
ATOM 3662 O O . VAL A 1 475 ? 20.308 6.281 -49.857 1.00 95.06 475 VAL A O 1
ATOM 3665 N N . ILE A 1 476 ? 22.258 5.685 -50.803 1.00 95.31 476 ILE A N 1
ATOM 3666 C CA . ILE A 1 476 ? 22.148 6.521 -52.010 1.00 95.31 476 ILE A CA 1
ATOM 3667 C C . ILE A 1 476 ? 21.470 5.766 -53.151 1.00 95.31 476 ILE A C 1
ATOM 3669 O O . ILE A 1 476 ? 20.692 6.352 -53.895 1.00 95.31 476 ILE A O 1
ATOM 3673 N N . ASP A 1 477 ? 21.775 4.482 -53.301 1.00 94.00 477 ASP A N 1
ATOM 3674 C CA . ASP A 1 477 ? 21.188 3.615 -54.321 1.00 94.00 477 ASP A CA 1
ATOM 3675 C C . ASP A 1 477 ? 21.169 2.173 -53.805 1.00 94.00 477 ASP A C 1
ATOM 3677 O O . ASP A 1 477 ? 21.898 1.827 -52.872 1.00 94.00 477 ASP A O 1
ATOM 3681 N N . TRP A 1 478 ? 20.339 1.315 -54.386 1.00 92.94 478 TRP A N 1
ATOM 3682 C CA . TRP A 1 478 ? 20.360 -0.110 -54.076 1.00 92.94 478 TRP A CA 1
ATOM 3683 C C . TRP A 1 478 ? 19.891 -0.948 -55.259 1.00 92.94 478 TRP A C 1
ATOM 3685 O O . TRP A 1 478 ? 19.076 -0.527 -56.077 1.00 92.94 478 TRP A O 1
ATOM 3695 N N . ARG A 1 479 ? 20.415 -2.170 -55.348 1.00 89.62 479 ARG A N 1
ATOM 3696 C CA . ARG A 1 479 ? 20.075 -3.137 -56.392 1.00 89.62 479 ARG A CA 1
ATOM 3697 C C . ARG A 1 479 ? 19.753 -4.481 -55.763 1.00 89.62 479 ARG A C 1
ATOM 3699 O O . ARG A 1 479 ? 20.481 -4.946 -54.890 1.00 89.62 479 ARG A O 1
ATOM 3706 N N . ALA A 1 480 ? 18.688 -5.116 -56.233 1.00 84.56 480 ALA A N 1
ATOM 3707 C CA . ALA A 1 480 ? 18.330 -6.481 -55.874 1.00 84.56 480 ALA A CA 1
ATOM 3708 C C . ALA A 1 480 ? 18.088 -7.308 -57.137 1.00 84.56 480 ALA A C 1
ATOM 3710 O O . ALA A 1 480 ? 17.573 -6.797 -58.129 1.00 84.56 480 ALA A O 1
ATOM 3711 N N . GLU A 1 481 ? 18.434 -8.592 -57.084 1.00 74.94 481 GLU A N 1
ATOM 3712 C CA . GLU A 1 481 ? 18.216 -9.530 -58.194 1.00 74.94 481 GLU A CA 1
ATOM 3713 C C . GLU A 1 481 ? 16.758 -10.026 -58.267 1.00 74.94 481 GLU A C 1
ATOM 3715 O O . GLU A 1 481 ? 16.287 -10.436 -59.325 1.00 74.94 481 GLU A O 1
ATOM 3720 N N . SER A 1 482 ? 16.017 -9.959 -57.154 1.00 70.12 482 SER A N 1
ATOM 3721 C CA . SER A 1 482 ? 14.612 -10.381 -57.059 1.00 70.12 482 SER A CA 1
ATOM 3722 C C . SER A 1 482 ? 13.643 -9.196 -57.149 1.00 70.12 482 SER A C 1
ATOM 3724 O O . SER A 1 482 ? 13.851 -8.153 -56.532 1.00 70.12 482 SER A O 1
ATOM 3726 N N . ALA A 1 483 ? 12.517 -9.387 -57.845 1.00 67.94 483 ALA A N 1
ATOM 3727 C CA . ALA A 1 483 ? 11.458 -8.384 -57.987 1.00 67.94 483 ALA A CA 1
ATOM 3728 C C . ALA A 1 483 ? 10.581 -8.201 -56.727 1.00 67.94 483 ALA A C 1
ATOM 3730 O O . ALA A 1 483 ? 9.788 -7.261 -56.670 1.00 67.94 483 ALA A O 1
ATOM 3731 N N . LYS A 1 484 ? 10.679 -9.086 -55.721 1.00 75.25 484 LYS A N 1
ATOM 3732 C CA . LYS A 1 484 ? 9.860 -9.042 -54.492 1.00 75.25 484 LYS A CA 1
ATOM 3733 C C . LYS A 1 484 ? 10.704 -9.261 -53.233 1.00 75.25 484 LYS A C 1
ATOM 3735 O O . LYS A 1 484 ? 11.648 -10.047 -53.254 1.00 75.25 484 LYS A O 1
ATOM 3740 N N . LEU A 1 485 ? 10.322 -8.578 -52.150 1.00 78.81 485 LEU A N 1
ATOM 3741 C CA . LEU A 1 485 ? 10.883 -8.745 -50.804 1.00 78.81 485 LEU A CA 1
ATOM 3742 C C . LEU A 1 485 ? 10.581 -10.151 -50.234 1.00 78.81 485 LEU A C 1
ATOM 3744 O O . LEU A 1 485 ? 9.501 -10.681 -50.508 1.00 78.81 485 LEU A O 1
ATOM 3748 N N . PRO A 1 486 ? 11.455 -10.713 -49.376 1.00 78.12 486 PRO A N 1
ATOM 3749 C CA . PRO A 1 486 ? 12.764 -10.181 -48.993 1.00 78.12 486 PRO A CA 1
ATOM 3750 C C . PRO A 1 486 ? 13.826 -10.429 -50.082 1.00 78.12 486 PRO A C 1
ATOM 3752 O O . PRO A 1 486 ? 13.780 -11.440 -50.780 1.00 78.12 486 PRO A O 1
ATOM 3755 N N . TRP A 1 487 ? 14.783 -9.510 -50.247 1.00 79.81 487 TRP A N 1
ATOM 3756 C CA . TRP A 1 487 ? 15.797 -9.610 -51.309 1.00 79.81 487 TRP A CA 1
ATOM 3757 C C . TRP A 1 487 ? 17.091 -10.252 -50.814 1.00 79.81 487 TRP A C 1
ATOM 3759 O O . TRP A 1 487 ? 17.788 -9.681 -49.978 1.00 79.81 487 TRP A O 1
ATOM 3769 N N . THR A 1 488 ? 17.452 -11.406 -51.365 1.00 79.00 488 THR A N 1
ATOM 3770 C CA . THR A 1 488 ? 18.741 -12.061 -51.099 1.00 79.00 488 THR A CA 1
ATOM 3771 C C . THR A 1 488 ? 19.840 -11.448 -51.968 1.00 79.00 488 THR A C 1
ATOM 3773 O O . THR A 1 488 ? 19.618 -11.206 -53.152 1.00 79.00 488 THR A O 1
ATOM 3776 N N . GLY A 1 489 ? 21.020 -11.185 -51.395 1.00 80.44 489 GLY A N 1
ATOM 3777 C CA . GLY A 1 489 ? 22.182 -10.698 -52.151 1.00 80.44 489 GLY A CA 1
ATOM 3778 C C . GLY A 1 489 ? 22.105 -9.235 -52.598 1.00 80.44 489 GLY A C 1
ATOM 3779 O O . GLY A 1 489 ? 22.889 -8.824 -53.452 1.00 80.44 489 GLY A O 1
ATOM 3780 N N . ALA A 1 490 ? 21.174 -8.444 -52.050 1.00 88.75 490 ALA A N 1
ATOM 3781 C CA . ALA A 1 490 ? 21.030 -7.038 -52.414 1.00 88.75 490 ALA A CA 1
ATOM 3782 C C . ALA A 1 490 ? 22.336 -6.258 -52.170 1.00 88.75 490 ALA A C 1
ATOM 3784 O O . ALA A 1 490 ? 23.029 -6.469 -51.173 1.00 88.75 490 ALA A O 1
ATOM 3785 N N . VAL A 1 491 ? 22.662 -5.349 -53.087 1.00 92.88 491 VAL A N 1
ATOM 3786 C CA . VAL A 1 491 ? 23.832 -4.471 -52.998 1.00 92.88 491 VAL A CA 1
ATOM 3787 C C . VAL A 1 491 ? 23.352 -3.054 -52.725 1.00 92.88 491 VAL A C 1
ATOM 3789 O O . VAL A 1 491 ? 22.549 -2.519 -53.488 1.00 92.88 491 VAL A O 1
ATOM 3792 N N . LEU A 1 492 ? 23.835 -2.451 -51.641 1.00 95.19 492 LEU A N 1
ATOM 3793 C CA . LEU A 1 492 ? 23.550 -1.062 -51.285 1.00 95.19 492 LEU A CA 1
ATOM 3794 C C . LEU A 1 492 ? 24.747 -0.182 -51.653 1.00 95.19 492 LEU A C 1
ATOM 3796 O O . LEU A 1 492 ? 25.891 -0.559 -51.399 1.00 95.19 492 LEU A O 1
ATOM 3800 N N . MET A 1 493 ? 24.476 0.996 -52.207 1.00 95.88 493 MET A N 1
ATOM 3801 C CA . MET A 1 493 ? 25.429 2.090 -52.363 1.00 95.88 493 MET A CA 1
ATOM 3802 C C . MET A 1 493 ? 25.195 3.104 -51.243 1.00 95.88 493 MET A C 1
ATOM 3804 O O . MET A 1 493 ? 24.082 3.596 -51.061 1.00 95.88 493 MET A O 1
ATOM 3808 N N . LEU A 1 494 ? 26.244 3.413 -50.494 1.00 95.88 494 LEU A N 1
ATOM 3809 C CA . LEU A 1 494 ? 26.220 4.231 -49.286 1.00 95.88 494 LEU A CA 1
ATOM 3810 C C . LEU A 1 494 ? 26.861 5.600 -49.534 1.00 95.88 494 LEU A C 1
ATOM 3812 O O . LEU A 1 494 ? 27.643 5.771 -50.473 1.00 95.88 494 LEU A O 1
ATOM 3816 N N . SER A 1 495 ? 26.548 6.578 -48.685 1.00 94.38 495 SER A N 1
ATOM 3817 C CA . SER A 1 495 ? 27.116 7.928 -48.780 1.00 94.38 495 SER A CA 1
ATOM 3818 C C . SER A 1 495 ? 28.575 8.053 -48.351 1.00 94.38 495 SER A C 1
ATOM 3820 O O . SER A 1 495 ? 29.267 8.948 -48.834 1.00 94.38 495 SER A O 1
ATOM 3822 N N . GLU A 1 496 ? 29.062 7.167 -47.486 1.00 91.56 496 GLU A N 1
ATOM 3823 C CA . GLU A 1 496 ? 30.416 7.193 -46.938 1.00 91.56 496 GLU A CA 1
ATOM 3824 C C . GLU A 1 496 ? 31.136 5.862 -47.211 1.00 91.56 496 GLU A C 1
ATOM 3826 O O . GLU A 1 496 ? 30.498 4.805 -47.238 1.00 91.56 496 GLU A O 1
ATOM 3831 N N . PRO A 1 497 ? 32.468 5.880 -47.410 1.00 93.50 497 PRO A N 1
ATOM 3832 C CA . PRO A 1 497 ? 33.246 4.653 -47.510 1.00 93.50 497 PRO A CA 1
ATOM 3833 C C . PRO A 1 497 ? 33.266 3.909 -46.168 1.00 93.50 497 PRO A C 1
ATOM 3835 O O . PRO A 1 497 ? 33.475 4.513 -45.116 1.00 93.50 497 PRO A O 1
ATOM 3838 N N . LEU A 1 498 ? 33.091 2.589 -46.209 1.00 92.88 498 LEU A N 1
ATOM 3839 C CA . LEU A 1 498 ? 33.098 1.735 -45.027 1.00 92.88 498 LEU A CA 1
ATOM 3840 C C . LEU A 1 498 ? 34.511 1.268 -44.673 1.00 92.88 498 LEU A C 1
ATOM 3842 O O . LEU A 1 498 ? 35.255 0.763 -45.513 1.00 92.88 498 LEU A O 1
ATOM 3846 N N . THR A 1 499 ? 34.845 1.354 -43.390 1.00 92.31 499 THR A N 1
ATOM 3847 C CA . THR A 1 499 ? 36.060 0.754 -42.827 1.00 92.31 499 THR A CA 1
ATOM 3848 C C . THR A 1 499 ? 35.763 -0.654 -42.323 1.00 92.31 499 THR A C 1
ATOM 3850 O O . THR A 1 499 ? 34.964 -0.814 -41.398 1.00 92.31 499 THR A O 1
ATOM 3853 N N . TRP A 1 500 ? 36.424 -1.660 -42.898 1.00 92.56 500 TRP A N 1
ATOM 3854 C CA . TRP A 1 500 ? 36.269 -3.071 -42.539 1.00 92.56 500 TRP A CA 1
ATOM 3855 C C . TRP A 1 500 ? 37.394 -3.535 -41.611 1.00 92.56 500 TRP A C 1
ATOM 3857 O O . TRP A 1 500 ? 38.556 -3.186 -41.803 1.00 92.56 500 TRP A O 1
ATOM 3867 N N . THR A 1 501 ? 37.051 -4.344 -40.611 1.00 91.81 501 THR A N 1
ATOM 3868 C CA . THR A 1 501 ? 38.020 -5.000 -39.717 1.00 91.81 501 THR A CA 1
ATOM 3869 C C . THR A 1 501 ? 38.331 -6.412 -40.210 1.00 91.81 501 THR A C 1
ATOM 3871 O O . THR A 1 501 ? 37.429 -7.242 -40.334 1.00 91.81 501 THR A O 1
ATOM 3874 N N . GLU A 1 502 ? 39.601 -6.703 -40.480 1.00 89.19 502 GLU A N 1
ATOM 3875 C CA . GLU A 1 502 ? 40.024 -8.026 -40.947 1.00 89.19 502 GLU A CA 1
ATOM 3876 C C . GLU A 1 502 ? 39.616 -9.132 -39.955 1.00 89.19 502 GLU A C 1
ATOM 3878 O O . GLU A 1 502 ? 39.717 -8.971 -38.739 1.00 89.19 502 GLU A O 1
ATOM 3883 N N . GLY A 1 503 ? 39.094 -10.247 -40.475 1.00 87.88 503 GLY A N 1
ATOM 3884 C CA . GLY A 1 503 ? 38.646 -11.391 -39.673 1.00 87.88 503 GLY A CA 1
ATOM 3885 C C . GLY A 1 503 ? 37.326 -11.202 -38.908 1.00 87.88 503 GLY A C 1
ATOM 3886 O O . GLY A 1 503 ? 36.835 -12.164 -38.318 1.00 87.88 503 GLY A O 1
ATOM 3887 N N . ALA A 1 504 ? 36.711 -10.014 -38.927 1.00 91.75 504 ALA A N 1
ATOM 3888 C CA . ALA A 1 504 ? 35.441 -9.757 -38.247 1.00 91.75 504 ALA A CA 1
ATOM 3889 C C . ALA A 1 504 ? 34.232 -9.855 -39.194 1.00 91.75 504 ALA A C 1
ATOM 3891 O O . ALA A 1 504 ? 34.235 -9.325 -40.306 1.00 91.75 504 ALA A O 1
ATOM 3892 N N . SER A 1 505 ? 33.140 -10.464 -38.722 1.00 94.25 505 SER A N 1
ATOM 3893 C CA . SER A 1 505 ? 31.837 -10.346 -39.393 1.00 94.25 505 SER A CA 1
ATOM 3894 C C . SER A 1 505 ? 31.249 -8.959 -39.150 1.00 94.25 505 SER A C 1
ATOM 3896 O O . SER A 1 505 ? 31.227 -8.501 -38.006 1.00 94.25 505 SER A O 1
ATOM 3898 N N . HIS A 1 506 ? 30.758 -8.312 -40.204 1.00 94.44 506 HIS A N 1
ATOM 3899 C CA . HIS A 1 506 ? 30.143 -6.992 -40.114 1.00 94.44 506 HIS A CA 1
ATOM 3900 C C . HIS A 1 506 ? 28.645 -7.069 -40.326 1.00 94.44 506 HIS A C 1
ATOM 3902 O O . HIS A 1 506 ? 28.125 -7.954 -41.011 1.00 94.44 506 HIS A O 1
ATOM 3908 N N . TYR A 1 507 ? 27.977 -6.101 -39.722 1.00 94.81 507 TYR A N 1
ATOM 3909 C CA . TYR A 1 507 ? 26.541 -5.989 -39.735 1.00 94.81 507 TYR A CA 1
ATOM 3910 C C . TYR A 1 507 ? 26.132 -4.576 -40.110 1.00 94.81 507 TYR A C 1
ATOM 3912 O O . TYR A 1 507 ? 26.816 -3.609 -39.766 1.00 94.81 507 TYR A O 1
ATOM 3920 N N . LEU A 1 508 ? 25.004 -4.479 -40.805 1.00 94.06 508 LEU A N 1
ATOM 3921 C CA . LEU A 1 508 ? 24.397 -3.228 -41.211 1.00 94.06 508 LEU A CA 1
ATOM 3922 C C . LEU A 1 508 ? 22.932 -3.209 -40.785 1.00 94.06 508 LEU A C 1
ATOM 3924 O O . LEU A 1 508 ? 22.166 -4.107 -41.127 1.00 94.06 508 LEU A O 1
ATOM 3928 N N . ALA A 1 509 ? 22.535 -2.185 -40.044 1.00 94.06 509 ALA A N 1
ATOM 3929 C CA . ALA A 1 509 ? 21.147 -1.926 -39.707 1.00 94.06 509 ALA A CA 1
ATOM 3930 C C . ALA A 1 509 ? 20.630 -0.733 -40.513 1.00 94.06 509 ALA A C 1
ATOM 3932 O O . ALA A 1 509 ? 21.369 0.213 -40.789 1.00 94.06 509 ALA A O 1
ATOM 3933 N N . LEU A 1 510 ? 19.359 -0.788 -40.895 1.00 94.06 510 LEU A N 1
ATOM 3934 C CA . LEU A 1 510 ? 18.681 0.252 -41.657 1.00 94.06 510 LEU A CA 1
ATOM 3935 C C . LEU A 1 510 ? 17.527 0.818 -40.852 1.00 94.06 510 LEU A C 1
ATOM 3937 O O . LEU A 1 510 ? 16.804 0.092 -40.171 1.00 94.06 510 LEU A O 1
ATOM 3941 N N . ARG A 1 511 ? 17.302 2.115 -40.993 1.00 92.00 511 ARG A N 1
ATOM 3942 C CA . ARG A 1 511 ? 16.150 2.772 -40.396 1.00 92.00 511 ARG A CA 1
ATOM 3943 C C . ARG A 1 511 ? 14.926 2.664 -41.307 1.00 92.00 511 ARG A C 1
ATOM 3945 O O . ARG A 1 511 ? 14.969 3.052 -42.473 1.00 92.00 511 ARG A O 1
ATOM 3952 N N . ARG A 1 512 ? 13.811 2.168 -40.774 1.00 89.69 512 ARG A N 1
ATOM 3953 C CA . ARG A 1 512 ? 12.509 2.187 -41.452 1.00 89.69 512 ARG A CA 1
ATOM 3954 C C . ARG A 1 512 ? 11.908 3.596 -41.449 1.00 89.69 512 ARG A C 1
ATOM 3956 O O . ARG A 1 512 ? 12.312 4.472 -40.687 1.00 89.69 512 ARG A O 1
ATOM 3963 N N . ARG A 1 513 ? 10.886 3.802 -42.282 1.00 86.75 513 ARG A N 1
ATOM 3964 C CA . ARG A 1 513 ? 10.138 5.071 -42.365 1.00 86.75 513 ARG A CA 1
ATOM 3965 C C . ARG A 1 513 ? 9.481 5.477 -41.041 1.00 86.75 513 ARG A C 1
ATOM 3967 O O . ARG A 1 513 ? 9.385 6.660 -40.758 1.00 86.75 513 ARG A O 1
ATOM 3974 N N . ASP A 1 514 ? 9.075 4.506 -40.227 1.00 84.00 514 ASP A N 1
ATOM 3975 C CA . ASP A 1 514 ? 8.499 4.726 -38.892 1.00 84.00 514 ASP A CA 1
ATOM 3976 C C . ASP A 1 514 ? 9.556 4.975 -37.796 1.00 84.00 514 ASP A C 1
ATOM 3978 O O . ASP A 1 514 ? 9.215 5.084 -36.622 1.00 84.00 514 ASP A O 1
ATOM 3982 N N . GLY A 1 515 ? 10.842 5.047 -38.164 1.00 81.81 515 GLY A N 1
ATOM 3983 C CA . GLY A 1 515 ? 11.969 5.217 -37.246 1.00 81.81 515 GLY A CA 1
ATOM 3984 C C . GLY A 1 515 ? 12.501 3.918 -36.637 1.00 81.81 515 GLY A C 1
ATOM 3985 O O . GLY A 1 515 ? 13.601 3.932 -36.079 1.00 81.81 515 GLY A O 1
ATOM 3986 N N . SER A 1 516 ? 11.786 2.798 -36.786 1.00 85.75 516 SER A N 1
ATOM 3987 C CA . SER A 1 516 ? 12.201 1.499 -36.251 1.00 85.75 516 SER A CA 1
ATOM 3988 C C . SER A 1 516 ? 13.401 0.908 -36.992 1.00 85.75 516 SER A C 1
ATOM 3990 O O . SER A 1 516 ? 13.739 1.295 -38.113 1.00 85.75 516 SER A O 1
ATOM 3992 N N . LEU A 1 517 ? 14.052 -0.072 -36.367 1.00 89.06 517 LEU A N 1
ATOM 3993 C CA . LEU A 1 517 ? 15.258 -0.695 -36.901 1.00 89.06 517 LEU A CA 1
ATOM 3994 C C . LEU A 1 517 ? 14.952 -1.949 -37.736 1.00 89.06 517 LEU A C 1
ATOM 3996 O O . LEU A 1 517 ? 14.301 -2.882 -37.259 1.00 89.06 517 LEU A O 1
ATOM 4000 N N . ALA A 1 518 ? 15.456 -2.006 -38.966 1.00 90.88 518 ALA A N 1
ATOM 4001 C CA . ALA A 1 518 ? 15.533 -3.211 -39.786 1.00 90.88 518 ALA A CA 1
ATOM 4002 C C . ALA A 1 518 ? 16.956 -3.790 -39.752 1.00 90.88 518 ALA A C 1
ATOM 4004 O O . ALA A 1 518 ? 17.925 -3.071 -39.992 1.00 90.88 518 ALA A O 1
ATOM 4005 N N . GLY A 1 519 ? 17.074 -5.089 -39.479 1.00 87.94 519 GLY A N 1
ATOM 4006 C CA . GLY A 1 519 ? 18.356 -5.748 -39.229 1.00 87.94 519 GLY A CA 1
ATOM 4007 C C . GLY A 1 519 ? 18.648 -5.884 -37.725 1.00 87.94 519 GLY A C 1
ATOM 4008 O O . GLY A 1 519 ? 17.707 -5.864 -36.927 1.00 87.94 519 GLY A O 1
ATOM 4009 N N . PRO A 1 520 ? 19.921 -6.020 -37.317 1.00 91.69 520 PRO A N 1
ATOM 4010 C CA . PRO A 1 520 ? 21.123 -5.929 -38.150 1.00 91.69 520 PRO A CA 1
ATOM 4011 C C . PRO A 1 520 ? 21.225 -7.078 -39.164 1.00 91.69 520 PRO A C 1
ATOM 4013 O O . PRO A 1 520 ? 20.982 -8.225 -38.813 1.00 91.69 520 PRO A O 1
ATOM 4016 N N . PHE A 1 521 ? 21.594 -6.764 -40.405 1.00 92.81 521 PHE A N 1
ATOM 4017 C CA . PHE A 1 521 ? 21.837 -7.738 -41.468 1.00 92.81 521 PHE A CA 1
ATOM 4018 C C . PHE A 1 521 ? 23.330 -8.015 -41.597 1.00 92.81 521 PHE A C 1
ATOM 4020 O O . PHE A 1 521 ? 24.125 -7.071 -41.626 1.00 92.81 521 PHE A O 1
ATOM 4027 N N . ARG A 1 522 ? 23.732 -9.280 -41.726 1.00 94.25 522 ARG A N 1
ATOM 4028 C CA . ARG A 1 522 ? 25.126 -9.620 -42.045 1.00 94.25 522 ARG A CA 1
ATOM 4029 C C . ARG A 1 522 ? 25.493 -9.132 -43.450 1.00 94.25 522 ARG A C 1
ATOM 4031 O O . ARG A 1 522 ? 24.730 -9.318 -44.400 1.00 94.25 522 ARG A O 1
ATOM 4038 N N . VAL A 1 523 ? 26.674 -8.530 -43.585 1.00 94.25 523 VAL A N 1
ATOM 4039 C CA . VAL A 1 523 ? 27.132 -7.910 -44.836 1.00 94.25 523 VAL A CA 1
ATOM 4040 C C . VAL A 1 523 ? 28.573 -8.260 -45.210 1.00 94.25 523 VAL A C 1
ATOM 4042 O O . VAL A 1 523 ? 29.401 -8.556 -44.349 1.00 94.25 523 VAL A O 1
ATOM 4045 N N . GLU A 1 524 ? 28.867 -8.180 -46.507 1.00 94.06 524 GLU A N 1
ATOM 4046 C CA . GLU A 1 524 ? 30.164 -8.465 -47.125 1.00 94.06 524 GLU A CA 1
ATOM 4047 C C . GLU A 1 524 ? 30.648 -7.280 -47.986 1.00 94.06 524 GLU A C 1
ATOM 4049 O O . GLU A 1 524 ? 29.824 -6.566 -48.577 1.00 94.06 524 GLU A O 1
ATOM 4054 N N . PRO A 1 525 ? 31.972 -7.046 -48.065 1.00 93.31 525 PRO A N 1
ATOM 4055 C CA . PRO A 1 525 ? 32.533 -5.976 -48.880 1.00 93.31 525 PRO A CA 1
ATOM 4056 C C . PRO A 1 525 ? 32.367 -6.269 -50.374 1.00 93.31 525 PRO A C 1
ATOM 4058 O O . PRO A 1 525 ? 32.465 -7.414 -50.817 1.00 93.31 525 PRO A O 1
ATOM 4061 N N . VAL A 1 526 ? 32.177 -5.216 -51.170 1.00 92.44 526 VAL A N 1
ATOM 4062 C CA . VAL A 1 526 ? 32.266 -5.293 -52.633 1.00 92.44 526 VAL A CA 1
ATOM 4063 C C . VAL A 1 526 ? 33.679 -4.883 -53.052 1.00 92.44 526 VAL A C 1
ATOM 4065 O O . VAL A 1 526 ? 34.164 -3.824 -52.652 1.00 92.44 526 VAL A O 1
ATOM 4068 N N . ALA A 1 527 ? 34.351 -5.734 -53.833 1.00 90.56 527 ALA A N 1
ATOM 4069 C CA . ALA A 1 527 ? 35.723 -5.493 -54.280 1.00 90.56 527 ALA A CA 1
ATOM 4070 C C . ALA A 1 527 ? 35.847 -4.143 -55.007 1.00 90.56 527 ALA A C 1
ATOM 4072 O O . ALA A 1 527 ? 34.989 -3.795 -55.818 1.00 90.56 527 ALA A O 1
ATOM 4073 N N . ASP A 1 528 ? 36.897 -3.386 -54.677 1.00 89.06 528 ASP A N 1
ATOM 4074 C CA . ASP A 1 528 ? 37.228 -2.069 -55.245 1.00 89.06 528 ASP A CA 1
ATOM 4075 C C . ASP A 1 528 ? 36.120 -0.996 -55.146 1.00 89.06 528 ASP A C 1
ATOM 4077 O O . ASP A 1 528 ? 36.205 0.058 -55.777 1.00 89.06 528 ASP A O 1
ATOM 4081 N N . ALA A 1 529 ? 35.093 -1.218 -54.316 1.00 92.62 529 ALA A N 1
ATOM 4082 C CA . ALA A 1 529 ? 33.957 -0.317 -54.146 1.00 92.62 529 ALA A CA 1
ATOM 4083 C C . ALA A 1 529 ? 33.689 -0.051 -52.649 1.00 92.62 529 ALA A C 1
ATOM 4085 O O . ALA A 1 529 ? 32.777 -0.635 -52.065 1.00 92.62 529 ALA A O 1
ATOM 4086 N N . PRO A 1 530 ? 34.455 0.849 -51.999 1.00 91.44 530 PRO A N 1
ATOM 4087 C CA . PRO A 1 530 ? 34.400 1.046 -50.545 1.00 91.44 530 PRO A CA 1
ATOM 4088 C C . PRO A 1 530 ? 33.073 1.632 -50.038 1.00 91.44 530 PRO A C 1
ATOM 4090 O O . PRO A 1 530 ? 32.786 1.555 -48.848 1.00 91.44 530 PRO A O 1
ATOM 4093 N N . THR A 1 531 ? 32.259 2.215 -50.919 1.00 94.50 531 THR A N 1
ATOM 4094 C CA . THR A 1 531 ? 30.908 2.720 -50.622 1.00 94.50 531 THR A CA 1
ATOM 4095 C C . THR A 1 531 ? 29.812 1.703 -50.937 1.00 94.50 531 THR A C 1
ATOM 4097 O O . THR A 1 531 ? 28.634 2.022 -50.802 1.00 94.50 531 THR A O 1
ATOM 4100 N N . MET A 1 532 ? 30.156 0.494 -51.387 1.00 94.69 532 MET A N 1
ATOM 4101 C CA . MET A 1 532 ? 29.187 -0.548 -51.703 1.00 94.69 532 MET A CA 1
ATOM 4102 C C . MET A 1 532 ? 29.290 -1.715 -50.734 1.00 94.69 532 MET A C 1
ATOM 4104 O O . MET A 1 532 ? 30.370 -2.135 -50.319 1.00 94.69 532 MET A O 1
ATOM 4108 N N . VAL A 1 533 ? 28.132 -2.270 -50.403 1.00 94.44 533 VAL A N 1
ATOM 4109 C CA . VAL A 1 533 ? 28.014 -3.385 -49.473 1.00 94.44 533 VAL A CA 1
ATOM 4110 C C . VAL A 1 533 ? 27.013 -4.399 -49.999 1.00 94.44 533 VAL A C 1
ATOM 4112 O O . VAL A 1 533 ? 25.950 -4.029 -50.497 1.00 94.44 533 VAL A O 1
ATOM 4115 N N . ARG A 1 534 ? 27.351 -5.686 -49.896 1.00 93.19 534 ARG A N 1
ATOM 4116 C CA . ARG A 1 534 ? 26.461 -6.790 -50.256 1.00 93.19 534 ARG A CA 1
ATOM 4117 C C . ARG A 1 534 ? 25.841 -7.384 -48.998 1.00 93.19 534 ARG A C 1
ATOM 4119 O O . ARG A 1 534 ? 26.544 -7.703 -48.046 1.00 93.19 534 ARG A O 1
ATOM 4126 N N . LEU A 1 535 ? 24.526 -7.556 -49.001 1.00 92.31 535 LEU A N 1
ATOM 4127 C CA . LEU A 1 535 ? 23.792 -8.229 -47.935 1.00 92.31 535 LEU A CA 1
ATOM 4128 C C . LEU A 1 535 ? 23.927 -9.749 -48.076 1.00 92.31 535 LEU A C 1
ATOM 4130 O O . LEU A 1 535 ? 23.529 -10.320 -49.091 1.00 92.31 535 LEU A O 1
ATOM 4134 N N . ALA A 1 536 ? 24.476 -10.396 -47.047 1.00 89.62 536 ALA A N 1
ATOM 4135 C CA . ALA A 1 536 ? 24.550 -11.855 -46.948 1.00 89.62 536 ALA A CA 1
ATOM 4136 C C . ALA A 1 536 ? 23.220 -12.466 -46.463 1.00 89.62 536 ALA A C 1
ATOM 4138 O O . ALA A 1 536 ? 22.976 -13.658 -46.637 1.00 89.62 536 ALA A O 1
ATOM 4139 N N . GLU A 1 537 ? 22.352 -11.642 -45.872 1.00 87.81 537 GLU A N 1
ATOM 4140 C CA . GLU A 1 537 ? 21.024 -12.014 -45.385 1.00 87.81 537 GLU A CA 1
ATOM 4141 C C . GLU A 1 537 ? 19.914 -11.327 -46.197 1.00 87.81 537 GLU A C 1
ATOM 4143 O O . GLU A 1 537 ? 20.146 -10.262 -46.777 1.00 87.81 537 GLU A O 1
ATOM 4148 N N . PRO A 1 538 ? 18.697 -11.901 -46.258 1.00 87.81 538 PRO A N 1
ATOM 4149 C CA . PRO A 1 538 ? 17.600 -11.297 -47.002 1.00 87.81 538 PRO A CA 1
ATOM 4150 C C . PRO A 1 538 ? 17.204 -9.923 -46.446 1.00 87.81 538 PRO A C 1
ATOM 4152 O O . PRO A 1 538 ? 16.840 -9.789 -45.277 1.00 87.81 538 PRO A O 1
ATOM 4155 N N . LEU A 1 539 ? 17.209 -8.903 -47.305 1.00 88.69 539 LEU A N 1
ATOM 4156 C CA . LEU A 1 539 ? 16.781 -7.558 -46.944 1.00 88.69 539 LEU A CA 1
ATOM 4157 C C . LEU A 1 539 ? 15.261 -7.511 -46.760 1.00 88.69 539 LEU A C 1
ATOM 4159 O O . LEU A 1 539 ? 14.510 -7.836 -47.679 1.00 88.69 539 LEU A O 1
ATOM 4163 N N . THR A 1 540 ? 14.801 -7.076 -45.585 1.00 88.69 540 THR A N 1
ATOM 4164 C CA . THR A 1 540 ? 13.371 -7.064 -45.213 1.00 88.69 540 THR A CA 1
ATOM 4165 C C . THR A 1 540 ? 12.717 -5.683 -45.290 1.00 88.69 540 THR A C 1
ATOM 4167 O O . THR A 1 540 ? 11.596 -5.504 -44.819 1.00 88.69 540 THR A O 1
ATOM 4170 N N . VAL A 1 541 ? 13.422 -4.674 -45.796 1.00 89.75 541 VAL A N 1
ATOM 4171 C CA . VAL A 1 541 ? 12.931 -3.295 -45.920 1.00 89.75 541 VAL A CA 1
ATOM 4172 C C . VAL A 1 541 ? 13.333 -2.744 -47.279 1.00 89.75 541 VAL A C 1
ATOM 4174 O O . VAL A 1 541 ? 14.413 -3.052 -47.764 1.00 89.75 541 VAL A O 1
ATOM 4177 N N . THR A 1 542 ? 12.486 -1.921 -47.889 1.00 90.50 542 THR A N 1
ATOM 4178 C CA . THR A 1 542 ? 12.847 -1.165 -49.094 1.00 90.50 542 THR A CA 1
ATOM 4179 C C . THR A 1 542 ? 13.579 0.118 -48.704 1.00 90.50 542 THR A C 1
ATOM 4181 O O . THR A 1 542 ? 12.932 0.995 -48.124 1.00 90.50 542 THR A O 1
ATOM 4184 N N . PRO A 1 543 ? 14.883 0.273 -49.014 1.00 91.94 543 PRO A N 1
ATOM 4185 C CA . PRO A 1 543 ? 15.564 1.541 -48.807 1.00 91.94 543 PRO A CA 1
ATOM 4186 C C . PRO A 1 543 ? 14.948 2.619 -49.700 1.00 91.94 543 PRO A C 1
ATOM 4188 O O . PRO A 1 543 ? 14.715 2.408 -50.893 1.00 91.94 543 PRO A O 1
ATOM 4191 N N . TYR A 1 544 ? 14.685 3.782 -49.120 1.00 93.62 544 TYR A N 1
ATOM 4192 C CA . TYR A 1 544 ? 14.277 4.964 -49.857 1.00 93.62 544 TYR A CA 1
ATOM 4193 C C . TYR A 1 544 ? 15.509 5.796 -50.222 1.00 93.62 544 TYR A C 1
ATOM 4195 O O . TYR A 1 544 ? 16.292 6.171 -49.351 1.00 93.62 544 TYR A O 1
ATOM 4203 N N . THR A 1 545 ? 15.665 6.078 -51.514 1.00 93.69 545 THR A N 1
ATOM 4204 C CA . THR A 1 545 ? 16.835 6.765 -52.091 1.00 93.69 545 THR A CA 1
ATOM 4205 C C . THR A 1 545 ? 16.473 8.041 -52.860 1.00 93.69 545 THR A C 1
ATOM 4207 O O . THR A 1 545 ? 17.353 8.744 -53.364 1.00 93.69 545 THR A O 1
ATOM 4210 N N . GLY A 1 546 ? 15.176 8.365 -52.942 1.00 91.44 546 GLY A N 1
ATOM 4211 C CA . GLY A 1 546 ? 14.667 9.554 -53.627 1.00 91.44 546 GLY A CA 1
ATOM 4212 C C . GLY A 1 546 ? 14.948 10.862 -52.874 1.00 91.44 546 GLY A C 1
ATOM 4213 O O . GLY A 1 546 ? 15.778 10.909 -51.969 1.00 91.44 546 GLY A O 1
ATOM 4214 N N . GLY A 1 547 ? 14.269 11.941 -53.282 1.00 89.88 547 GLY A N 1
ATOM 4215 C CA . GLY A 1 547 ? 14.433 13.286 -52.706 1.00 89.88 547 GLY A CA 1
ATOM 4216 C C . GLY A 1 547 ? 13.159 13.925 -52.141 1.00 89.88 547 GLY A C 1
ATOM 4217 O O . GLY A 1 547 ? 13.179 15.108 -51.826 1.00 89.88 547 GLY A O 1
ATOM 4218 N N . SER A 1 548 ? 12.045 13.192 -52.055 1.00 89.50 548 SER A N 1
ATOM 4219 C CA . SER A 1 548 ? 10.769 13.697 -51.515 1.00 89.50 548 SER A CA 1
ATOM 4220 C C . SER A 1 548 ? 10.641 13.558 -49.995 1.00 89.50 548 SER A C 1
ATOM 4222 O O . SER A 1 548 ? 9.732 14.133 -49.409 1.00 89.50 548 SER A O 1
ATOM 4224 N N . GLU A 1 549 ? 11.508 12.770 -49.368 1.00 88.44 549 GLU A N 1
ATOM 4225 C CA . GLU A 1 549 ? 11.599 12.557 -47.921 1.00 88.44 549 GLU A CA 1
ATOM 4226 C C . GLU A 1 549 ? 13.045 12.175 -47.564 1.00 88.44 549 GLU A C 1
ATOM 4228 O O . GLU A 1 549 ? 13.901 12.067 -48.449 1.00 88.44 549 GLU A O 1
ATOM 4233 N N . GLU A 1 550 ? 13.330 11.975 -46.278 1.00 88.62 550 GLU A N 1
ATOM 4234 C CA . GLU A 1 550 ? 14.658 11.563 -45.827 1.00 88.62 550 GLU A CA 1
ATOM 4235 C C . GLU A 1 550 ? 15.044 10.187 -46.384 1.00 88.62 550 GLU A C 1
ATOM 4237 O O . GLU A 1 550 ? 14.267 9.226 -46.355 1.00 88.62 550 GLU A O 1
ATOM 4242 N N . ARG A 1 551 ? 16.276 10.083 -46.890 1.00 93.38 551 ARG A N 1
ATOM 4243 C CA . ARG A 1 551 ? 16.835 8.809 -47.348 1.00 93.38 551 ARG A CA 1
ATOM 4244 C C . ARG A 1 551 ? 16.974 7.833 -46.193 1.00 93.38 551 ARG A C 1
ATOM 4246 O O . ARG A 1 551 ? 17.135 8.214 -45.038 1.00 93.38 551 ARG A O 1
ATOM 4253 N N . THR A 1 552 ? 16.957 6.544 -46.507 1.00 94.31 552 THR A N 1
ATOM 4254 C CA . THR A 1 552 ? 17.154 5.511 -45.492 1.00 94.31 552 THR A CA 1
ATOM 4255 C C . THR A 1 552 ? 18.536 5.637 -44.857 1.00 94.31 552 THR A C 1
ATOM 4257 O O . THR A 1 552 ? 19.554 5.480 -45.531 1.00 94.31 552 THR A O 1
ATOM 4260 N N . TYR A 1 553 ? 18.563 5.867 -43.545 1.00 94.31 553 TYR A N 1
ATOM 4261 C CA . TYR A 1 553 ? 19.798 5.875 -42.769 1.00 94.31 553 TYR A CA 1
ATOM 4262 C C . TYR A 1 553 ? 20.300 4.459 -42.514 1.00 94.31 553 TYR A C 1
ATOM 4264 O O . TYR A 1 553 ? 19.504 3.542 -42.284 1.00 94.31 553 TYR A O 1
ATOM 4272 N N . PHE A 1 554 ? 21.620 4.299 -42.504 1.00 94.62 554 PHE A N 1
ATOM 4273 C CA . PHE A 1 554 ? 22.282 3.059 -42.126 1.00 94.62 554 PHE A CA 1
ATOM 4274 C C . PHE A 1 554 ? 23.189 3.245 -40.911 1.00 94.62 554 PHE A C 1
ATOM 4276 O O . PHE A 1 554 ? 23.644 4.346 -40.595 1.00 94.62 554 PHE A O 1
ATOM 4283 N N . SER A 1 555 ? 23.469 2.123 -40.262 1.00 94.88 555 SER A N 1
ATOM 4284 C CA . SER A 1 555 ? 24.441 1.974 -39.190 1.00 94.88 555 SER A CA 1
ATOM 4285 C C . SER A 1 555 ? 25.238 0.693 -39.428 1.00 94.88 555 SER A C 1
ATOM 4287 O O . SER A 1 555 ? 24.644 -0.345 -39.710 1.00 94.88 555 SER A O 1
ATOM 4289 N N . PHE A 1 556 ? 26.566 0.760 -39.377 1.00 95.19 556 PHE A N 1
ATOM 4290 C CA . PHE A 1 556 ? 27.473 -0.309 -39.791 1.00 95.19 556 PHE A CA 1
ATOM 4291 C C . PHE A 1 556 ? 28.619 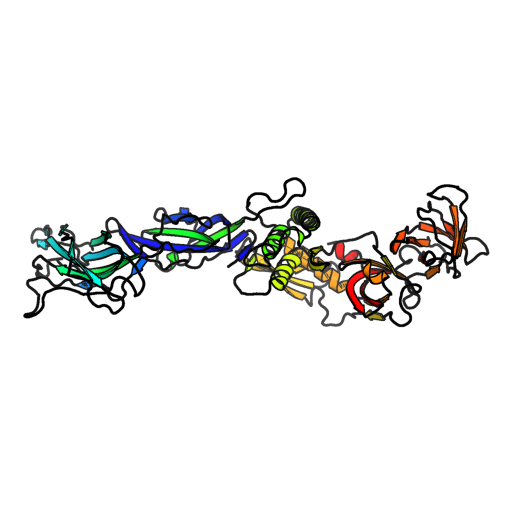-0.514 -38.798 1.00 95.19 556 PHE A C 1
ATOM 4293 O O . PHE A 1 556 ? 29.215 0.443 -38.302 1.00 95.19 556 PHE A O 1
ATOM 4300 N N . GLY A 1 557 ? 28.997 -1.770 -38.559 1.00 93.94 557 GLY A N 1
ATOM 4301 C CA . GLY A 1 557 ? 30.196 -2.092 -37.787 1.00 93.94 557 GLY A CA 1
ATOM 4302 C C . GLY A 1 557 ? 30.423 -3.589 -37.569 1.00 93.94 557 GLY A C 1
ATOM 4303 O O . GLY A 1 557 ? 29.599 -4.413 -37.974 1.00 93.94 557 GLY A O 1
ATOM 4304 N N . PRO A 1 558 ? 31.555 -3.961 -36.946 1.00 93.19 558 PRO A N 1
ATOM 4305 C CA . PRO A 1 558 ? 31.900 -5.352 -36.673 1.00 93.19 558 PRO A CA 1
ATOM 4306 C C . PRO A 1 558 ? 31.113 -5.908 -35.477 1.00 93.19 558 PRO A C 1
ATOM 4308 O O . PRO A 1 558 ? 30.973 -5.251 -34.445 1.00 93.19 558 PRO A O 1
ATOM 4311 N N . GLY A 1 559 ? 30.639 -7.152 -35.577 1.00 89.44 559 GLY A N 1
ATOM 4312 C CA . GLY A 1 559 ? 29.950 -7.849 -34.487 1.00 89.44 559 GLY A CA 1
ATOM 4313 C C . GLY A 1 559 ? 28.754 -7.059 -33.943 1.00 89.44 559 GLY A C 1
ATOM 4314 O O . GLY A 1 559 ? 27.831 -6.739 -34.681 1.00 89.44 559 GLY A O 1
ATOM 4315 N N . GLN A 1 560 ? 28.773 -6.729 -32.649 1.00 85.38 560 GLN A N 1
ATOM 4316 C CA . GLN A 1 560 ? 27.745 -5.897 -32.001 1.00 85.38 560 GLN A CA 1
ATOM 4317 C C . GLN A 1 560 ? 28.090 -4.397 -31.981 1.00 85.38 560 GLN A C 1
ATOM 4319 O O . GLN A 1 560 ? 27.303 -3.596 -31.491 1.00 85.38 560 GLN A O 1
ATOM 4324 N N . ALA A 1 561 ? 29.248 -3.995 -32.514 1.00 89.19 561 ALA A N 1
ATOM 4325 C CA . ALA A 1 561 ? 29.739 -2.616 -32.469 1.00 89.19 561 ALA A CA 1
ATOM 4326 C C . ALA A 1 561 ? 29.223 -1.736 -33.626 1.00 89.19 561 ALA A C 1
ATOM 4328 O O . ALA A 1 561 ? 29.781 -0.669 -33.881 1.00 89.19 561 ALA A O 1
ATOM 4329 N N . TRP A 1 562 ? 28.174 -2.169 -34.333 1.00 91.12 562 TRP A N 1
ATOM 4330 C CA . TRP A 1 562 ? 27.507 -1.354 -35.351 1.00 91.12 562 TRP A CA 1
ATOM 4331 C C . TRP A 1 562 ? 26.746 -0.177 -34.728 1.00 91.12 562 TRP A C 1
ATOM 4333 O O . TRP A 1 562 ? 26.707 0.886 -35.326 1.00 91.12 562 TRP A O 1
ATOM 4343 N N . ALA A 1 563 ? 26.237 -0.304 -33.499 1.00 93.00 563 ALA A N 1
ATOM 4344 C CA . ALA A 1 563 ? 25.676 0.809 -32.736 1.00 93.00 563 ALA A CA 1
ATOM 4345 C C . ALA A 1 563 ? 25.842 0.590 -31.228 1.00 93.00 563 ALA A C 1
ATOM 4347 O O . ALA A 1 563 ? 25.948 -0.539 -30.749 1.00 93.00 563 ALA A O 1
ATOM 4348 N N . GLN A 1 564 ? 25.798 1.671 -30.451 1.00 94.00 564 GLN A N 1
ATOM 4349 C CA . GLN A 1 564 ? 25.657 1.589 -29.001 1.00 94.00 564 GLN A CA 1
ATOM 4350 C C . GLN A 1 564 ? 24.172 1.511 -28.645 1.00 94.00 564 GLN A C 1
ATOM 4352 O O . GLN A 1 564 ? 23.419 2.461 -28.859 1.00 94.00 564 GLN A O 1
ATOM 4357 N N . SER A 1 565 ? 23.759 0.392 -28.053 1.00 93.81 565 SER A N 1
ATOM 4358 C CA . SER A 1 565 ? 22.434 0.277 -27.437 1.00 93.81 565 SER A CA 1
ATOM 4359 C C . SER A 1 565 ? 22.344 1.188 -26.213 1.00 93.81 565 SER A C 1
ATOM 4361 O O . SER A 1 565 ? 23.274 1.235 -25.402 1.00 93.81 565 SER A O 1
ATOM 4363 N N . ALA A 1 566 ? 21.247 1.919 -26.067 1.00 95.19 566 ALA A N 1
ATOM 4364 C CA . ALA A 1 566 ? 21.028 2.830 -24.952 1.00 95.19 566 ALA A CA 1
ATOM 4365 C C . ALA A 1 566 ? 19.553 2.855 -24.542 1.00 95.19 566 ALA A C 1
ATOM 4367 O O . ALA A 1 566 ? 18.674 2.671 -25.376 1.00 95.19 566 ALA A O 1
ATOM 4368 N N . ARG A 1 567 ? 19.280 3.084 -23.259 1.00 95.69 567 ARG A N 1
ATOM 4369 C CA . ARG A 1 567 ? 17.928 3.127 -22.694 1.00 95.69 567 ARG A CA 1
ATOM 4370 C C . ARG A 1 567 ? 17.506 4.554 -22.392 1.00 95.69 567 ARG A C 1
ATOM 4372 O O . ARG A 1 567 ? 18.268 5.302 -21.778 1.00 95.69 567 ARG A O 1
ATOM 4379 N N . ILE A 1 568 ? 16.293 4.923 -22.786 1.00 96.00 568 ILE A N 1
ATOM 4380 C CA . ILE A 1 568 ? 15.738 6.265 -22.578 1.00 96.00 568 ILE A CA 1
ATOM 4381 C C . ILE A 1 568 ? 15.469 6.515 -21.093 1.00 96.00 568 ILE A C 1
ATOM 4383 O O . ILE A 1 568 ? 14.739 5.770 -20.445 1.00 96.00 568 ILE A O 1
ATOM 4387 N N . LEU A 1 569 ? 16.016 7.613 -20.571 1.00 94.62 569 LEU A N 1
ATOM 4388 C CA . LEU A 1 569 ? 15.783 8.092 -19.206 1.00 94.62 569 LEU A CA 1
ATOM 4389 C C . LEU A 1 569 ? 14.943 9.370 -19.160 1.00 94.62 569 LEU A C 1
ATOM 4391 O O . LEU A 1 569 ? 14.270 9.626 -18.165 1.00 94.62 569 LEU A O 1
ATOM 4395 N N . ALA A 1 570 ? 14.996 10.201 -20.201 1.00 94.12 570 ALA A N 1
ATOM 4396 C CA . ALA A 1 570 ? 14.161 11.392 -20.303 1.00 94.12 570 ALA A CA 1
ATOM 4397 C C . ALA A 1 570 ? 14.011 11.849 -21.754 1.00 94.12 570 ALA A C 1
ATOM 4399 O O . ALA A 1 570 ? 14.960 11.776 -22.534 1.00 94.12 570 ALA A O 1
ATOM 4400 N N . ILE A 1 571 ? 12.836 12.394 -22.066 1.00 93.81 571 ILE A N 1
ATOM 4401 C CA . ILE A 1 571 ? 12.519 13.062 -23.330 1.00 93.81 571 ILE A CA 1
ATOM 4402 C C . ILE A 1 571 ? 11.932 14.425 -22.977 1.00 93.81 571 ILE A C 1
ATOM 4404 O O . ILE A 1 571 ? 10.994 14.514 -22.182 1.00 93.81 571 ILE A O 1
ATOM 4408 N N . ARG A 1 572 ? 12.519 15.498 -23.508 1.00 93.69 572 ARG A N 1
ATOM 4409 C CA . ARG A 1 572 ? 12.132 16.879 -23.202 1.00 93.69 572 ARG A CA 1
ATOM 4410 C C . ARG A 1 572 ? 11.950 17.674 -24.495 1.00 93.69 572 ARG A C 1
ATOM 4412 O O . ARG A 1 572 ? 12.951 17.996 -25.137 1.00 93.69 572 ARG A O 1
ATOM 4419 N N . PRO A 1 573 ? 10.712 18.035 -24.863 1.00 91.25 573 PRO A N 1
ATOM 4420 C CA . PRO A 1 573 ? 10.467 18.962 -25.963 1.00 91.25 573 PRO A CA 1
ATOM 4421 C C . PRO A 1 573 ? 11.118 20.332 -25.699 1.00 91.25 573 PRO A C 1
ATOM 4423 O O . PRO A 1 573 ? 11.083 20.853 -24.581 1.00 91.25 573 PRO A O 1
ATOM 4426 N N . ARG A 1 574 ? 11.734 20.914 -26.729 1.00 89.12 574 ARG A N 1
ATOM 4427 C CA . ARG A 1 574 ? 12.468 22.189 -26.731 1.00 89.12 574 ARG A CA 1
ATOM 4428 C C . ARG A 1 574 ? 12.132 22.959 -28.012 1.00 89.12 574 ARG A C 1
ATOM 4430 O O . ARG A 1 574 ? 12.903 22.933 -28.968 1.00 89.12 574 ARG A O 1
ATOM 4437 N N . ALA A 1 575 ? 10.999 23.660 -28.015 1.00 86.94 575 ALA A N 1
ATOM 4438 C CA . ALA A 1 575 ? 10.455 24.300 -29.217 1.00 86.94 575 ALA A CA 1
ATOM 4439 C C . ALA A 1 575 ? 10.298 23.279 -30.364 1.00 86.94 575 ALA A C 1
ATOM 4441 O O . ALA A 1 575 ? 9.486 22.370 -30.232 1.00 86.94 575 ALA A O 1
ATOM 4442 N N . GLU A 1 576 ? 11.083 23.396 -31.437 1.00 88.81 576 GLU A N 1
ATOM 4443 C CA . GLU A 1 576 ? 11.051 22.500 -32.608 1.00 88.81 576 GLU A CA 1
ATOM 4444 C C . GLU A 1 576 ? 11.968 21.269 -32.471 1.00 88.81 576 GLU A C 1
ATOM 4446 O O . GLU A 1 576 ? 11.981 20.397 -33.334 1.00 88.81 576 GLU A O 1
ATOM 4451 N N . GLN A 1 577 ? 12.739 21.176 -31.384 1.00 94.25 577 GLN A N 1
ATOM 4452 C CA . GLN A 1 577 ? 13.655 20.067 -31.118 1.00 94.25 577 GLN A CA 1
ATOM 4453 C C . GLN A 1 577 ? 13.201 19.235 -29.922 1.00 94.25 577 GLN A C 1
ATOM 4455 O O . GLN A 1 577 ? 12.458 19.691 -29.054 1.00 94.25 577 GLN A O 1
ATOM 4460 N N . VAL A 1 578 ? 13.727 18.022 -29.823 1.00 95.44 578 VAL A N 1
ATOM 4461 C CA . VAL A 1 578 ? 13.524 17.120 -28.694 1.00 95.44 578 VAL A CA 1
ATOM 4462 C C . VAL A 1 578 ? 14.876 16.744 -28.108 1.00 95.44 578 VAL A C 1
ATOM 4464 O O . VAL A 1 578 ? 15.738 16.193 -28.792 1.00 95.44 578 VAL A O 1
ATOM 4467 N N . GLU A 1 579 ? 15.075 17.061 -26.830 1.00 96.75 579 GLU A N 1
ATOM 4468 C CA . GLU A 1 579 ? 16.257 16.687 -26.057 1.00 96.75 579 GLU A CA 1
ATOM 4469 C C . GLU A 1 579 ? 16.036 15.316 -25.415 1.00 96.75 579 GLU A C 1
ATOM 4471 O O . GLU A 1 579 ? 15.099 15.124 -24.636 1.00 96.75 579 GLU A O 1
ATOM 4476 N N . ILE A 1 580 ? 16.913 14.371 -25.742 1.00 97.06 580 ILE A N 1
ATOM 4477 C CA . ILE A 1 580 ? 16.866 12.991 -25.272 1.00 97.06 580 ILE A CA 1
ATOM 4478 C C . ILE A 1 580 ? 18.048 12.751 -24.339 1.00 97.06 580 ILE A C 1
ATOM 4480 O O . ILE A 1 580 ? 19.192 13.070 -24.667 1.00 97.06 580 ILE A O 1
ATOM 4484 N N . THR A 1 581 ? 17.769 12.143 -23.189 1.00 97.31 581 THR A N 1
ATOM 4485 C CA . THR A 1 581 ? 18.786 11.606 -22.282 1.00 97.31 581 THR A CA 1
ATOM 4486 C C . THR A 1 581 ? 18.627 10.101 -22.201 1.00 97.31 581 THR A C 1
ATOM 4488 O O . THR A 1 581 ? 17.551 9.604 -21.864 1.00 97.31 581 THR A O 1
ATOM 4491 N N . VAL A 1 582 ? 19.714 9.383 -22.455 1.00 97.00 582 VAL A N 1
ATOM 4492 C CA . VAL A 1 582 ? 19.792 7.926 -22.352 1.00 97.00 582 VAL A CA 1
ATOM 4493 C C . VAL A 1 582 ? 20.954 7.509 -21.459 1.00 97.00 582 VAL A C 1
ATOM 4495 O O . VAL A 1 582 ? 21.900 8.269 -21.238 1.00 97.00 582 VAL A O 1
ATOM 4498 N N . VAL A 1 583 ? 20.920 6.263 -21.007 1.00 96.31 583 VAL A N 1
ATOM 4499 C CA . VAL A 1 583 ? 22.086 5.574 -20.457 1.00 96.31 583 VAL A CA 1
ATOM 4500 C C . VAL A 1 583 ? 22.510 4.459 -21.399 1.00 96.31 583 VAL A C 1
ATOM 4502 O O . VAL A 1 583 ? 21.659 3.754 -21.934 1.00 96.31 583 VAL A O 1
ATOM 4505 N N . ALA A 1 584 ? 23.811 4.307 -21.641 1.00 94.50 584 ALA A N 1
ATOM 4506 C CA . ALA A 1 584 ? 24.313 3.196 -22.442 1.00 94.50 584 ALA A CA 1
ATOM 4507 C C . ALA A 1 584 ? 23.901 1.873 -21.785 1.00 94.50 584 ALA A C 1
ATOM 4509 O O . ALA A 1 584 ? 24.189 1.648 -20.607 1.00 94.50 584 ALA A O 1
ATOM 4510 N N . GLU A 1 585 ? 23.221 1.026 -22.549 1.00 93.75 585 GLU A N 1
ATOM 4511 C CA . GLU A 1 585 ? 22.684 -0.234 -22.059 1.00 93.75 585 GLU A CA 1
ATOM 4512 C C . GLU A 1 585 ? 23.786 -1.296 -22.028 1.00 93.75 585 GLU A C 1
ATOM 4514 O O . GLU A 1 585 ? 24.638 -1.366 -22.918 1.00 93.75 585 GLU A O 1
ATOM 4519 N N . ASP A 1 586 ? 23.754 -2.127 -20.990 1.00 91.06 586 ASP A N 1
ATOM 4520 C CA . ASP A 1 586 ? 24.629 -3.281 -20.826 1.00 91.06 586 ASP A CA 1
ATOM 4521 C C . ASP A 1 586 ? 23.776 -4.473 -20.386 1.00 91.06 586 ASP A C 1
ATOM 4523 O O . ASP A 1 586 ? 23.030 -4.393 -19.407 1.00 91.06 586 ASP A O 1
ATOM 4527 N N . SER A 1 587 ? 23.868 -5.580 -21.122 1.00 88.88 587 SER A N 1
ATOM 4528 C CA . SER A 1 587 ? 23.055 -6.776 -20.886 1.00 88.88 587 SER A CA 1
ATOM 4529 C C . SER A 1 587 ? 23.323 -7.415 -19.522 1.00 88.88 587 SER A C 1
ATOM 4531 O O . SER A 1 587 ? 22.414 -8.017 -18.951 1.00 88.88 587 SER A O 1
ATOM 4533 N N . ARG A 1 588 ? 24.521 -7.219 -18.949 1.00 90.94 588 ARG A N 1
ATOM 4534 C CA . ARG A 1 588 ? 24.914 -7.761 -17.635 1.00 90.94 588 ARG A CA 1
ATOM 4535 C C . ARG A 1 588 ? 24.088 -7.212 -16.476 1.00 90.94 588 ARG A C 1
ATOM 4537 O O . ARG A 1 588 ? 24.064 -7.821 -15.413 1.00 90.94 588 ARG A O 1
ATOM 4544 N N . VAL A 1 589 ? 23.378 -6.100 -16.674 1.00 90.94 589 VAL A N 1
ATOM 4545 C CA . VAL A 1 589 ? 22.439 -5.557 -15.679 1.00 90.94 589 VAL A CA 1
ATOM 4546 C C . VAL A 1 589 ? 21.268 -6.516 -15.411 1.00 90.94 589 VAL A C 1
ATOM 4548 O O . VAL A 1 589 ? 20.702 -6.500 -14.320 1.00 90.94 589 VAL A O 1
ATOM 4551 N N . HIS A 1 590 ? 20.927 -7.381 -16.374 1.00 89.00 590 HIS A N 1
ATOM 4552 C CA . HIS A 1 590 ? 19.716 -8.213 -16.347 1.00 89.00 590 HIS A CA 1
ATOM 4553 C C . HIS A 1 590 ? 19.953 -9.699 -16.058 1.00 89.00 590 HIS A C 1
ATOM 4555 O O . HIS A 1 590 ? 19.002 -10.472 -16.101 1.00 89.00 590 HIS A O 1
ATOM 4561 N N . VAL A 1 591 ? 21.194 -10.114 -15.799 1.00 76.31 591 VAL A N 1
ATOM 4562 C CA . VAL A 1 591 ? 21.584 -11.537 -15.691 1.00 76.31 591 VAL A CA 1
ATOM 4563 C C . VAL A 1 591 ? 21.293 -12.133 -14.297 1.00 76.31 591 VAL A C 1
ATOM 4565 O O . VAL A 1 591 ? 21.497 -13.325 -14.088 1.00 76.31 591 VAL A O 1
ATOM 4568 N N . ASN A 1 592 ? 20.774 -11.324 -13.363 1.00 58.44 592 ASN A N 1
ATOM 4569 C CA . ASN A 1 592 ? 20.670 -11.646 -11.933 1.00 58.44 592 ASN A CA 1
ATOM 4570 C C . ASN A 1 592 ? 19.241 -11.879 -11.432 1.00 58.44 592 ASN A C 1
ATOM 4572 O O . ASN A 1 592 ? 18.340 -11.062 -11.758 1.00 58.44 592 ASN A O 1
#

pLDDT: mean 92.27, std 6.03, range [54.84, 98.19]

Sequence (592 aa):
PVIYGRHLIYPDLAAEPYQDYVGGEQFLYQLHVIGQGEYAVEQIRIEDTPISSFEEVQTEIIPPGSRVTLFEPDVVTAAEVAGQELVAPNLVQSGDDGYIGPFTANPVDTTAGALGIDVVMPRGLYYANDGGSLDSRTVQWQVEARAIDAEGGAIGGWVVLAQPSHSAATNSTIRLSFRYSVSPGRYEVRLKRLDTKDTAERAGHEIRWGALRAYLTGQPDFGSVTLLAVKMRATDNLSQRSSRMINVIATRKLPVWSAASGWSAPQPTRSIAWAFADACKAEYGAKLADSRIDLKTLAALDAVWQARGDSFDAVFDTSMTVWEALSRIARCGRAVPIQQGGIVRMIRDAPQTMPVAMFGPRNIVKGSFKIKYVMPGDDTADAVTVEYFSSRTWKPDETTAKLADSQGDNPAKVNLFGCTAKDHAQREGLYIAANNRYRRRMVTFRTELEGMIPTYGDLVAITHDMPRWGQGGEVIDWRAESAKLPWTGAVLMLSEPLTWTEGASHYLALRRRDGSLAGPFRVEPVADAPTMVRLAEPLTVTPYTGGSEERTYFSFGPGQAWAQSARILAIRPRAEQVEITVVAEDSRVHVN

Radius of gyration: 39.02 Å; chains: 1; bounding box: 80×44×124 Å

Secondary structure (DSSP, 8-state):
-EEESEEEE-PEESS--EEEEETTEEEEEEEEEEEES-EEEEEEEETTEEGGG-TTEEEEEE-TTPPPSSS-S-EEE-TT-S-EEPPPGGG--TT---EEEEEE-S-TT--EEEEEEEEEETT-EEEE-TTS-EEPEEEEEEEEEEEE-TTS-BSS--EEEE--EEEE-BSS-EEEEEEEEEEEEEEEEEEEE-SPP---TTEEE--EEEEEEEEES------SEEEEEEEEE--TTS-TTGGG-EEEEEEEEE--EETTTEEPSPEE---HHHHHHHHHHSTTTT---GGGB-HHHHHHHHHHHHHHT----EEE-S---HHHHHHHHHHHTTEEEEEETTEEEEEE-----S-SEEE-TTTSPTT--EEEE----TTS-SEEEEEEEETTTTEEEEEEEE-TT---SSEEEEE-TT---HHHHHHHHHHHHHHHHH--EEEEEEESGGGGSS-TT-EEEE-BTTTTB-EEEEEEEEE-SSSSSSBTT-EEEESSPPPPPTT--EEEEEE-TTSPEEEEEEEEEPTT-TTEEEESS-B-S----SSSSPPPEEEEEETTTTSEEEEEEEEEEETTEEEEEEEE--GGGG--